Protein AF-A0A291LIW0-F1 (afdb_monomer)

Nearest PDB structures (foldseek):
  6s3w-assembly1_A  TM=2.855E-01  e=1.332E+00  Pseudomonas aeruginosa
  5l09-assembly1_A  TM=2.603E-01  e=9.144E+00  Yersinia enterocolitica subsp. enterocolitica 8081

pLDDT: mean 71.52, std 21.54, range [23.64, 97.94]

Solvent-accessible surface area (backbone atoms only — not comparable to full-atom values): 32336 Å² total; per-residue (Å²): 139,84,83,87,86,81,87,82,90,80,94,75,94,74,90,79,78,86,80,78,92,76,91,77,94,80,84,90,82,90,82,86,83,84,94,81,87,87,82,85,89,79,84,86,74,89,75,84,73,92,72,77,68,84,64,71,76,66,76,63,60,85,76,68,83,83,66,58,68,68,58,53,53,52,50,50,53,55,51,51,61,71,50,70,85,60,85,72,77,62,44,70,71,68,70,88,54,52,75,48,72,38,63,45,59,65,42,68,63,58,36,48,56,51,37,69,76,45,18,84,41,25,18,33,33,38,41,35,32,73,91,40,74,62,42,28,32,67,49,65,39,73,30,41,44,62,49,57,54,46,62,76,70,51,86,54,81,37,42,38,49,45,52,45,65,77,70,38,60,66,47,28,28,44,32,38,49,45,80,44,55,78,86,48,32,65,60,54,42,49,50,52,45,72,73,28,40,45,59,32,63,48,63,57,92,79,88,63,66,56,62,57,54,50,45,51,50,46,53,50,37,52,58,46,42,68,78,64,79,76,85,80,84,84,61,100,62,66,57,41,36,33,37,28,45,45,61,99,86,51,65,47,87,69,59,51,76,31,65,24,64,70,52,43,28,70,74,68,74,43,56,69,66,57,50,65,54,37,41,57,41,70,45,66,57,94,50,26,38,43,23,74,58,79,83,85,53,62,65,64,51,46,51,52,27,53,53,50,55,66,70,49,69,80,76,70,82,58,62,57,43,33,29,41,23,31,45,74,77,65,42,46,76,74,77,53,61,28,70,19,52,67,54,41,18,64,76,70,70,44,56,55,67,56,49,66,68,33,42,67,62,83,48,25,57,89,49,91,30,27,31,34,23,76,53,83,79,51,74,70,56,49,55,60,45,54,76,48,28,84,74,61,76,36,59,62,63,36,45,32,34,46,24,33,47,86,78,64,44,54,76,70,80,56,62,32,72,14,38,56,55,48,15,60,74,45,72,49,60,40,68,61,54,62,72,36,43,66,61,88,38,33,39,81,46,81,94,37,49,30,34,38,25,74,55,87,80,54,71,69,61,51,57,56,47,59,75,52,69,84,52,65,46,92,79,62,80,53,36,39,31,32,30,33,63,48,99,88,65,51,75,43,60,55,59,93,54,62,31,73,34,65,70,56,41,26,67,74,70,72,43,57,68,72,54,53,68,69,32,45,69,62,90,44,69,58,97,68,31,38,37,23,68,56,67,68,85,66,74,81,112

Mean predicted aligned error: 23.14 Å

Sequence (541 aa):
MPSRRFLSTEYKIGYIYRIGYYAGNYAGKSLSVNRSSLYSNGIFKHFYSTKVRSSFAEDNNREYSYLPDEIKSLHTLYIKDIYRDRIAPVITFDTNLILDSCSNFSDVKERSEFLKKWGSKGGIYIIEYKHNPLIYYIGRTTLFKRRFNNHIKAETNSKFHLFFKLVGLEHFKFSILEVCSPNEQGIRENYYLQKFLPILNSTFSSSFSESAIYTSLTDKLMSLKSVTLPLERNSNKPLSVFVYSIDHNFINKNFVKYNSMAEVIKKEDISYNTLLLFRDTNVPFRSKLYLTRPIIDFESTFNQIQDILKEVKIYDNTAQRVWAYDAHTLKLVKGSPFLSKTLASSELGISRNVINYFIDTAKPEGVKGTYLFSRQLEDKDIHNFLNVSESISLGNKLKVWAYEAETFKLINNEPFSSLSAVAKYFKVDYRTISRHLDTKVATNQNNFSVYFFSNEVGLDLKAQLLKNTSKLSSYARIEIWVYKRDEDGKMNLLPNQPFKTIREAVRILHMHNTVIKKYIDTNKEYKGLLLYSCNVNQRLL

Secondary structure (DSSP, 8-state):
-----------------------------------------------------S-HHHHTTTS-TTS-HHHHHHHHHHHHHHHTT--SPPPPP-GGG-SEEES-TTSHHHHHHHHHHHTT--EEEEEEETT-TT-EEEEEES-HHHHHHHHHH-----HHHHHHHHH-GGGEEEEEEEE--HHHHHHHHHHHHHHH--GGGSPPSSSS-HHHHHHHHHHHHHHHHTTS--------S---EEEEEE-SS-EEEEEEEESSHHHHHHHHT--HHHHHHHTTSS--BTTEEEESS--S-HHHHHHHHHHHHHHS-TTTTS---BEEEETTT--BTTSS-BSSHHHHHHHHT--HHHHHHHTTS---TTTTSEEEESSPPPHHHHHHHHHHHTT---GGG--BEEEETTT--BTTSS-BSSHHHHHHHTTS-HHHHHHHBT---BEEETTEEEEEESSPPPHHHHHHHHTTTT-B-TTS---BEEEEE-TT--EEESSSS-BSSHHHHHHHHT--HHHHHHHTTS---BTTBEEESS-GGGS--

Structure (mmCIF, N/CA/C/O backbone):
data_AF-A0A291LIW0-F1
#
_entry.id   AF-A0A291LIW0-F1
#
loop_
_atom_site.group_PDB
_atom_site.id
_atom_site.type_symbol
_atom_site.label_atom_id
_atom_site.label_alt_id
_atom_site.label_comp_id
_atom_site.label_asym_id
_atom_site.label_entity_id
_atom_site.label_seq_id
_atom_site.pdbx_PDB_ins_code
_atom_site.Cartn_x
_atom_site.Cartn_y
_atom_site.Cartn_z
_atom_site.occupancy
_atom_site.B_iso_or_equiv
_atom_site.auth_seq_id
_atom_site.auth_comp_id
_atom_site.auth_asym_id
_atom_site.auth_atom_id
_atom_site.pdbx_PDB_model_num
ATOM 1 N N . MET A 1 1 ? 16.826 -22.573 -83.492 1.00 31.31 1 MET A N 1
ATOM 2 C CA . MET A 1 1 ? 16.673 -24.033 -83.676 1.00 31.31 1 MET A CA 1
ATOM 3 C C . MET A 1 1 ? 17.175 -24.756 -82.432 1.00 31.31 1 MET A C 1
ATOM 5 O O . MET A 1 1 ? 18.072 -24.227 -81.789 1.00 31.31 1 MET A O 1
ATOM 9 N N . PRO A 1 2 ? 16.534 -25.865 -82.033 1.00 36.69 2 PRO A N 1
ATOM 10 C CA . PRO A 1 2 ? 16.422 -26.268 -80.634 1.00 36.69 2 PRO A CA 1
ATOM 11 C C . PRO A 1 2 ? 17.361 -27.424 -80.267 1.00 36.69 2 PRO A C 1
ATOM 13 O O . PRO A 1 2 ? 17.683 -28.255 -81.108 1.00 36.69 2 PRO A O 1
ATOM 16 N N . SER A 1 3 ? 17.664 -27.580 -78.978 1.00 27.62 3 SER A N 1
ATOM 17 C CA . SER A 1 3 ? 17.754 -28.931 -78.420 1.00 27.62 3 SER A CA 1
ATOM 18 C C . SER A 1 3 ? 16.892 -29.015 -77.161 1.00 27.62 3 SER A C 1
ATOM 20 O O . SER A 1 3 ? 17.129 -28.362 -76.148 1.00 27.62 3 SER A O 1
ATOM 22 N N . ARG A 1 4 ? 15.799 -29.769 -77.296 1.00 28.98 4 ARG A N 1
ATOM 23 C CA . ARG A 1 4 ? 14.988 -30.287 -76.197 1.00 28.98 4 ARG A CA 1
ATOM 24 C C . ARG A 1 4 ? 15.711 -31.505 -75.627 1.00 28.98 4 ARG A C 1
ATOM 26 O O . ARG A 1 4 ? 16.070 -32.395 -76.394 1.00 28.98 4 ARG A O 1
ATOM 33 N N . ARG A 1 5 ? 15.771 -31.623 -74.302 1.00 24.41 5 ARG A N 1
ATOM 34 C CA . ARG A 1 5 ? 15.609 -32.914 -73.618 1.00 24.41 5 ARG A CA 1
ATOM 35 C C . ARG A 1 5 ? 14.672 -32.730 -72.429 1.00 24.41 5 ARG A C 1
ATOM 37 O O . ARG A 1 5 ? 14.797 -31.776 -71.671 1.00 24.41 5 ARG A O 1
ATOM 44 N N . PHE A 1 6 ? 13.700 -33.627 -72.357 1.00 25.78 6 PHE A N 1
ATOM 45 C CA . PHE A 1 6 ? 12.677 -33.754 -71.327 1.00 25.78 6 PHE A CA 1
ATOM 46 C C . PHE A 1 6 ? 12.992 -34.992 -70.467 1.00 25.78 6 PHE A C 1
ATOM 48 O O . PHE A 1 6 ? 13.582 -35.939 -70.984 1.00 25.78 6 PHE A O 1
ATOM 55 N N . LEU A 1 7 ? 12.464 -34.975 -69.231 1.00 24.25 7 LEU A N 1
ATOM 56 C CA . LEU A 1 7 ? 12.361 -36.045 -68.212 1.00 24.25 7 LEU A CA 1
ATOM 57 C C . LEU A 1 7 ? 13.659 -36.288 -67.404 1.00 24.25 7 LEU A C 1
ATOM 59 O O . LEU A 1 7 ? 14.738 -36.326 -67.972 1.00 24.25 7 LEU A O 1
ATOM 63 N N . SER A 1 8 ? 13.645 -36.420 -66.073 1.00 24.23 8 SER A N 1
ATOM 64 C CA . SER A 1 8 ? 12.620 -37.032 -65.223 1.00 24.23 8 SER A CA 1
ATOM 65 C C . SER A 1 8 ? 12.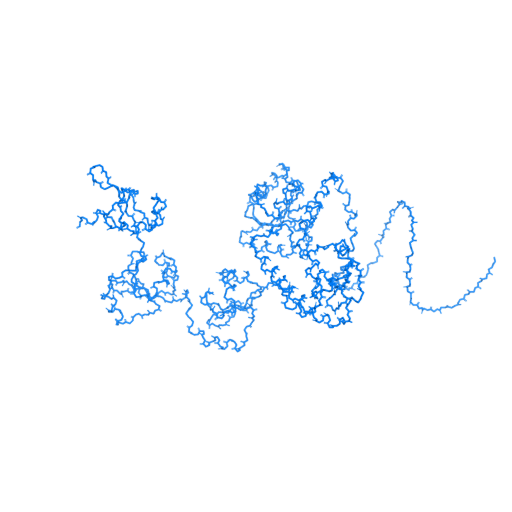359 -36.306 -63.894 1.00 24.23 8 SER A C 1
ATOM 67 O O . SER A 1 8 ? 13.177 -35.564 -63.357 1.00 24.23 8 SER A O 1
ATOM 69 N N . THR A 1 9 ? 11.169 -36.584 -63.376 1.00 34.59 9 THR A N 1
ATOM 70 C CA . THR A 1 9 ? 10.660 -36.330 -62.028 1.00 34.59 9 THR A CA 1
ATOM 71 C C . THR A 1 9 ? 11.504 -36.988 -60.940 1.00 34.59 9 THR A C 1
ATOM 73 O O . THR A 1 9 ? 11.779 -38.177 -61.052 1.00 34.59 9 THR A O 1
ATOM 76 N N . GLU A 1 10 ? 11.770 -36.272 -59.844 1.00 25.59 10 GLU A N 1
ATOM 77 C CA . GLU A 1 10 ? 11.696 -36.840 -58.492 1.00 25.59 10 GLU A CA 1
ATOM 78 C C . GLU A 1 10 ? 11.603 -35.736 -57.425 1.00 25.59 10 GLU A C 1
ATOM 80 O O . GLU A 1 10 ? 12.349 -34.757 -57.415 1.00 25.59 10 GLU A O 1
ATOM 85 N N . TYR A 1 11 ? 10.622 -35.893 -56.538 1.00 31.56 11 TYR A N 1
ATOM 86 C CA . TYR A 1 11 ? 10.340 -35.025 -55.401 1.00 31.56 11 TYR A CA 1
ATOM 87 C C . TYR A 1 11 ? 11.357 -35.270 -54.285 1.00 31.56 11 TYR A C 1
ATOM 89 O O . TYR A 1 11 ? 11.343 -36.346 -53.694 1.00 31.56 11 TYR A O 1
ATOM 97 N N . LYS A 1 12 ? 12.121 -34.247 -53.881 1.00 27.61 12 LYS A N 1
ATOM 98 C CA . LYS A 1 12 ? 12.565 -34.114 -52.484 1.00 27.61 12 LYS A CA 1
ATOM 99 C C . LYS A 1 12 ? 12.493 -32.666 -52.017 1.00 27.61 12 LYS A C 1
ATOM 101 O O . LYS A 1 12 ? 13.105 -31.758 -52.566 1.00 27.61 12 LYS A O 1
ATOM 106 N N . ILE A 1 13 ? 11.687 -32.507 -50.976 1.00 33.56 13 ILE A N 1
ATOM 107 C CA . ILE A 1 13 ? 11.452 -31.301 -50.194 1.00 33.56 13 ILE A CA 1
ATOM 108 C C . ILE A 1 13 ? 12.775 -30.866 -49.558 1.00 33.56 13 ILE A C 1
ATOM 110 O O . ILE A 1 13 ? 13.388 -31.619 -48.806 1.00 33.56 13 ILE A O 1
ATOM 114 N N . GLY A 1 14 ? 13.195 -29.640 -49.853 1.00 26.92 14 GLY A N 1
ATOM 115 C CA . GLY A 1 14 ? 14.383 -29.020 -49.281 1.00 26.92 14 GLY A CA 1
ATOM 116 C C . GLY A 1 14 ? 14.395 -27.533 -49.595 1.00 26.92 14 GLY A C 1
ATOM 117 O O . GLY A 1 14 ? 15.107 -27.091 -50.491 1.00 26.92 14 GLY A O 1
ATOM 118 N N . TYR A 1 15 ? 13.580 -26.748 -48.888 1.00 25.97 15 TYR A N 1
ATOM 119 C CA . TYR A 1 15 ? 13.663 -25.293 -48.991 1.00 25.97 15 TYR A CA 1
ATOM 120 C C . TYR A 1 15 ? 14.901 -24.794 -48.245 1.00 25.97 15 TYR A C 1
ATOM 122 O O . TYR A 1 15 ? 14.895 -24.585 -47.034 1.00 25.97 15 TYR A O 1
ATOM 130 N N . ILE A 1 16 ? 15.964 -24.584 -49.017 1.00 25.94 16 ILE A N 1
ATOM 131 C CA . ILE A 1 16 ? 16.994 -23.589 -48.744 1.00 25.94 16 ILE A CA 1
ATOM 132 C C . ILE A 1 16 ? 16.398 -22.233 -49.129 1.00 25.94 16 ILE A C 1
ATOM 134 O O . ILE A 1 16 ? 16.071 -22.019 -50.292 1.00 25.94 16 ILE A O 1
ATOM 138 N N . TYR A 1 17 ? 16.332 -21.291 -48.191 1.00 25.11 17 TYR A N 1
ATOM 139 C CA . TYR A 1 17 ? 16.357 -19.871 -48.541 1.00 25.11 17 TYR A CA 1
ATOM 140 C C . TYR A 1 17 ? 17.575 -19.211 -47.899 1.00 25.11 17 TYR A C 1
ATOM 142 O O . TYR A 1 17 ? 17.557 -18.741 -46.764 1.00 25.11 17 TYR A O 1
ATOM 150 N N . ARG A 1 18 ? 18.653 -19.179 -48.691 1.00 26.23 18 ARG A N 1
ATOM 151 C CA . ARG A 1 18 ? 19.595 -18.060 -48.729 1.00 26.23 18 ARG A CA 1
ATOM 152 C C . ARG A 1 18 ? 18.796 -16.835 -49.175 1.00 26.23 18 ARG A C 1
ATOM 154 O O . ARG A 1 18 ? 18.211 -16.865 -50.253 1.00 26.23 18 ARG A O 1
ATOM 161 N N . ILE A 1 19 ? 18.824 -15.756 -48.404 1.00 26.09 19 ILE A N 1
ATOM 162 C CA . ILE A 1 19 ? 18.571 -14.417 -48.942 1.00 26.09 19 ILE A CA 1
ATOM 163 C C . ILE A 1 19 ? 19.836 -13.611 -48.683 1.00 26.09 19 ILE A C 1
ATOM 165 O O . ILE A 1 19 ? 20.199 -13.337 -47.540 1.00 26.09 19 ILE A O 1
ATOM 169 N N . GLY A 1 20 ? 20.547 -13.341 -49.777 1.00 25.58 20 GLY A N 1
ATOM 170 C CA . GLY A 1 20 ? 21.663 -12.414 -49.825 1.00 25.58 20 GLY A CA 1
ATOM 171 C C . GLY A 1 20 ? 21.169 -10.974 -49.747 1.00 25.58 20 GLY A C 1
ATOM 172 O O . GLY A 1 20 ? 20.040 -10.657 -50.118 1.00 25.58 20 GLY A O 1
ATOM 173 N N . TYR A 1 21 ? 22.044 -10.110 -49.251 1.00 25.02 21 TYR A N 1
ATOM 174 C CA . TYR A 1 21 ? 21.864 -8.669 -49.260 1.00 25.02 21 TYR A CA 1
ATOM 175 C C . TYR A 1 21 ? 21.808 -8.160 -50.705 1.00 25.02 21 TYR A C 1
ATOM 177 O O . TYR A 1 21 ? 22.758 -8.353 -51.459 1.00 25.02 21 TYR A O 1
ATOM 185 N N . TYR A 1 22 ? 20.727 -7.468 -51.063 1.00 24.11 22 TYR A N 1
ATOM 186 C CA . TYR A 1 22 ? 20.713 -6.531 -52.183 1.00 24.11 22 TYR A CA 1
ATOM 187 C C . TYR A 1 22 ? 20.272 -5.170 -51.651 1.00 24.11 22 TYR A C 1
ATOM 189 O O . TYR A 1 22 ? 19.144 -4.998 -51.194 1.00 24.11 22 TYR A O 1
ATOM 197 N N . ALA A 1 23 ? 21.201 -4.218 -51.676 1.00 33.62 23 ALA A N 1
ATOM 198 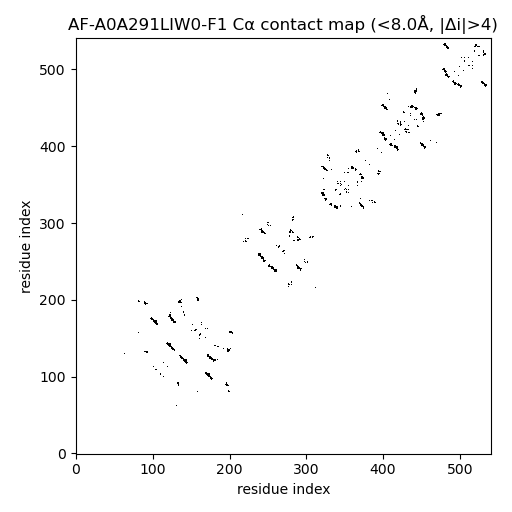C CA . ALA A 1 23 ? 20.912 -2.805 -51.516 1.00 33.62 23 ALA A CA 1
ATOM 199 C C . ALA A 1 23 ? 20.383 -2.276 -52.856 1.00 33.62 23 ALA A C 1
ATOM 201 O O . ALA A 1 23 ? 21.023 -2.458 -53.890 1.00 33.62 23 ALA A O 1
ATOM 202 N N . GLY A 1 24 ? 19.217 -1.635 -52.841 1.00 25.64 24 GLY A N 1
ATOM 203 C CA . GLY A 1 24 ? 18.629 -1.015 -54.023 1.00 25.64 24 GLY A CA 1
ATOM 204 C C . GLY A 1 24 ? 17.503 -0.064 -53.639 1.00 25.64 24 GLY A C 1
ATOM 205 O O . GLY A 1 24 ? 16.429 -0.498 -53.237 1.00 25.64 24 GLY A O 1
ATOM 206 N N . ASN A 1 25 ? 17.772 1.235 -53.754 1.00 36.69 25 ASN A N 1
ATOM 207 C CA . ASN A 1 25 ? 16.797 2.314 -53.630 1.00 36.69 25 ASN A CA 1
ATOM 208 C C . ASN A 1 25 ? 15.770 2.230 -54.764 1.00 36.69 25 ASN A C 1
ATOM 210 O O . ASN A 1 25 ? 16.173 2.393 -55.909 1.00 36.69 25 ASN A O 1
ATOM 214 N N . TYR A 1 26 ? 14.474 2.085 -54.471 1.00 28.20 26 TYR A N 1
ATOM 215 C CA . TYR A 1 26 ? 13.412 2.515 -55.390 1.00 28.20 26 TYR A CA 1
ATOM 216 C C . TYR A 1 26 ? 12.149 2.956 -54.643 1.00 28.20 26 TYR A C 1
ATOM 218 O O . TYR A 1 26 ? 11.654 2.287 -53.738 1.00 28.20 26 TYR A O 1
ATOM 226 N N . ALA A 1 27 ? 11.653 4.121 -55.053 1.00 34.88 27 ALA A N 1
ATOM 227 C CA . ALA A 1 27 ? 10.458 4.788 -54.570 1.00 34.88 27 ALA A CA 1
ATOM 228 C C . ALA A 1 27 ? 9.174 4.222 -55.207 1.00 34.88 27 ALA A C 1
ATOM 230 O O . ALA A 1 27 ? 9.151 3.932 -56.399 1.00 34.88 27 ALA A O 1
ATOM 231 N N . GLY A 1 28 ? 8.100 4.169 -54.409 1.00 37.50 28 GLY A N 1
ATOM 232 C CA . GLY A 1 28 ? 6.697 4.289 -54.827 1.00 37.50 28 GLY A CA 1
ATOM 233 C C . GLY A 1 28 ? 6.088 3.185 -55.704 1.00 37.50 28 GLY A C 1
ATOM 234 O O . GLY A 1 28 ? 6.306 3.161 -56.909 1.00 37.50 28 GLY A O 1
ATOM 235 N N . LYS A 1 29 ? 5.186 2.379 -55.120 1.00 30.78 29 LYS A N 1
ATOM 236 C CA . LYS A 1 29 ? 3.842 2.039 -55.652 1.00 30.78 29 LYS A CA 1
ATOM 237 C C . LYS A 1 29 ? 3.091 1.114 -54.684 1.00 30.78 29 LYS A C 1
ATOM 239 O O . LYS A 1 29 ? 3.684 0.255 -54.041 1.00 30.78 29 LYS A O 1
ATOM 244 N N . SER A 1 30 ? 1.785 1.338 -54.562 1.00 32.00 30 SER A N 1
ATOM 245 C CA . SER A 1 30 ? 0.853 0.591 -53.716 1.00 32.00 30 SER A CA 1
ATOM 246 C C . SER A 1 30 ? 0.672 -0.854 -54.195 1.00 32.00 30 SER A C 1
ATOM 248 O O . SER A 1 30 ? 0.530 -1.105 -55.391 1.00 32.00 30 SER A O 1
ATOM 250 N N . LEU A 1 31 ? 0.617 -1.802 -53.253 1.00 24.44 31 LEU A N 1
ATOM 251 C CA . LEU A 1 31 ? 0.168 -3.172 -53.502 1.00 24.44 31 LEU A CA 1
ATOM 252 C C . LEU A 1 31 ? -1.213 -3.348 -52.858 1.00 24.44 31 LEU A C 1
ATOM 254 O O . LEU A 1 31 ? -1.353 -3.227 -51.642 1.00 24.44 31 LEU A O 1
ATOM 258 N N . SER A 1 32 ? -2.237 -3.611 -53.668 1.00 29.64 32 SER A N 1
ATOM 259 C CA . SER A 1 32 ? -3.545 -4.067 -53.192 1.00 29.64 32 SER A CA 1
ATOM 260 C C . SER A 1 32 ? -3.548 -5.596 -53.166 1.00 29.64 32 SER A C 1
ATOM 262 O O . SER A 1 32 ? -3.112 -6.235 -54.122 1.00 29.64 32 SER A O 1
ATOM 264 N N . VAL A 1 33 ? -4.011 -6.195 -52.066 1.00 26.92 33 VAL A N 1
ATOM 265 C CA . VAL A 1 33 ? -4.184 -7.652 -51.967 1.00 26.92 33 VAL A CA 1
ATOM 266 C C . VAL A 1 33 ? -5.666 -7.961 -51.804 1.00 26.92 33 VAL A C 1
ATOM 268 O O . VAL A 1 33 ? -6.342 -7.433 -50.922 1.00 26.92 33 VAL A O 1
ATOM 271 N N . ASN A 1 34 ? -6.151 -8.803 -52.711 1.00 23.64 34 ASN A N 1
ATOM 272 C CA . ASN A 1 34 ? -7.542 -9.182 -52.897 1.00 23.64 34 ASN A CA 1
ATOM 273 C C . ASN A 1 34 ? -7.971 -10.238 -51.856 1.00 23.64 34 ASN A C 1
ATOM 275 O O . ASN A 1 34 ? -7.237 -11.192 -51.592 1.00 23.64 34 ASN A O 1
ATOM 279 N N . ARG A 1 35 ? -9.157 -10.071 -51.254 1.00 31.06 35 ARG A N 1
ATOM 280 C CA . ARG A 1 35 ? -9.749 -11.009 -50.282 1.00 31.06 35 ARG A CA 1
ATOM 281 C C . ARG A 1 35 ? -10.542 -12.087 -51.022 1.00 31.06 35 ARG A C 1
ATOM 283 O O . ARG A 1 35 ? -11.723 -11.895 -51.285 1.00 31.06 35 ARG A O 1
ATOM 290 N N . SER A 1 36 ? -9.941 -13.245 -51.278 1.00 31.78 36 SER A N 1
ATOM 291 C CA . SER A 1 36 ? -10.713 -14.441 -51.647 1.00 31.78 36 SER A CA 1
ATOM 292 C C . SER A 1 36 ? -9.924 -15.735 -51.433 1.00 31.78 36 SER A C 1
ATOM 294 O O . SER A 1 36 ? -9.376 -16.295 -52.376 1.00 31.78 36 SER A O 1
ATOM 296 N N . SER A 1 37 ? -9.890 -16.215 -50.187 1.00 27.64 37 SER A N 1
ATOM 297 C CA . SER A 1 37 ? -9.748 -17.644 -49.854 1.00 27.64 37 SER A CA 1
ATOM 298 C C . SER A 1 37 ? -9.988 -17.845 -48.351 1.00 27.64 37 SER A C 1
ATOM 300 O O . SER A 1 37 ? -9.053 -17.923 -47.556 1.00 27.64 37 SER A O 1
ATOM 302 N N . LEU A 1 38 ? -11.263 -17.870 -47.960 1.00 33.53 38 LEU A N 1
ATOM 303 C CA . LEU A 1 38 ? -11.727 -18.381 -46.671 1.00 33.53 38 LEU A CA 1
ATOM 304 C C . LEU A 1 38 ? -12.299 -19.788 -46.893 1.00 33.53 38 LEU A C 1
ATOM 306 O O . LEU A 1 38 ? -13.235 -19.933 -47.668 1.00 33.53 38 LEU A O 1
ATOM 310 N N . TYR A 1 39 ? -11.767 -20.773 -46.172 1.00 30.59 39 TYR A N 1
ATOM 311 C CA . TYR A 1 39 ? -12.452 -21.991 -45.711 1.00 30.59 39 TYR A CA 1
ATOM 312 C C . TYR A 1 39 ? -11.839 -22.300 -44.333 1.00 30.59 39 TYR A C 1
ATOM 314 O O . TYR A 1 39 ? -10.621 -22.273 -44.188 1.00 30.59 39 TYR A O 1
ATOM 322 N N . SER A 1 40 ? -12.587 -22.200 -43.232 1.00 34.56 40 SER A N 1
ATOM 323 C CA . SER A 1 40 ? -13.644 -23.068 -42.678 1.00 34.56 40 SER A CA 1
ATOM 324 C C . SER A 1 40 ? -13.075 -24.192 -41.804 1.00 34.56 40 SER A C 1
ATOM 326 O O . SER A 1 40 ? -12.484 -25.139 -42.308 1.00 34.56 40 SER A O 1
ATOM 328 N N . ASN A 1 41 ? -13.368 -24.079 -40.506 1.00 32.59 41 ASN A N 1
ATOM 329 C CA . ASN A 1 41 ? -13.240 -25.076 -39.437 1.00 32.59 41 ASN A CA 1
ATOM 330 C C . ASN A 1 41 ? -11.829 -25.361 -38.896 1.00 32.59 41 ASN A C 1
ATOM 332 O O . ASN A 1 41 ? -11.031 -26.065 -39.501 1.00 32.59 41 ASN A O 1
ATOM 336 N N . GLY A 1 42 ? -11.579 -24.896 -37.665 1.00 28.11 42 GLY A N 1
ATOM 337 C CA . GLY A 1 42 ? -10.452 -25.355 -36.852 1.00 28.11 42 GLY A CA 1
ATOM 338 C C . GLY A 1 42 ? -10.058 -24.389 -35.736 1.00 28.11 42 GLY A C 1
ATOM 339 O O . GLY A 1 42 ? -9.245 -23.503 -35.949 1.00 28.11 42 GLY A O 1
ATOM 340 N N . ILE A 1 43 ? -10.666 -24.565 -34.560 1.00 28.41 43 ILE A N 1
ATOM 341 C CA . ILE A 1 43 ? -10.228 -24.181 -33.200 1.00 28.41 43 ILE A CA 1
ATOM 342 C C . ILE A 1 43 ? -8.967 -23.285 -33.132 1.00 28.41 43 ILE A C 1
ATOM 344 O O . ILE A 1 43 ? -7.836 -23.764 -33.226 1.00 28.41 43 ILE A O 1
ATOM 348 N N . PHE A 1 44 ? -9.152 -21.992 -32.845 1.00 25.41 44 PHE A N 1
ATOM 349 C CA . PHE A 1 44 ? -8.054 -21.092 -32.483 1.00 25.41 44 PHE A CA 1
ATOM 350 C C . PHE A 1 44 ? -7.547 -21.406 -31.064 1.00 25.41 44 PHE A C 1
ATOM 352 O O . PHE A 1 44 ? -8.139 -20.996 -30.067 1.00 25.41 44 PHE A O 1
ATOM 359 N N . LYS A 1 45 ? -6.411 -22.105 -30.963 1.00 28.20 45 LYS A N 1
ATOM 360 C CA . LYS A 1 45 ? -5.535 -22.042 -29.783 1.00 28.20 45 LYS A CA 1
ATOM 361 C C . LYS A 1 45 ? -4.734 -20.742 -29.857 1.00 28.20 45 LYS A C 1
ATOM 363 O O . LYS A 1 45 ? -3.940 -20.560 -30.777 1.00 28.20 45 LYS A O 1
ATOM 368 N N . HIS A 1 46 ? -4.916 -19.846 -28.888 1.00 26.22 46 HIS A N 1
ATOM 369 C CA . HIS A 1 46 ? -4.069 -18.663 -28.736 1.00 26.22 46 HIS A CA 1
ATOM 370 C C . HIS A 1 46 ? -2.648 -19.066 -28.317 1.00 26.22 46 HIS A C 1
ATOM 372 O O . HIS A 1 46 ? -2.336 -19.181 -27.136 1.00 26.22 46 HIS A O 1
ATOM 378 N N . PHE A 1 47 ? -1.776 -19.256 -29.304 1.00 26.61 47 PHE A N 1
ATOM 379 C CA . PHE A 1 47 ? -0.334 -19.144 -29.127 1.00 26.61 47 PHE A CA 1
ATOM 380 C C . PHE A 1 47 ? 0.045 -17.662 -29.194 1.00 26.61 47 PHE A C 1
ATOM 382 O O . PHE A 1 47 ? 0.072 -17.071 -30.272 1.00 26.61 47 PHE A O 1
ATOM 389 N N . TYR A 1 48 ? 0.370 -17.056 -28.052 1.00 25.20 48 TYR A N 1
ATOM 390 C CA . TYR A 1 48 ? 1.129 -15.807 -28.044 1.00 25.20 48 TYR A CA 1
ATOM 391 C C . TYR A 1 48 ? 2.598 -16.142 -28.307 1.00 25.20 48 TYR A C 1
ATOM 393 O O . TYR A 1 48 ? 3.363 -16.465 -27.404 1.00 25.20 48 TYR A O 1
ATOM 401 N N . SER A 1 49 ? 2.979 -16.100 -29.582 1.00 26.92 49 SER A N 1
ATOM 402 C CA . SER A 1 49 ? 4.378 -16.053 -29.995 1.00 26.92 49 SER A CA 1
ATOM 403 C C . SER A 1 49 ? 4.940 -14.672 -29.651 1.00 26.92 49 SER A C 1
ATOM 405 O O . SER A 1 49 ? 4.593 -13.669 -30.275 1.00 26.92 49 SER A O 1
ATOM 407 N N . THR A 1 50 ? 5.824 -14.600 -28.658 1.00 28.53 50 THR A N 1
ATOM 408 C CA . THR A 1 50 ? 6.639 -13.417 -28.351 1.00 28.53 50 THR A CA 1
ATOM 409 C C . THR A 1 50 ? 7.782 -13.291 -29.359 1.00 28.53 50 THR A C 1
ATOM 411 O O . THR A 1 50 ? 8.963 -13.419 -29.049 1.00 28.53 50 THR A O 1
ATOM 414 N N . LYS A 1 51 ? 7.423 -13.018 -30.612 1.00 31.28 51 LYS A N 1
ATOM 415 C CA . LYS A 1 51 ? 8.337 -12.479 -31.624 1.00 31.28 51 LYS A CA 1
ATOM 416 C C . LYS A 1 51 ? 7.691 -11.285 -32.320 1.00 31.28 51 LYS A C 1
ATOM 418 O O . LYS A 1 51 ? 7.640 -11.203 -33.540 1.00 31.28 51 LYS A O 1
ATOM 423 N N . VAL A 1 52 ? 7.248 -10.311 -31.528 1.00 28.38 52 VAL A N 1
ATOM 424 C CA . VAL A 1 52 ? 7.085 -8.942 -32.025 1.00 28.38 52 VAL A CA 1
ATOM 425 C C . VAL A 1 52 ? 8.433 -8.256 -31.838 1.00 28.38 52 VAL A C 1
ATOM 427 O O . VAL A 1 52 ? 8.741 -7.692 -30.791 1.00 28.38 52 VAL A O 1
ATOM 430 N N . ARG A 1 53 ? 9.282 -8.393 -32.862 1.00 32.84 53 ARG A N 1
ATOM 431 C CA . ARG A 1 53 ? 10.394 -7.468 -33.086 1.00 32.84 53 ARG A CA 1
ATOM 432 C C . ARG A 1 53 ? 9.821 -6.051 -33.106 1.00 32.84 53 ARG A C 1
ATOM 434 O O . ARG A 1 53 ? 8.735 -5.821 -33.628 1.00 32.84 53 ARG A O 1
ATOM 441 N N . SER A 1 54 ? 10.586 -5.128 -32.547 1.00 33.50 54 SER A N 1
ATOM 442 C CA . SER A 1 54 ? 10.372 -3.687 -32.492 1.00 33.50 54 SER A CA 1
ATOM 443 C C . SER A 1 54 ? 10.335 -3.021 -33.878 1.00 33.50 54 SER A C 1
ATOM 445 O O . SER A 1 54 ? 11.168 -2.173 -34.174 1.00 33.50 54 SER A O 1
ATOM 447 N N . SER A 1 55 ? 9.386 -3.386 -34.739 1.00 28.38 55 SER A N 1
ATOM 448 C CA . SER A 1 55 ? 9.060 -2.619 -35.949 1.00 28.38 55 SER A CA 1
ATOM 449 C C . SER A 1 55 ? 7.992 -1.548 -35.688 1.00 28.38 55 SER A C 1
ATOM 451 O O . SER A 1 55 ? 7.775 -0.682 -36.520 1.00 28.38 55 SER A O 1
ATOM 453 N N . PHE A 1 56 ? 7.374 -1.529 -34.501 1.00 32.06 56 PHE A N 1
ATOM 454 C CA . PHE A 1 56 ? 6.412 -0.487 -34.108 1.00 32.06 56 PHE A CA 1
ATOM 455 C C . PHE A 1 56 ? 7.050 0.853 -33.699 1.00 32.06 56 PHE A C 1
ATOM 457 O O . PHE A 1 56 ? 6.328 1.819 -33.461 1.00 32.06 56 PHE A O 1
ATOM 464 N N . ALA A 1 57 ? 8.383 0.933 -33.614 1.00 35.62 57 ALA A N 1
ATOM 465 C CA . ALA A 1 57 ? 9.082 2.183 -33.308 1.00 35.62 57 ALA A CA 1
ATOM 466 C C . ALA A 1 57 ? 9.280 3.091 -34.538 1.00 35.62 57 ALA A C 1
ATOM 468 O O . ALA A 1 57 ? 9.583 4.267 -34.365 1.00 35.62 57 ALA A O 1
ATOM 469 N N . GLU A 1 58 ? 9.097 2.580 -35.760 1.00 34.19 58 GLU A N 1
ATOM 470 C CA . GLU A 1 58 ? 9.295 3.376 -36.981 1.00 34.19 58 GLU A CA 1
ATOM 471 C C . GLU A 1 58 ? 7.976 3.900 -37.575 1.00 34.19 58 GLU A C 1
ATOM 473 O O . GLU A 1 58 ? 7.946 5.033 -38.051 1.00 34.19 58 GLU A O 1
ATOM 478 N N . ASP A 1 59 ? 6.858 3.173 -37.446 1.00 32.84 59 ASP A N 1
ATOM 479 C CA . ASP A 1 59 ? 5.584 3.575 -38.075 1.00 32.84 59 ASP A CA 1
ATOM 480 C C . ASP A 1 59 ? 4.737 4.578 -37.268 1.00 32.84 59 ASP A C 1
ATOM 482 O O . ASP A 1 59 ? 3.864 5.238 -37.832 1.00 32.84 59 ASP A O 1
ATOM 486 N N . ASN A 1 60 ? 5.031 4.796 -35.981 1.00 33.56 60 ASN A N 1
ATOM 487 C CA . ASN A 1 60 ? 4.364 5.834 -35.178 1.00 33.56 60 ASN A CA 1
ATOM 488 C C . ASN A 1 60 ? 5.061 7.210 -35.258 1.00 33.56 60 ASN A C 1
ATOM 490 O O . ASN A 1 60 ? 4.623 8.165 -34.621 1.00 33.56 60 ASN A O 1
ATOM 494 N N . ASN A 1 61 ? 6.109 7.357 -36.084 1.00 37.16 61 ASN A N 1
ATOM 495 C CA . ASN A 1 61 ? 6.883 8.600 -36.221 1.00 37.16 61 ASN A CA 1
ATOM 496 C C . ASN A 1 61 ? 6.212 9.755 -36.970 1.00 37.16 61 ASN A C 1
ATOM 498 O O . ASN A 1 61 ? 6.823 10.811 -37.127 1.00 37.16 61 ASN A O 1
ATOM 502 N N . ARG A 1 62 ? 4.949 9.617 -37.380 1.00 37.12 62 ARG A N 1
ATOM 503 C CA . ARG A 1 62 ? 4.245 10.690 -38.097 1.00 37.12 62 ARG A CA 1
ATOM 504 C C . ARG A 1 62 ? 3.585 11.743 -37.199 1.00 37.12 62 ARG A C 1
ATOM 506 O O . ARG A 1 62 ? 3.249 12.800 -37.714 1.00 37.12 62 ARG A O 1
ATOM 513 N N . GLU A 1 63 ? 3.482 11.521 -35.885 1.00 40.12 63 GLU A N 1
ATOM 514 C CA . GLU A 1 63 ? 2.944 12.516 -34.928 1.00 40.12 63 GLU A CA 1
ATOM 515 C C . GLU A 1 63 ? 3.990 13.096 -33.946 1.00 40.12 63 GLU A C 1
ATOM 517 O O . GLU A 1 63 ? 3.677 13.989 -33.162 1.00 40.12 63 GLU A O 1
ATOM 522 N N . TYR A 1 64 ? 5.260 12.668 -34.006 1.00 42.66 64 TYR A N 1
ATOM 523 C CA . TYR A 1 64 ? 6.330 13.124 -33.091 1.00 42.66 64 TYR A CA 1
ATOM 524 C C . TYR A 1 64 ? 7.096 14.387 -33.558 1.00 42.66 64 TYR A C 1
ATOM 526 O O . TYR A 1 64 ? 8.196 14.675 -33.065 1.00 42.66 64 TYR A O 1
ATOM 534 N N . SER A 1 65 ? 6.557 15.164 -34.503 1.00 39.62 65 SER A N 1
ATOM 535 C CA . SER A 1 65 ? 7.292 16.247 -35.186 1.00 39.62 65 SER A CA 1
ATOM 536 C C . SER A 1 65 ? 7.350 17.597 -34.455 1.00 39.62 65 SER A C 1
ATOM 538 O O . SER A 1 65 ? 7.923 18.531 -35.003 1.00 39.62 65 SER A O 1
ATOM 540 N N . TYR A 1 66 ? 6.794 17.738 -33.246 1.00 51.31 66 TYR A N 1
ATOM 541 C CA . TYR A 1 66 ? 6.598 19.067 -32.630 1.00 51.31 66 TYR A CA 1
ATOM 542 C C . TYR A 1 66 ? 7.380 19.355 -31.342 1.00 51.31 66 TYR A C 1
ATOM 544 O O . TYR A 1 66 ? 7.258 20.448 -30.797 1.00 51.31 66 TYR A O 1
ATOM 552 N N . LEU A 1 67 ? 8.198 18.423 -30.849 1.00 53.69 67 LEU A N 1
ATOM 553 C CA . LEU A 1 67 ? 9.054 18.679 -29.685 1.00 53.69 67 LEU A CA 1
ATOM 554 C C . LEU A 1 67 ? 10.496 18.973 -30.124 1.00 53.69 67 LEU A C 1
ATOM 556 O O . LEU A 1 67 ? 11.062 18.131 -30.829 1.00 53.69 67 LEU A O 1
ATOM 560 N N . PRO A 1 68 ? 11.095 20.101 -29.689 1.00 65.69 68 PRO A N 1
ATOM 561 C CA . PRO A 1 68 ? 12.518 20.380 -29.870 1.00 65.69 68 PRO A CA 1
ATOM 562 C C . PRO A 1 68 ? 13.388 19.207 -29.394 1.00 65.69 68 PRO A C 1
ATOM 564 O O . PRO A 1 68 ? 13.103 18.596 -28.359 1.00 65.69 68 PRO A O 1
ATOM 567 N N . ASP A 1 69 ? 14.456 18.895 -30.129 1.00 58.75 69 ASP A N 1
ATOM 568 C CA . ASP A 1 69 ? 15.310 17.722 -29.873 1.00 58.75 69 ASP A CA 1
ATOM 569 C C . ASP A 1 69 ? 15.966 17.732 -28.479 1.00 58.75 69 ASP A C 1
ATOM 571 O O . ASP A 1 69 ? 16.212 16.677 -27.882 1.00 58.75 69 ASP A O 1
ATOM 575 N N . GLU A 1 70 ? 16.161 18.918 -27.904 1.00 47.25 70 GLU A N 1
ATOM 576 C CA . GLU A 1 70 ? 16.632 19.107 -26.529 1.00 47.25 70 GLU A CA 1
ATOM 577 C C . GLU A 1 70 ? 15.624 18.582 -25.492 1.00 47.25 70 GLU A C 1
ATOM 579 O O . GLU A 1 70 ? 15.998 17.852 -24.571 1.00 47.25 70 GLU A O 1
ATOM 584 N N . ILE A 1 71 ? 14.326 18.852 -25.679 1.00 49.34 71 ILE A N 1
ATOM 585 C CA . ILE A 1 71 ? 13.258 18.390 -24.777 1.00 49.34 71 ILE A CA 1
ATOM 586 C C . ILE A 1 71 ? 13.064 16.874 -24.913 1.00 49.34 71 ILE A C 1
ATOM 588 O O . ILE A 1 71 ? 12.900 16.170 -23.914 1.00 49.34 71 ILE A O 1
ATOM 592 N N . LYS A 1 72 ? 13.174 16.331 -26.133 1.00 61.09 72 LYS A N 1
ATOM 593 C CA . LYS A 1 72 ? 13.151 14.874 -26.367 1.00 61.09 72 LYS A CA 1
ATOM 594 C C . LYS A 1 72 ? 14.297 14.164 -25.645 1.00 61.09 72 LYS A C 1
ATOM 596 O O . LYS A 1 72 ? 14.087 13.112 -25.030 1.00 61.09 72 LYS A O 1
ATOM 601 N N . SER A 1 73 ? 15.494 14.745 -25.687 1.00 57.75 73 SER A N 1
ATOM 602 C CA . SER A 1 73 ? 16.680 14.220 -25.002 1.00 57.75 73 SER A CA 1
ATOM 603 C C . SER A 1 73 ? 16.501 14.237 -23.480 1.00 57.75 73 SER A C 1
ATOM 605 O O . SER A 1 73 ? 16.790 13.242 -22.810 1.00 57.75 73 SER A O 1
ATOM 607 N N . LEU A 1 74 ? 15.934 15.320 -22.944 1.00 46.81 74 LEU A N 1
ATOM 608 C CA . LEU A 1 74 ? 15.642 15.470 -21.520 1.00 46.81 74 LEU A CA 1
ATOM 609 C C . LEU A 1 74 ? 14.571 14.478 -21.035 1.00 46.81 74 LEU A C 1
ATOM 611 O O . LEU A 1 74 ? 14.771 13.776 -20.044 1.00 46.81 74 LEU A O 1
ATOM 615 N N . HIS A 1 75 ? 13.469 14.333 -21.777 1.00 63.97 75 HIS A N 1
ATOM 616 C CA . HIS A 1 75 ? 12.426 13.352 -21.463 1.00 63.97 75 HIS A CA 1
ATOM 617 C C . HIS A 1 75 ? 12.975 11.926 -21.502 1.00 63.97 75 HIS A C 1
ATOM 619 O O . HIS A 1 75 ? 12.657 11.118 -20.633 1.00 63.97 75 HIS A O 1
ATOM 625 N N . THR A 1 76 ? 13.847 11.617 -22.463 1.00 65.56 76 THR A N 1
ATOM 626 C CA . THR A 1 76 ? 14.503 10.305 -22.556 1.00 65.56 76 THR A CA 1
ATOM 627 C C . THR A 1 76 ? 15.323 9.990 -21.302 1.00 65.56 76 THR A C 1
ATOM 629 O O . THR A 1 76 ? 15.301 8.851 -20.833 1.00 65.56 76 THR A O 1
ATOM 632 N N . LEU A 1 77 ? 16.008 10.983 -20.726 1.00 57.06 77 LEU A N 1
ATOM 633 C CA . LEU A 1 77 ? 16.749 10.827 -19.473 1.00 57.06 77 LEU A CA 1
ATOM 634 C C . LEU A 1 77 ? 15.809 10.500 -18.299 1.00 57.06 77 LEU A C 1
ATOM 636 O O . LEU A 1 77 ? 16.021 9.509 -17.603 1.00 57.06 77 LEU A O 1
ATOM 640 N N . TYR A 1 78 ? 14.713 11.250 -18.147 1.00 61.34 78 TYR A N 1
ATOM 641 C CA . TYR A 1 78 ? 13.716 10.999 -17.097 1.00 61.34 78 TYR A CA 1
ATOM 642 C C . TYR A 1 78 ? 13.024 9.641 -17.241 1.00 61.34 78 TYR A C 1
ATOM 644 O O . TYR A 1 78 ? 12.759 8.960 -16.251 1.00 61.34 78 TYR A O 1
ATOM 652 N N . ILE A 1 79 ? 12.752 9.220 -18.479 1.00 68.31 79 ILE A N 1
ATOM 653 C CA . ILE A 1 79 ? 12.193 7.900 -18.770 1.00 68.31 79 ILE A CA 1
ATOM 654 C C . ILE A 1 79 ? 13.173 6.815 -18.321 1.00 68.31 79 ILE A C 1
ATOM 656 O O . ILE A 1 79 ? 12.766 5.902 -17.607 1.00 68.31 79 ILE A O 1
ATOM 660 N N . LYS A 1 80 ? 14.462 6.921 -18.666 1.00 65.38 80 LYS A N 1
ATOM 661 C CA . LYS A 1 80 ? 15.478 5.960 -18.206 1.00 65.38 80 LYS A CA 1
ATOM 662 C C . LYS A 1 80 ? 15.499 5.845 -16.681 1.00 65.38 80 LYS A C 1
ATOM 664 O O . LYS A 1 80 ? 15.483 4.730 -16.164 1.00 65.38 80 LYS A O 1
ATOM 669 N N . ASP A 1 81 ? 15.440 6.969 -15.970 1.00 63.19 81 ASP A N 1
ATOM 670 C CA . ASP A 1 81 ? 15.419 6.979 -14.502 1.00 63.19 81 ASP A CA 1
ATOM 671 C C . ASP A 1 81 ? 14.159 6.330 -13.913 1.00 63.19 81 ASP A C 1
ATOM 673 O O . ASP A 1 81 ? 14.232 5.610 -12.917 1.00 63.19 81 ASP A O 1
ATOM 677 N N . ILE A 1 82 ? 12.999 6.495 -14.550 1.00 64.12 82 ILE A N 1
ATOM 678 C CA . ILE A 1 82 ? 11.751 5.847 -14.123 1.00 64.12 82 ILE A CA 1
ATOM 679 C C . ILE A 1 82 ? 11.835 4.316 -14.174 1.00 64.12 82 ILE A C 1
ATOM 681 O O . ILE A 1 82 ? 11.248 3.641 -13.314 1.00 64.12 82 ILE A O 1
ATOM 685 N N . TYR A 1 83 ? 12.547 3.785 -15.173 1.00 63.41 83 TYR A N 1
ATOM 686 C CA . TYR A 1 83 ? 12.727 2.351 -15.415 1.00 63.41 83 TYR A CA 1
ATOM 687 C C . TYR A 1 83 ? 13.941 1.745 -14.692 1.00 63.41 83 TYR A C 1
ATOM 689 O O . TYR A 1 83 ? 14.031 0.519 -14.622 1.00 63.41 83 TYR A O 1
ATOM 697 N N . ARG A 1 84 ? 14.836 2.567 -14.127 1.00 56.47 84 ARG A N 1
ATOM 698 C CA . ARG A 1 84 ? 16.150 2.168 -13.589 1.00 56.47 84 ARG A CA 1
ATOM 699 C C . ARG A 1 84 ? 16.115 0.996 -12.599 1.00 56.47 84 ARG A C 1
ATOM 701 O O . ARG A 1 84 ? 16.977 0.127 -12.678 1.00 56.47 84 ARG A O 1
ATOM 708 N N . ASP A 1 85 ? 15.090 0.930 -11.749 1.00 47.19 85 ASP A N 1
ATOM 709 C CA . ASP A 1 85 ? 14.947 -0.094 -10.696 1.00 47.19 85 ASP A CA 1
ATOM 710 C C . ASP A 1 85 ? 13.734 -1.017 -10.911 1.00 47.19 85 ASP A C 1
ATOM 712 O O . ASP A 1 85 ? 13.314 -1.759 -10.020 1.00 47.19 85 ASP A O 1
ATOM 716 N N . ARG A 1 86 ? 13.117 -0.968 -12.097 1.00 52.97 86 ARG A N 1
ATOM 717 C CA . ARG A 1 86 ? 11.889 -1.714 -12.368 1.00 52.97 86 ARG A CA 1
ATOM 718 C C . ARG A 1 86 ? 12.189 -3.128 -12.872 1.00 52.97 86 ARG A C 1
ATOM 720 O O . ARG A 1 86 ? 12.758 -3.313 -13.943 1.00 52.97 86 ARG A O 1
ATOM 727 N N . ILE A 1 87 ? 11.719 -4.122 -12.115 1.00 44.38 87 ILE A N 1
ATOM 728 C CA . ILE A 1 87 ? 11.884 -5.555 -12.421 1.00 44.38 87 ILE A CA 1
ATOM 729 C C . ILE A 1 87 ? 10.685 -6.117 -13.210 1.00 44.38 87 ILE A C 1
ATOM 731 O O . ILE A 1 87 ? 10.863 -6.940 -14.103 1.00 44.38 87 ILE A O 1
ATOM 735 N N . ALA A 1 88 ? 9.461 -5.667 -12.913 1.00 42.00 88 ALA A N 1
ATOM 736 C CA . ALA A 1 88 ? 8.243 -6.158 -13.567 1.00 42.00 88 ALA A CA 1
ATOM 737 C C . ALA A 1 88 ? 7.976 -5.450 -14.914 1.00 42.00 88 ALA A C 1
ATOM 739 O O . ALA A 1 88 ? 8.154 -4.233 -14.989 1.00 42.00 88 ALA A O 1
ATOM 740 N N . PRO A 1 89 ? 7.483 -6.136 -15.963 1.00 50.75 89 PRO A N 1
ATOM 741 C CA . PRO A 1 89 ? 7.112 -5.484 -17.222 1.00 50.75 89 PRO A CA 1
ATOM 742 C C . PRO A 1 89 ? 5.949 -4.498 -17.020 1.00 50.75 89 PRO A C 1
ATOM 744 O O . PRO A 1 89 ? 5.111 -4.697 -16.138 1.00 50.75 89 PRO A O 1
ATOM 747 N N . VAL A 1 90 ? 5.906 -3.406 -17.793 1.00 60.88 90 VAL A N 1
ATOM 748 C CA . VAL A 1 90 ? 4.686 -2.585 -17.916 1.00 60.88 90 VAL A CA 1
ATOM 749 C C . VAL A 1 90 ? 3.827 -3.194 -19.009 1.00 60.88 90 VAL A C 1
ATOM 751 O O . VAL A 1 90 ? 4.332 -3.475 -20.093 1.00 60.88 90 VAL A O 1
ATOM 754 N N . ILE A 1 91 ? 2.541 -3.379 -18.738 1.00 71.56 91 ILE A N 1
ATOM 755 C CA . ILE A 1 91 ? 1.588 -3.834 -19.748 1.00 71.56 91 ILE A CA 1
ATOM 756 C C . ILE A 1 91 ? 0.961 -2.589 -20.373 1.00 71.56 91 ILE A C 1
ATOM 758 O O . ILE A 1 91 ? 0.600 -1.660 -19.658 1.00 71.56 91 ILE A O 1
ATOM 762 N N . THR A 1 92 ? 0.848 -2.525 -21.696 1.00 78.25 92 THR A N 1
ATOM 763 C CA . THR A 1 92 ? 0.163 -1.403 -22.354 1.00 78.25 92 THR A CA 1
ATOM 764 C C . THR A 1 92 ? -1.287 -1.334 -21.884 1.00 78.25 92 THR A C 1
ATOM 766 O O . THR A 1 92 ? -1.956 -2.364 -21.774 1.00 78.25 92 THR A O 1
ATOM 769 N N . PHE A 1 93 ? -1.777 -0.131 -21.588 1.00 85.56 93 PHE A N 1
ATOM 770 C CA . PHE A 1 93 ? -3.166 0.033 -21.187 1.00 85.56 93 PHE A CA 1
ATOM 771 C C . PHE A 1 93 ? -4.111 -0.218 -22.372 1.00 85.56 93 PHE A C 1
ATOM 773 O O . PHE A 1 93 ? -3.847 0.214 -23.493 1.00 85.56 93 PHE A O 1
ATOM 780 N N . ASP A 1 94 ? -5.213 -0.926 -22.122 1.00 84.19 94 ASP A N 1
ATOM 781 C CA . ASP A 1 94 ? -6.250 -1.173 -23.125 1.00 84.19 94 ASP A CA 1
ATOM 782 C C . ASP A 1 94 ? -7.166 0.052 -23.227 1.00 84.19 94 ASP A C 1
ATOM 784 O O . ASP A 1 94 ? -8.019 0.286 -22.367 1.00 84.19 94 ASP A O 1
ATOM 788 N N . THR A 1 95 ? -6.982 0.848 -24.281 1.00 85.88 95 THR A N 1
ATOM 789 C CA . THR A 1 95 ? -7.714 2.104 -24.496 1.00 85.88 95 THR A CA 1
ATOM 790 C C . THR A 1 95 ? -9.218 1.905 -24.667 1.00 85.88 95 THR A C 1
ATOM 792 O O . THR A 1 95 ? -9.971 2.846 -24.428 1.00 85.88 95 THR A O 1
ATOM 795 N N . ASN A 1 96 ? -9.681 0.690 -24.984 1.00 85.38 96 ASN A N 1
ATOM 796 C CA . ASN A 1 96 ? -11.112 0.377 -25.063 1.00 85.38 96 ASN A CA 1
ATOM 797 C C . ASN A 1 96 ? -11.810 0.440 -23.696 1.00 85.38 96 ASN A C 1
ATOM 799 O O . ASN A 1 96 ? -13.035 0.498 -23.627 1.00 85.38 96 ASN A O 1
ATOM 803 N N . LEU A 1 97 ? -11.044 0.436 -22.600 1.00 85.50 97 LEU A N 1
ATOM 804 C CA . LEU A 1 97 ? -11.562 0.584 -21.240 1.00 85.50 97 LEU A CA 1
ATOM 805 C C . LEU A 1 97 ? -11.757 2.055 -20.832 1.00 85.50 97 LEU A C 1
ATOM 807 O O . LEU A 1 97 ? -12.190 2.321 -19.713 1.00 85.50 97 LEU A O 1
ATOM 811 N N . ILE A 1 98 ? -11.409 3.014 -21.695 1.00 93.69 98 ILE A N 1
ATOM 812 C CA . ILE A 1 98 ? -11.554 4.444 -21.414 1.00 93.69 98 ILE A CA 1
ATOM 813 C C . ILE A 1 98 ? -12.988 4.886 -21.718 1.00 93.69 98 ILE A C 1
ATOM 815 O O . ILE A 1 98 ? -13.457 4.777 -22.846 1.00 93.69 98 ILE A O 1
ATOM 819 N N . LEU A 1 99 ? -13.666 5.447 -20.715 1.00 93.38 99 LEU A N 1
ATOM 820 C CA . LEU A 1 99 ? -15.011 6.013 -20.864 1.00 93.38 99 LEU A CA 1
ATOM 821 C C . LEU A 1 99 ? -14.990 7.408 -21.484 1.00 93.38 99 LEU A C 1
ATOM 823 O O . LEU A 1 99 ? -15.874 7.767 -22.257 1.00 93.38 99 LEU A O 1
ATOM 827 N N . ASP A 1 100 ? -14.027 8.226 -21.072 1.00 96.00 100 ASP A N 1
ATOM 828 C CA . ASP A 1 100 ? -13.855 9.587 -21.570 1.00 96.00 100 ASP A CA 1
ATOM 829 C C . ASP A 1 100 ? -12.441 10.078 -21.266 1.00 96.00 100 ASP A C 1
ATOM 831 O O . ASP A 1 100 ? -11.806 9.604 -20.318 1.00 96.00 100 ASP A O 1
ATOM 835 N N . SER A 1 101 ? -11.958 11.056 -22.026 1.00 95.62 101 SER A N 1
ATOM 836 C CA . SER A 1 101 ? -10.620 11.608 -21.840 1.00 95.62 101 SER A CA 1
ATOM 837 C C . SER A 1 101 ? -10.519 13.090 -22.166 1.00 95.62 101 SER A C 1
ATOM 839 O O . SER A 1 101 ? -11.111 13.565 -23.127 1.00 95.62 101 SER A O 1
ATOM 841 N N . CYS A 1 102 ? -9.692 13.796 -21.402 1.00 95.69 102 CYS A N 1
ATOM 842 C CA . CYS A 1 102 ? -9.219 15.139 -21.694 1.00 95.69 102 CYS A CA 1
ATOM 843 C C . CYS A 1 102 ? -7.757 15.046 -22.131 1.00 95.69 102 CYS A C 1
ATOM 845 O O . CYS A 1 102 ? -6.867 14.717 -21.336 1.00 95.69 102 CYS A O 1
ATOM 847 N N . SER A 1 103 ? -7.530 15.299 -23.418 1.00 90.50 103 SER A N 1
ATOM 848 C CA . SER A 1 103 ? -6.204 15.236 -24.017 1.00 90.50 103 SER A CA 1
ATOM 849 C C . SER A 1 103 ? -5.334 16.389 -23.548 1.00 90.50 103 SER A C 1
ATOM 851 O O . SER A 1 103 ? -4.158 16.150 -23.312 1.00 90.50 103 SER A O 1
ATOM 853 N N . ASN A 1 104 ? -5.853 17.607 -23.364 1.00 87.81 104 ASN A N 1
ATOM 854 C CA . ASN A 1 104 ? -5.047 18.730 -22.898 1.00 87.81 104 ASN A CA 1
ATOM 855 C C . ASN A 1 104 ? -5.569 19.337 -21.590 1.00 87.81 104 ASN A C 1
ATOM 857 O O . ASN A 1 104 ? -6.261 20.348 -21.568 1.00 87.81 104 ASN A O 1
ATOM 861 N N . PHE A 1 105 ? -5.185 18.743 -20.459 1.00 89.62 105 PHE A N 1
ATOM 862 C CA . PHE A 1 105 ? -5.667 19.192 -19.148 1.00 89.62 105 PHE A CA 1
ATOM 863 C C . PHE A 1 105 ? -5.066 20.540 -18.683 1.00 89.62 105 PHE A C 1
ATOM 865 O O . PHE A 1 105 ? -5.511 21.100 -17.672 1.00 89.62 105 PHE A O 1
ATOM 872 N N . SER A 1 106 ? -4.055 21.069 -19.387 1.00 88.06 106 SER A N 1
ATOM 873 C CA . SER A 1 106 ? -3.546 22.431 -19.166 1.00 88.06 106 SER A CA 1
ATOM 874 C C . SER A 1 106 ? -4.439 23.498 -19.806 1.00 88.06 106 SER A C 1
ATOM 876 O O . SER A 1 106 ? -4.497 24.612 -19.282 1.00 88.06 106 SER A O 1
ATOM 878 N N . ASP A 1 107 ? -5.203 23.152 -20.849 1.00 90.88 107 ASP A N 1
ATOM 879 C CA . ASP A 1 107 ? -6.198 24.040 -21.441 1.00 90.88 107 ASP A CA 1
ATOM 880 C C . ASP A 1 107 ? -7.380 24.231 -20.479 1.00 90.88 107 ASP A C 1
ATOM 882 O O . ASP A 1 107 ? -8.024 23.284 -20.014 1.00 90.88 107 ASP A O 1
ATOM 886 N N . VAL A 1 108 ? -7.659 25.490 -20.136 1.00 91.56 108 VAL A N 1
ATOM 887 C CA . VAL A 1 108 ? -8.676 25.840 -19.136 1.00 91.56 108 VAL A CA 1
ATOM 888 C C . VAL A 1 108 ? -10.078 25.452 -19.603 1.00 91.56 108 VAL A C 1
ATOM 890 O O . VAL A 1 108 ? -10.893 25.040 -18.772 1.00 91.56 108 VAL A O 1
ATOM 893 N N . LYS A 1 109 ? -10.361 25.569 -20.904 1.00 93.88 109 LYS A N 1
ATOM 894 C CA . LYS A 1 109 ? -11.669 25.288 -21.490 1.00 93.88 109 LYS A CA 1
ATOM 895 C C . LYS A 1 109 ? -11.909 23.783 -21.558 1.00 93.88 109 LYS A C 1
ATOM 897 O O . LYS A 1 109 ? -12.901 23.330 -20.987 1.00 93.88 109 LYS A O 1
ATOM 902 N N . GLU A 1 110 ? -10.979 23.015 -22.131 1.00 94.06 110 GLU A N 1
ATOM 903 C CA . GLU A 1 110 ? -11.069 21.546 -22.185 1.00 94.06 110 GLU A CA 1
ATOM 904 C C . GLU A 1 110 ? -11.212 20.954 -20.781 1.00 94.06 110 GLU A C 1
ATOM 906 O O . GLU A 1 110 ? -12.105 20.144 -20.510 1.00 94.06 110 GLU A O 1
ATOM 911 N N . ARG A 1 111 ? -10.377 21.417 -19.841 1.00 94.31 111 ARG A N 1
ATOM 912 C CA . ARG A 1 111 ? -10.449 20.990 -18.443 1.00 94.31 111 ARG A CA 1
ATOM 913 C C . ARG A 1 111 ? -11.802 21.321 -17.818 1.00 94.31 111 ARG A C 1
ATOM 915 O O . ARG A 1 111 ? -12.344 20.503 -17.075 1.00 94.31 111 ARG A O 1
ATOM 922 N N . SER A 1 112 ? -12.334 22.518 -18.062 1.00 94.19 112 SER A N 1
ATOM 923 C CA . SER A 1 112 ? -13.618 22.952 -17.501 1.00 94.19 112 SER A CA 1
ATOM 924 C C . SER A 1 112 ? -14.774 22.099 -18.022 1.00 94.19 112 SER A C 1
ATOM 926 O O . SER A 1 112 ? -15.576 21.611 -17.224 1.00 94.19 112 SER A O 1
ATOM 928 N N . GLU A 1 113 ? -14.829 21.846 -19.331 1.00 95.94 113 GLU A N 1
ATOM 929 C CA . GLU A 1 113 ? -15.855 21.008 -19.963 1.00 95.94 113 GLU A CA 1
ATOM 930 C C . GLU A 1 113 ? -15.798 19.567 -19.444 1.00 95.94 113 GLU A C 1
ATOM 932 O O . GLU A 1 113 ? -16.808 19.013 -18.992 1.00 95.94 113 GLU A O 1
ATOM 937 N N . PHE A 1 114 ? -14.598 18.991 -19.392 1.00 97.06 114 PHE A N 1
ATOM 938 C CA . PHE A 1 114 ? -14.382 17.648 -18.873 1.00 97.06 114 PHE A CA 1
ATOM 939 C C . PHE A 1 114 ? -14.774 17.528 -17.386 1.00 97.06 114 PHE A C 1
ATOM 941 O O . PHE A 1 114 ? -15.490 16.603 -16.983 1.00 97.06 114 PHE A O 1
ATOM 948 N N . LEU A 1 115 ? -14.379 18.493 -16.546 1.00 96.00 115 LEU A N 1
ATOM 949 C CA . LEU A 1 115 ? -14.728 18.507 -15.121 1.00 96.00 115 LEU A CA 1
ATOM 950 C C . LEU A 1 115 ? -16.192 18.874 -14.858 1.00 96.00 115 LEU A C 1
ATOM 952 O O . LEU A 1 115 ? -16.722 18.487 -13.817 1.00 96.00 115 LEU A O 1
ATOM 956 N N . LYS A 1 116 ? -16.873 19.575 -15.767 1.00 96.50 116 LYS A N 1
ATOM 957 C CA . LYS A 1 116 ? -18.323 19.793 -15.684 1.00 96.50 116 LYS A CA 1
ATOM 958 C C . LYS A 1 116 ? -19.077 18.472 -15.843 1.00 96.50 116 LYS A C 1
ATOM 960 O O . LYS A 1 116 ? -20.029 18.228 -15.108 1.00 96.50 116 LYS A O 1
ATOM 965 N N . LYS A 1 117 ? -18.617 17.603 -16.750 1.00 96.69 117 LYS A N 1
ATOM 966 C CA . LYS A 1 117 ? -19.226 16.291 -17.024 1.00 96.69 117 LYS A CA 1
ATOM 967 C C . LYS A 1 117 ? -18.920 15.241 -15.948 1.00 96.69 117 LYS A C 1
ATOM 969 O O . LYS A 1 117 ? -19.813 14.494 -15.543 1.00 96.69 117 LYS A O 1
ATOM 974 N N . TRP A 1 118 ? -17.674 15.174 -15.473 1.00 97.38 118 TRP A N 1
ATOM 975 C CA . TRP A 1 118 ? -17.217 14.092 -14.583 1.00 97.38 118 TRP A CA 1
ATOM 976 C C . TRP A 1 118 ? -16.880 14.530 -13.162 1.00 97.38 118 TRP A C 1
ATOM 978 O O . TRP A 1 118 ? -16.793 13.696 -12.267 1.00 97.38 118 TRP A O 1
ATOM 988 N N . GLY A 1 119 ? -16.687 15.823 -12.917 1.00 94.00 119 GLY A N 1
ATOM 989 C CA . GLY A 1 119 ? -16.017 16.314 -11.717 1.00 94.00 119 GLY A CA 1
ATOM 990 C C . GLY A 1 119 ? -16.700 15.988 -10.389 1.00 94.00 119 GLY A C 1
ATOM 991 O O . GLY A 1 119 ? -15.993 15.853 -9.389 1.00 94.00 119 GLY A O 1
ATOM 992 N N . SER A 1 120 ? -18.029 15.851 -10.375 1.00 96.25 120 SER A N 1
ATOM 993 C CA . SER A 1 120 ? -18.835 15.486 -9.198 1.00 96.25 120 SER A CA 1
ATOM 994 C C . SER A 1 120 ? -18.922 13.977 -8.946 1.00 96.25 120 SER A C 1
ATOM 996 O O . SER A 1 120 ? -19.420 13.568 -7.900 1.00 96.25 120 SER A O 1
ATOM 998 N N . LYS A 1 121 ? -18.438 13.147 -9.877 1.00 97.31 121 LYS A N 1
ATOM 999 C CA . LYS A 1 121 ? -18.443 11.684 -9.768 1.00 97.31 121 LYS A CA 1
ATOM 1000 C C . LYS A 1 121 ? -17.162 11.177 -9.100 1.00 97.31 121 LYS A C 1
ATOM 1002 O O . LYS A 1 121 ? -16.150 11.880 -9.047 1.00 97.31 121 LYS A O 1
ATOM 1007 N N . GLY A 1 122 ? -17.208 9.934 -8.627 1.00 96.31 122 GLY A N 1
ATOM 1008 C CA . GLY A 1 122 ? -16.061 9.188 -8.115 1.00 96.31 122 GLY A CA 1
ATOM 1009 C C . GLY A 1 122 ? -15.859 7.879 -8.874 1.00 96.31 122 GLY A C 1
ATOM 1010 O O . GLY A 1 122 ? -16.786 7.367 -9.500 1.00 96.31 122 GLY A O 1
ATOM 1011 N N . GLY A 1 123 ? -14.647 7.340 -8.826 1.00 96.56 123 GLY A N 1
ATOM 1012 C CA . GLY A 1 123 ? -14.295 6.110 -9.519 1.00 96.56 123 GLY A CA 1
ATOM 1013 C C . GLY A 1 123 ? -12.800 5.987 -9.787 1.00 96.56 123 GLY A C 1
ATOM 1014 O O . GLY A 1 123 ? -11.983 6.486 -9.005 1.00 96.56 123 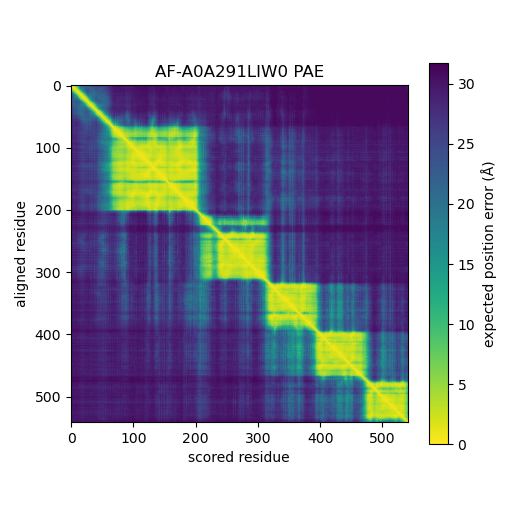GLY A O 1
ATOM 1015 N N . ILE A 1 124 ? -12.461 5.312 -10.885 1.00 97.31 124 ILE A N 1
ATOM 1016 C CA . ILE A 1 124 ? -11.093 5.010 -11.311 1.00 97.31 124 ILE A CA 1
ATOM 1017 C C . ILE A 1 124 ? -10.715 5.877 -12.512 1.00 97.31 124 ILE A C 1
ATOM 1019 O O . ILE A 1 124 ? -11.502 6.057 -13.443 1.00 97.31 124 ILE A O 1
ATOM 1023 N N . TYR A 1 125 ? -9.495 6.400 -12.494 1.00 97.94 125 TYR A N 1
ATOM 1024 C CA . TYR A 1 125 ? -8.927 7.208 -13.567 1.00 97.94 125 TYR A CA 1
ATOM 1025 C C . TYR A 1 125 ? -7.522 6.744 -13.928 1.00 97.94 125 TYR A C 1
ATOM 1027 O O . TYR A 1 125 ? -6.842 6.096 -13.129 1.00 97.94 125 TYR A O 1
ATOM 1035 N N . ILE A 1 126 ? -7.087 7.141 -15.117 1.00 96.19 126 ILE A N 1
ATOM 1036 C CA . ILE A 1 126 ? -5.726 6.974 -15.612 1.00 96.19 126 ILE A CA 1
ATOM 1037 C C . ILE A 1 126 ? -5.172 8.333 -16.060 1.00 96.19 126 ILE A C 1
ATOM 1039 O O . ILE A 1 126 ? -5.910 9.189 -16.551 1.00 96.19 126 ILE A O 1
ATOM 1043 N N . ILE A 1 127 ? -3.877 8.545 -15.845 1.00 96.19 127 ILE A N 1
ATOM 1044 C CA . ILE A 1 127 ? -3.117 9.693 -16.339 1.00 96.19 127 ILE A CA 1
ATOM 1045 C C . ILE A 1 127 ? -1.969 9.135 -17.175 1.00 96.19 127 ILE A C 1
ATOM 1047 O O . ILE A 1 127 ? -1.083 8.466 -16.641 1.00 96.19 127 ILE A O 1
ATOM 1051 N N . GLU A 1 128 ? -2.007 9.383 -18.477 1.00 94.50 128 GLU A N 1
ATOM 1052 C CA . GLU A 1 128 ? -1.122 8.773 -19.471 1.00 94.50 128 GLU A CA 1
ATOM 1053 C C . GLU A 1 128 ? -0.159 9.817 -20.024 1.00 94.50 128 GLU A C 1
ATOM 1055 O O . GLU A 1 128 ? -0.574 10.919 -20.382 1.00 94.50 128 GLU A O 1
ATOM 1060 N N . TYR A 1 129 ? 1.125 9.485 -20.110 1.00 93.12 129 TYR A N 1
ATOM 1061 C CA . TYR A 1 129 ? 2.101 10.329 -20.783 1.00 93.12 129 TYR A CA 1
ATOM 1062 C C . TYR A 1 129 ? 1.974 10.150 -22.299 1.00 93.12 129 TYR A C 1
ATOM 1064 O O . TYR A 1 129 ? 2.171 9.055 -22.826 1.00 93.12 129 TYR A O 1
ATOM 1072 N N . LYS A 1 130 ? 1.657 11.234 -23.013 1.00 89.19 130 LYS A N 1
ATOM 1073 C CA . LYS A 1 130 ? 1.285 11.197 -24.439 1.00 89.19 130 LYS A CA 1
ATOM 1074 C C . LYS A 1 130 ? 2.356 10.584 -25.337 1.00 89.19 130 LYS A C 1
ATOM 1076 O O . LYS A 1 130 ? 2.030 9.945 -26.329 1.00 89.19 130 LYS A O 1
ATOM 1081 N N . HIS A 1 131 ? 3.628 10.765 -24.985 1.00 85.56 131 HIS A N 1
ATOM 1082 C CA . HIS A 1 131 ? 4.742 10.355 -25.844 1.00 85.56 131 HIS A CA 1
ATOM 1083 C C . HIS A 1 131 ? 5.227 8.929 -25.577 1.00 85.56 131 HIS A C 1
ATOM 1085 O O . HIS A 1 131 ? 6.058 8.426 -26.327 1.00 85.56 131 HIS A O 1
ATOM 1091 N N . ASN A 1 132 ? 4.731 8.262 -24.528 1.00 83.25 132 ASN A N 1
ATOM 1092 C CA . ASN A 1 132 ? 5.026 6.852 -24.283 1.00 83.25 132 ASN A CA 1
ATOM 1093 C C . ASN A 1 132 ? 3.846 6.158 -23.571 1.00 83.25 132 ASN A C 1
ATOM 1095 O O . ASN A 1 132 ? 3.666 6.359 -22.366 1.00 83.25 132 ASN A O 1
ATOM 1099 N N . PRO A 1 133 ? 3.097 5.277 -24.264 1.00 80.62 133 PRO A N 1
ATOM 1100 C CA . PRO A 1 133 ? 1.902 4.626 -23.720 1.00 80.62 133 PRO A CA 1
ATOM 1101 C C . PRO A 1 133 ? 2.197 3.603 -22.610 1.00 80.62 133 PRO A C 1
ATOM 1103 O O . PRO A 1 133 ? 1.278 3.104 -21.969 1.00 80.62 133 PRO A O 1
ATOM 1106 N N . LEU A 1 134 ? 3.470 3.283 -22.351 1.00 83.31 134 LEU A N 1
ATOM 1107 C CA . LEU A 1 134 ? 3.891 2.469 -21.207 1.00 83.31 134 LEU A CA 1
ATOM 1108 C C . LEU A 1 134 ? 4.116 3.312 -19.942 1.00 83.31 134 LEU A C 1
ATOM 1110 O O . LEU A 1 134 ? 4.482 2.785 -18.894 1.00 83.31 134 LEU A O 1
ATOM 1114 N N . ILE A 1 135 ? 3.942 4.631 -20.013 1.00 88.56 135 ILE A N 1
ATOM 1115 C CA . ILE A 1 135 ? 4.160 5.528 -18.883 1.00 88.56 135 ILE A CA 1
ATOM 1116 C C . ILE A 1 135 ? 2.831 6.137 -18.471 1.00 88.56 135 ILE A C 1
ATOM 1118 O O . ILE A 1 135 ? 2.358 7.116 -19.038 1.00 88.56 135 ILE A O 1
ATOM 1122 N N . TYR A 1 136 ? 2.221 5.541 -17.454 1.00 93.12 136 TYR A N 1
ATOM 1123 C CA . TYR A 1 136 ? 0.940 6.000 -16.944 1.00 93.12 136 TYR A CA 1
ATOM 1124 C C . TYR A 1 136 ? 0.781 5.713 -15.449 1.00 93.12 136 TYR A C 1
ATOM 1126 O O . TYR A 1 136 ? 1.507 4.905 -14.852 1.00 93.12 136 TYR A O 1
ATOM 1134 N N . TYR A 1 137 ? -0.165 6.433 -14.853 1.00 94.31 137 TYR A N 1
ATOM 1135 C CA . TYR A 1 137 ? -0.603 6.345 -13.465 1.00 94.31 137 TYR A CA 1
ATOM 1136 C C . TYR A 1 137 ? -2.087 5.981 -13.425 1.00 94.31 137 TYR A C 1
ATOM 1138 O O . TYR A 1 137 ? -2.870 6.573 -14.157 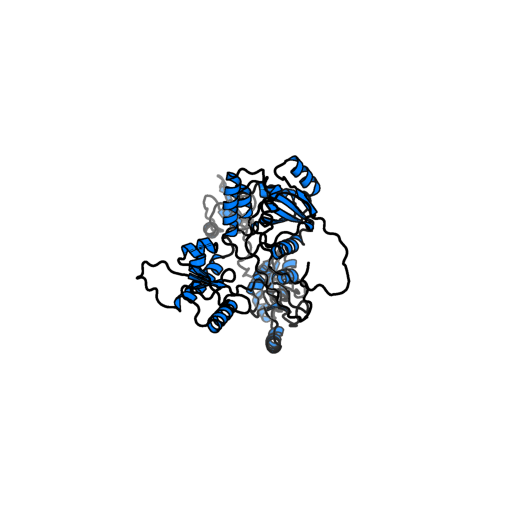1.00 94.31 137 TYR A O 1
ATOM 1146 N N . ILE A 1 138 ? -2.494 5.072 -12.545 1.00 93.88 138 ILE A N 1
ATOM 1147 C CA . ILE A 1 138 ? -3.898 4.744 -12.275 1.00 93.88 138 ILE A CA 1
ATOM 1148 C C . ILE A 1 138 ? -4.222 5.126 -10.837 1.00 93.88 138 ILE A C 1
ATOM 1150 O O . ILE A 1 138 ? -3.464 4.812 -9.925 1.00 93.88 138 ILE A O 1
ATOM 1154 N N . GLY A 1 139 ? -5.354 5.773 -10.601 1.00 94.00 139 GLY A N 1
ATOM 1155 C CA . GLY A 1 139 ? -5.775 6.093 -9.242 1.00 94.00 139 GLY A CA 1
ATOM 1156 C C . GLY A 1 139 ? -7.276 6.010 -9.051 1.00 94.00 139 GLY A C 1
ATOM 1157 O O . GLY A 1 139 ? -8.049 5.933 -10.007 1.00 94.00 139 GLY A O 1
ATOM 1158 N N . ARG A 1 140 ? -7.692 6.070 -7.786 1.00 94.81 140 ARG A N 1
ATOM 1159 C CA . ARG A 1 140 ? -9.099 6.223 -7.399 1.00 94.81 140 ARG A CA 1
ATOM 1160 C C . ARG A 1 140 ? -9.405 7.536 -6.693 1.00 94.81 140 ARG A C 1
ATOM 1162 O O . ARG A 1 140 ? -8.528 8.183 -6.110 1.00 94.81 140 ARG A O 1
ATOM 1169 N N . THR A 1 141 ? -10.679 7.914 -6.707 1.00 96.56 141 THR A N 1
ATOM 1170 C CA . THR A 1 141 ? -11.190 9.051 -5.935 1.00 96.56 141 THR A CA 1
ATOM 1171 C C . THR A 1 141 ? -12.696 8.985 -5.728 1.00 96.56 141 THR A C 1
ATOM 1173 O O . THR A 1 141 ? -13.435 8.525 -6.590 1.00 96.56 141 THR A O 1
ATOM 1176 N N . THR A 1 142 ? -13.168 9.555 -4.622 1.00 95.94 142 THR A N 1
ATOM 1177 C CA . THR A 1 142 ? -14.594 9.823 -4.408 1.00 95.94 142 THR A CA 1
ATOM 1178 C C . THR A 1 142 ? -15.105 11.033 -5.187 1.00 95.94 142 THR A C 1
ATOM 1180 O O . THR A 1 142 ? -16.310 11.171 -5.353 1.00 95.94 142 THR A O 1
ATOM 1183 N N . LEU A 1 143 ? -14.209 11.908 -5.661 1.00 97.06 143 LEU A N 1
ATOM 1184 C CA . LEU A 1 143 ? -14.566 13.100 -6.430 1.00 97.06 143 LEU A CA 1
ATOM 1185 C C . LEU A 1 143 ? -13.433 13.482 -7.398 1.00 97.06 143 LEU A C 1
ATOM 1187 O O . LEU A 1 143 ? -12.345 13.881 -6.958 1.00 97.06 143 LEU A O 1
ATOM 1191 N N . PHE A 1 144 ? -13.660 13.340 -8.708 1.00 97.31 144 PHE A N 1
ATOM 1192 C CA . PHE A 1 144 ? -12.632 13.555 -9.739 1.00 97.31 144 PHE A CA 1
ATOM 1193 C C . PHE A 1 144 ? -12.088 14.984 -9.735 1.00 97.31 144 PHE A C 1
ATOM 1195 O O . PHE A 1 144 ? -10.872 15.167 -9.688 1.00 97.31 144 PHE A O 1
ATOM 1202 N N . LYS A 1 145 ? -12.959 16.002 -9.658 1.00 96.81 145 LYS A N 1
ATOM 1203 C CA . LYS A 1 145 ? -12.543 17.419 -9.651 1.00 96.81 145 LYS A CA 1
ATOM 1204 C C . LYS A 1 145 ? -11.549 17.721 -8.533 1.00 96.81 145 LYS A C 1
ATOM 1206 O O . LYS A 1 145 ? -10.519 18.347 -8.766 1.00 96.81 145 LYS A O 1
ATOM 1211 N N . ARG A 1 146 ? -11.833 17.240 -7.319 1.00 95.88 146 ARG A N 1
ATOM 1212 C CA . ARG A 1 146 ? -10.948 17.427 -6.164 1.00 95.88 146 ARG A CA 1
ATOM 1213 C C . ARG A 1 146 ? -9.609 16.727 -6.383 1.00 95.88 146 ARG A C 1
ATOM 1215 O O . ARG A 1 146 ? -8.567 17.325 -6.152 1.00 95.88 146 ARG A O 1
ATOM 1222 N N . ARG A 1 147 ? -9.624 15.474 -6.843 1.00 95.25 147 ARG A N 1
ATOM 1223 C CA . ARG A 1 147 ? -8.399 14.682 -7.014 1.00 95.25 147 ARG A CA 1
ATOM 1224 C C . ARG A 1 147 ? -7.490 15.217 -8.113 1.00 95.25 147 ARG A C 1
ATOM 1226 O O . ARG A 1 147 ? -6.287 15.280 -7.895 1.00 95.25 147 ARG A O 1
ATOM 1233 N N . PHE A 1 148 ? -8.040 15.628 -9.250 1.00 95.56 148 PHE A N 1
ATOM 1234 C CA . PHE A 1 148 ? -7.238 16.152 -10.360 1.00 95.56 148 PHE A CA 1
ATOM 1235 C C . PHE A 1 148 ? -6.616 17.500 -10.001 1.00 95.56 148 PHE A C 1
ATOM 1237 O O . PHE A 1 148 ? -5.424 17.696 -10.214 1.00 95.56 148 PHE A O 1
ATOM 1244 N N . ASN A 1 149 ? -7.363 18.367 -9.312 1.00 92.75 149 ASN A N 1
ATOM 1245 C CA . ASN A 1 149 ? -6.798 19.593 -8.749 1.00 92.75 149 ASN A CA 1
ATOM 1246 C C . ASN A 1 149 ? -5.691 19.305 -7.725 1.00 92.75 149 ASN A C 1
ATOM 1248 O O . ASN A 1 149 ? -4.696 20.024 -7.689 1.00 92.75 149 ASN A O 1
ATOM 1252 N N . ASN A 1 150 ? -5.838 18.252 -6.916 1.00 91.62 150 ASN A N 1
ATOM 1253 C CA . ASN A 1 150 ? -4.797 17.857 -5.972 1.00 91.62 150 ASN A CA 1
ATOM 1254 C C . ASN A 1 150 ? -3.528 17.382 -6.686 1.00 91.62 150 ASN A C 1
ATOM 1256 O O . ASN A 1 150 ? -2.454 17.740 -6.232 1.00 91.62 150 ASN A O 1
ATOM 1260 N N . HIS A 1 151 ? -3.626 16.632 -7.788 1.00 91.88 151 HIS A N 1
ATOM 1261 C CA . HIS A 1 151 ? -2.443 16.228 -8.560 1.00 91.88 151 HIS A CA 1
ATOM 1262 C C . HIS A 1 151 ? -1.676 17.425 -9.124 1.00 91.88 151 HIS A C 1
ATOM 1264 O O . HIS A 1 151 ? -0.453 17.444 -9.058 1.00 91.88 151 HIS A O 1
ATOM 1270 N N . ILE A 1 152 ? -2.392 18.445 -9.605 1.00 88.00 152 ILE A N 1
ATOM 1271 C CA . ILE A 1 152 ? -1.780 19.681 -10.116 1.00 88.00 152 ILE A CA 1
ATOM 1272 C C . ILE A 1 152 ? -1.068 20.451 -8.995 1.00 88.00 152 ILE A C 1
ATOM 1274 O O . ILE A 1 152 ? 0.015 20.983 -9.202 1.00 88.00 152 ILE A O 1
ATOM 1278 N N . LYS A 1 153 ? -1.673 20.510 -7.803 1.00 85.62 153 LYS A N 1
ATOM 1279 C CA . LYS A 1 153 ? -1.147 21.264 -6.653 1.00 85.62 153 LYS A CA 1
ATOM 1280 C C . LYS A 1 153 ? -0.173 20.471 -5.778 1.00 85.62 153 LYS A C 1
ATOM 1282 O O . LYS A 1 153 ? 0.345 21.011 -4.808 1.00 85.62 153 LYS A O 1
ATOM 1287 N N . ALA A 1 154 ? 0.017 19.182 -6.039 1.00 79.69 154 ALA A N 1
ATOM 1288 C CA . ALA A 1 154 ? 0.752 18.310 -5.137 1.00 79.69 154 ALA A CA 1
ATOM 1289 C C . ALA A 1 154 ? 2.252 18.629 -5.136 1.00 79.69 154 ALA A C 1
ATOM 1291 O O . ALA A 1 154 ? 2.925 18.621 -6.166 1.00 79.69 154 ALA A O 1
ATOM 1292 N N . GLU A 1 155 ? 2.802 18.794 -3.936 1.00 65.19 155 GLU A N 1
ATOM 1293 C CA . GLU A 1 155 ? 4.242 18.931 -3.690 1.00 65.19 155 GLU A CA 1
ATOM 1294 C C . GLU A 1 155 ? 4.885 17.637 -3.188 1.00 65.19 155 GLU A C 1
ATOM 1296 O O . GLU A 1 155 ? 5.924 17.639 -2.540 1.00 65.19 155 GLU A O 1
ATOM 1301 N N . THR A 1 156 ? 4.269 16.493 -3.479 1.00 64.88 156 THR A N 1
ATOM 1302 C CA . THR A 1 156 ? 4.797 15.205 -3.024 1.00 64.88 156 THR A CA 1
ATOM 1303 C C . THR A 1 156 ? 5.973 14.749 -3.888 1.00 64.88 156 THR A C 1
ATOM 1305 O O . THR A 1 156 ? 5.904 14.842 -5.112 1.00 64.88 156 THR A O 1
ATOM 1308 N N . ASN A 1 157 ? 6.970 14.111 -3.273 1.00 64.31 157 ASN A N 1
ATOM 1309 C CA . ASN A 1 157 ? 8.113 13.492 -3.962 1.00 64.31 157 ASN A CA 1
ATOM 1310 C C . ASN A 1 157 ? 7.805 12.088 -4.529 1.00 64.31 157 ASN A C 1
ATOM 1312 O O . ASN A 1 157 ? 8.701 11.269 -4.717 1.00 64.31 157 ASN A O 1
ATOM 1316 N N . SER A 1 158 ? 6.534 11.753 -4.774 1.00 68.19 158 SER A N 1
ATOM 1317 C CA . SER A 1 158 ? 6.190 10.473 -5.409 1.00 68.19 158 SER A CA 1
ATOM 1318 C C . SER A 1 158 ? 6.680 10.442 -6.862 1.00 68.19 158 SER A C 1
ATOM 1320 O O . SER A 1 158 ? 6.670 11.487 -7.515 1.00 68.19 158 SER A O 1
ATOM 1322 N N . LYS A 1 159 ? 6.980 9.253 -7.402 1.00 72.00 159 LYS A N 1
ATOM 1323 C CA . LYS A 1 159 ? 7.462 9.089 -8.784 1.00 72.00 159 LYS A CA 1
ATOM 1324 C C . LYS A 1 159 ? 6.552 9.752 -9.819 1.00 72.00 159 LYS A C 1
ATOM 1326 O O . LYS A 1 159 ? 7.051 10.473 -10.675 1.00 72.00 159 LYS A O 1
ATOM 1331 N N . PHE A 1 160 ? 5.233 9.576 -9.686 1.00 85.25 160 PHE A N 1
ATOM 1332 C CA . PHE A 1 160 ? 4.250 10.266 -10.522 1.00 85.25 160 PHE A CA 1
ATOM 1333 C C . PHE A 1 160 ? 4.433 11.787 -10.485 1.00 85.25 160 PHE A C 1
ATOM 1335 O O . PHE A 1 160 ? 4.717 12.378 -11.515 1.00 85.25 160 PHE A O 1
ATOM 1342 N N . HIS A 1 161 ? 4.305 12.418 -9.314 1.00 82.19 161 HIS A N 1
ATOM 1343 C CA . HIS A 1 161 ? 4.335 13.881 -9.213 1.00 82.19 161 HIS A CA 1
ATOM 1344 C C . HIS A 1 161 ? 5.697 14.491 -9.577 1.00 82.19 161 HIS A C 1
ATOM 1346 O O . HIS A 1 161 ? 5.723 15.591 -10.119 1.00 82.19 161 HIS A O 1
ATOM 1352 N N . LEU A 1 162 ? 6.812 13.789 -9.337 1.00 74.31 162 LEU A N 1
ATOM 1353 C CA . LEU A 1 162 ? 8.128 14.245 -9.789 1.00 74.31 162 LEU A CA 1
ATOM 1354 C C . LEU A 1 162 ? 8.208 14.238 -11.319 1.00 74.31 162 LEU A C 1
ATOM 1356 O O . LEU A 1 162 ? 8.508 15.266 -11.914 1.00 74.31 162 LEU A O 1
ATOM 1360 N N . PHE A 1 163 ? 7.875 13.114 -11.960 1.00 78.81 163 PHE A N 1
ATOM 1361 C CA . PHE A 1 163 ? 7.872 13.022 -13.422 1.00 78.81 163 PHE A CA 1
ATOM 1362 C C . PHE A 1 163 ? 6.891 14.008 -14.056 1.00 78.81 163 PHE A C 1
ATOM 1364 O O . PHE A 1 163 ? 7.224 14.697 -15.011 1.00 78.81 163 PHE A O 1
ATOM 1371 N N . PHE A 1 164 ? 5.703 14.126 -13.473 1.00 80.12 164 PHE A N 1
ATOM 1372 C CA . PHE A 1 164 ? 4.667 15.052 -13.900 1.00 80.12 164 PHE A CA 1
ATOM 1373 C C . PHE A 1 164 ? 5.135 16.513 -13.870 1.00 80.12 164 PHE A C 1
ATOM 1375 O O . PHE A 1 164 ? 4.861 17.256 -14.806 1.00 80.12 164 PHE A O 1
ATOM 1382 N N . LYS A 1 165 ? 5.884 16.917 -12.833 1.00 79.06 165 LYS A N 1
ATOM 1383 C CA . LYS A 1 165 ? 6.483 18.258 -12.734 1.00 79.06 165 LYS A CA 1
ATOM 1384 C C . LYS A 1 165 ? 7.633 18.477 -13.714 1.00 79.06 165 LYS A C 1
ATOM 1386 O O . LYS A 1 165 ? 7.744 19.566 -14.258 1.00 79.06 165 LYS A O 1
ATOM 1391 N N . LEU A 1 166 ? 8.485 17.469 -13.902 1.00 70.94 166 LEU A N 1
ATOM 1392 C CA . LEU A 1 166 ? 9.657 17.555 -14.779 1.00 70.94 166 LEU A CA 1
ATOM 1393 C C . LEU A 1 166 ? 9.276 17.657 -16.257 1.00 70.94 166 LEU A C 1
ATOM 1395 O O . LEU A 1 166 ? 9.957 18.324 -17.025 1.00 70.94 166 LEU A O 1
ATOM 1399 N N . VAL A 1 167 ? 8.207 16.965 -16.639 1.00 77.69 167 VAL A N 1
ATOM 1400 C CA . VAL A 1 167 ? 7.752 16.864 -18.025 1.00 77.69 167 VAL A CA 1
ATOM 1401 C C . VAL A 1 167 ? 6.717 17.938 -18.357 1.00 77.69 167 VAL A C 1
ATOM 1403 O O . VAL A 1 167 ? 6.712 18.433 -19.470 1.00 77.69 167 VAL A O 1
ATOM 1406 N N . GLY A 1 168 ? 5.849 18.314 -17.416 1.00 80.06 168 GLY A N 1
ATOM 1407 C CA . GLY A 1 168 ? 4.794 19.303 -17.652 1.00 80.06 168 GLY A CA 1
ATOM 1408 C C . GLY A 1 168 ? 3.418 18.681 -17.906 1.00 80.06 168 GLY A C 1
ATOM 1409 O O . GLY A 1 168 ? 3.275 17.584 -18.453 1.00 80.06 168 GLY A O 1
ATOM 1410 N N . LEU A 1 169 ? 2.378 19.395 -17.468 1.00 85.81 169 LEU A N 1
ATOM 1411 C CA . LEU A 1 169 ? 0.975 18.959 -17.467 1.00 85.81 169 LEU A CA 1
ATOM 1412 C C . LEU A 1 169 ? 0.433 18.709 -18.884 1.00 85.81 169 LEU A C 1
ATOM 1414 O O . LEU A 1 169 ? -0.341 17.780 -19.104 1.00 85.81 169 LEU A O 1
ATOM 1418 N N . GLU A 1 170 ? 0.840 19.537 -19.839 1.00 85.38 170 GLU A N 1
ATOM 1419 C CA . GLU A 1 170 ? 0.443 19.528 -21.248 1.00 85.38 170 GLU A CA 1
ATOM 1420 C C . GLU A 1 170 ? 0.826 18.235 -21.979 1.00 85.38 170 GLU A C 1
ATOM 1422 O O . GLU A 1 170 ? 0.275 17.922 -23.038 1.00 85.38 170 GLU A O 1
ATOM 1427 N N . HIS A 1 171 ? 1.739 17.445 -21.418 1.00 88.94 171 HIS A N 1
ATOM 1428 C CA . HIS A 1 171 ? 2.162 16.166 -21.980 1.00 88.94 171 HIS A CA 1
ATOM 1429 C C . HIS A 1 171 ? 1.440 14.962 -21.375 1.00 88.94 171 HIS A C 1
ATOM 1431 O O . HIS A 1 171 ? 1.766 13.822 -21.714 1.00 88.94 171 HIS A O 1
ATOM 1437 N N . PHE A 1 172 ? 0.430 15.195 -20.536 1.00 92.94 172 PHE A N 1
ATOM 1438 C CA . PHE A 1 172 ? -0.412 14.144 -19.982 1.00 92.94 172 PHE A CA 1
ATOM 1439 C C . PHE A 1 172 ? -1.841 14.210 -20.509 1.00 92.94 172 PHE A C 1
ATOM 1441 O O . PHE A 1 172 ? -2.413 15.280 -20.711 1.00 92.94 172 PHE A O 1
ATOM 1448 N N . LYS A 1 173 ? -2.423 13.030 -20.699 1.00 95.06 173 LYS A N 1
ATOM 1449 C CA . LYS A 1 173 ? -3.837 12.808 -20.985 1.00 95.06 173 LYS A CA 1
ATOM 1450 C C . LYS A 1 173 ? -4.510 12.284 -19.720 1.00 95.06 173 LYS A C 1
ATOM 1452 O O . LYS A 1 173 ? -3.996 11.366 -19.085 1.00 95.06 173 LYS A O 1
ATOM 1457 N N . PHE A 1 174 ? -5.648 12.864 -19.351 1.00 97.00 174 PHE A N 1
ATOM 1458 C CA . PHE A 1 174 ? -6.434 12.444 -18.189 1.00 97.00 174 PHE A CA 1
ATOM 1459 C C . PHE A 1 174 ? -7.674 11.705 -18.670 1.00 97.00 174 PHE A C 1
ATOM 1461 O O . PHE A 1 174 ? -8.471 12.282 -19.405 1.00 97.00 174 PHE A O 1
ATOM 1468 N N . SER A 1 175 ? -7.874 10.468 -18.226 1.00 97.50 175 SER A N 1
ATOM 1469 C CA . SER A 1 175 ? -8.991 9.643 -18.689 1.00 97.50 175 SER A CA 1
ATOM 1470 C C . SER A 1 175 ? -9.754 9.005 -17.525 1.00 97.50 175 SER A C 1
ATOM 1472 O O . SER A 1 175 ? -9.174 8.647 -16.497 1.00 97.50 175 SER A O 1
ATOM 1474 N N . ILE A 1 176 ? -11.073 8.865 -17.676 1.00 97.62 176 ILE A N 1
ATOM 1475 C CA . ILE A 1 176 ? -11.931 8.125 -16.742 1.00 97.62 176 ILE A CA 1
ATOM 1476 C C . ILE A 1 176 ? -12.026 6.685 -17.226 1.00 97.62 176 ILE A C 1
ATOM 1478 O O . ILE A 1 176 ? -12.386 6.442 -18.375 1.00 97.62 176 ILE A O 1
ATOM 1482 N N . LEU A 1 177 ? -11.725 5.737 -16.344 1.00 94.75 177 LEU A N 1
ATOM 1483 C CA . LEU A 1 177 ? -11.843 4.308 -16.637 1.00 94.75 177 LEU A CA 1
ATOM 1484 C C . LEU A 1 177 ? -13.191 3.768 -16.184 1.00 94.75 177 LEU A C 1
ATOM 1486 O O . LEU A 1 177 ? -13.812 2.948 -16.846 1.00 94.75 177 LEU A O 1
ATOM 1490 N N . GLU A 1 178 ? -13.640 4.219 -15.017 1.00 93.69 178 GLU A N 1
ATOM 1491 C CA . GLU A 1 178 ? -14.820 3.654 -14.387 1.00 93.69 178 GLU A CA 1
ATOM 1492 C C . GLU A 1 178 ? -15.419 4.632 -13.387 1.00 93.69 178 GLU A C 1
ATOM 1494 O O . GLU A 1 178 ? -14.688 5.298 -12.653 1.00 93.69 178 GLU A O 1
ATOM 1499 N N . VAL A 1 179 ? -16.748 4.689 -13.317 1.00 95.69 179 VAL A N 1
ATOM 1500 C CA . VAL A 1 179 ? -17.479 5.356 -12.233 1.00 95.69 179 VAL A CA 1
ATOM 1501 C C . VAL A 1 179 ? -1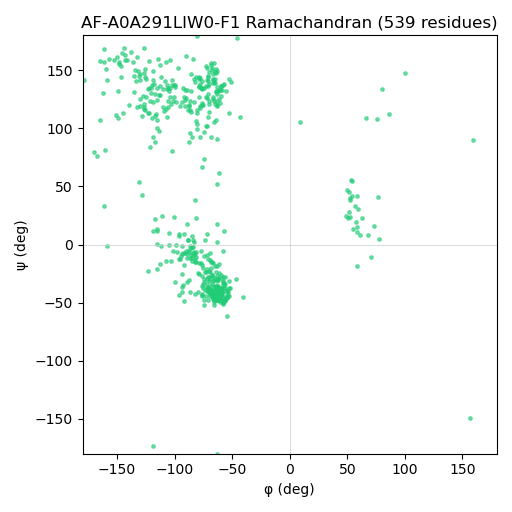7.997 4.276 -11.299 1.00 95.69 179 VAL A C 1
ATOM 1503 O O . VAL A 1 179 ? -18.753 3.410 -11.727 1.00 95.69 179 VAL A O 1
ATOM 1506 N N . CYS A 1 180 ? -17.597 4.323 -10.032 1.00 89.38 180 CYS A N 1
ATOM 1507 C CA . CYS A 1 180 ? -17.984 3.313 -9.051 1.00 89.38 180 CYS A CA 1
ATOM 1508 C C . CYS A 1 180 ? -18.114 3.899 -7.643 1.00 89.38 180 CYS A C 1
ATOM 1510 O O . CYS A 1 180 ? -17.552 4.957 -7.315 1.00 89.38 180 CYS A O 1
ATOM 1512 N N . SER A 1 181 ? -18.890 3.209 -6.804 1.00 88.94 181 SER A N 1
ATOM 1513 C CA . SER A 1 181 ? -19.192 3.659 -5.447 1.00 88.94 181 SER A CA 1
ATOM 1514 C C . SER A 1 181 ? -17.942 3.613 -4.549 1.00 88.94 181 SER A C 1
ATOM 1516 O O . SER A 1 181 ? -17.037 2.808 -4.789 1.00 88.94 181 SER A O 1
ATOM 1518 N N . PRO A 1 182 ? -17.853 4.433 -3.482 1.00 86.50 182 PRO A N 1
ATOM 1519 C CA . PRO A 1 182 ? -16.686 4.454 -2.590 1.00 86.50 182 PRO A CA 1
ATOM 1520 C C . PRO A 1 182 ? -16.278 3.080 -2.036 1.00 86.50 182 PRO A C 1
ATOM 1522 O O . PRO A 1 182 ? -15.088 2.825 -1.842 1.00 86.50 182 PRO A O 1
ATOM 1525 N N . ASN A 1 183 ? -17.253 2.190 -1.832 1.00 79.00 183 ASN A N 1
ATOM 1526 C CA . ASN A 1 183 ? -17.041 0.847 -1.292 1.00 79.00 183 ASN A CA 1
ATOM 1527 C C . ASN A 1 183 ? -16.338 -0.087 -2.293 1.00 79.00 183 ASN A C 1
ATOM 1529 O O . ASN A 1 183 ? -15.599 -0.981 -1.890 1.00 79.00 183 ASN A O 1
ATOM 1533 N N . GLU A 1 184 ? -16.510 0.144 -3.594 1.00 75.25 184 GLU A N 1
ATOM 1534 C CA . GLU A 1 184 ? -15.949 -0.693 -4.663 1.00 75.25 184 GLU A CA 1
ATOM 1535 C C . GLU A 1 184 ? -14.601 -0.173 -5.165 1.00 75.25 184 GLU A C 1
ATOM 1537 O O . GLU A 1 184 ? -13.770 -0.946 -5.643 1.00 75.25 184 GLU A O 1
ATOM 1542 N N . GLN A 1 185 ? -14.340 1.131 -5.019 1.00 77.38 185 GLN A N 1
ATOM 1543 C CA . GLN A 1 185 ? -13.156 1.795 -5.573 1.00 77.38 185 GLN A CA 1
ATOM 1544 C C . GLN A 1 185 ? -11.836 1.116 -5.191 1.00 77.38 185 GLN A C 1
ATOM 1546 O O . GLN A 1 185 ? -10.925 1.060 -6.009 1.00 77.38 185 GLN A O 1
ATOM 1551 N N . GLY A 1 186 ? -11.710 0.593 -3.966 1.00 68.50 186 GLY A N 1
ATOM 1552 C CA . GLY A 1 186 ? -10.491 -0.108 -3.543 1.00 68.50 186 GLY A CA 1
ATOM 1553 C C . GLY A 1 186 ? -10.271 -1.434 -4.275 1.00 68.50 186 GLY A C 1
ATOM 1554 O O . GLY A 1 186 ? -9.147 -1.752 -4.655 1.00 68.50 186 GLY A O 1
ATOM 1555 N N . ILE A 1 187 ? -11.341 -2.197 -4.505 1.00 67.19 187 ILE A N 1
ATOM 1556 C CA . ILE A 1 187 ? -11.286 -3.466 -5.243 1.00 67.19 187 ILE A CA 1
ATOM 1557 C C . ILE A 1 187 ? -10.986 -3.185 -6.719 1.00 67.19 187 ILE A C 1
ATOM 1559 O O . ILE A 1 187 ? -10.118 -3.831 -7.306 1.00 67.19 187 ILE A O 1
ATOM 1563 N N . ARG A 1 188 ? -11.655 -2.181 -7.300 1.00 81.56 188 ARG A N 1
ATOM 1564 C CA . ARG A 1 188 ? -11.483 -1.803 -8.707 1.00 81.56 188 ARG A CA 1
ATOM 1565 C C . ARG A 1 188 ? -10.092 -1.240 -8.988 1.00 81.56 188 ARG A C 1
ATOM 1567 O O . ARG A 1 188 ? -9.451 -1.687 -9.931 1.00 81.56 188 ARG A O 1
ATOM 1574 N N . GLU A 1 189 ? -9.571 -0.347 -8.144 1.00 84.56 189 GLU A N 1
ATOM 1575 C CA . GLU A 1 189 ? -8.194 0.160 -8.265 1.00 84.56 189 GLU A CA 1
ATOM 1576 C C . GLU A 1 189 ? -7.181 -0.990 -8.253 1.00 84.56 189 GLU A C 1
ATOM 1578 O O . GLU A 1 189 ? -6.354 -1.090 -9.157 1.00 84.56 189 GLU A O 1
ATOM 1583 N N . ASN A 1 190 ? -7.297 -1.914 -7.293 1.00 64.25 190 ASN A N 1
ATOM 1584 C CA . ASN A 1 190 ? -6.407 -3.072 -7.211 1.00 64.25 190 ASN A CA 1
ATOM 1585 C C . ASN A 1 190 ? -6.471 -3.960 -8.462 1.00 64.25 190 ASN A C 1
ATOM 1587 O O . ASN A 1 190 ? -5.426 -4.431 -8.905 1.00 64.25 190 ASN A O 1
ATOM 1591 N N . TYR A 1 191 ? -7.655 -4.155 -9.053 1.00 79.31 191 TYR A N 1
ATOM 1592 C CA . TYR A 1 191 ? -7.800 -4.887 -10.315 1.00 79.31 191 TYR A CA 1
ATOM 1593 C C . TYR A 1 191 ? -6.975 -4.244 -11.440 1.00 79.31 191 TYR A C 1
ATOM 1595 O O . TYR A 1 191 ? -6.176 -4.930 -12.077 1.00 79.31 191 TYR A O 1
ATOM 1603 N N . TYR A 1 192 ? -7.102 -2.930 -11.653 1.00 76.38 192 TYR A N 1
ATOM 1604 C CA . TYR A 1 192 ? -6.343 -2.242 -12.703 1.00 76.38 192 TYR A CA 1
ATOM 1605 C C . TYR A 1 192 ? -4.837 -2.222 -12.415 1.00 76.38 192 TYR A C 1
ATOM 1607 O O . TYR A 1 192 ? -4.038 -2.450 -13.322 1.00 76.38 192 TYR A O 1
ATOM 1615 N N . LEU A 1 193 ? -4.436 -2.011 -11.157 1.00 76.44 193 LEU A N 1
ATOM 1616 C CA . LEU A 1 193 ? -3.024 -2.028 -10.770 1.00 76.44 193 LEU A CA 1
ATOM 1617 C C . LEU A 1 193 ? -2.379 -3.395 -11.015 1.00 76.44 193 LEU A C 1
ATOM 1619 O O . LEU A 1 193 ? -1.277 -3.448 -11.552 1.00 76.44 193 LEU A O 1
ATOM 1623 N N . GLN A 1 194 ? -3.063 -4.489 -10.669 1.00 63.88 194 GLN A N 1
ATOM 1624 C CA . GLN A 1 194 ? -2.560 -5.850 -10.880 1.00 63.88 194 GLN A CA 1
ATOM 1625 C C . GLN A 1 194 ? -2.553 -6.245 -12.357 1.00 63.88 194 GLN A C 1
ATOM 1627 O O . GLN A 1 194 ? -1.623 -6.909 -12.805 1.00 63.88 194 GLN A O 1
ATOM 1632 N N . LYS A 1 195 ? -3.574 -5.829 -13.113 1.00 73.75 195 LYS A N 1
ATOM 1633 C CA . LYS A 1 195 ? -3.709 -6.171 -14.531 1.00 73.75 195 LYS A CA 1
ATOM 1634 C C . LYS A 1 195 ? -2.696 -5.446 -15.413 1.00 73.75 195 LYS A C 1
ATOM 1636 O O . LYS A 1 195 ? -2.243 -6.027 -16.392 1.00 73.75 195 LYS A O 1
ATOM 1641 N N . PHE A 1 196 ? -2.373 -4.194 -15.093 1.00 73.81 196 PHE A N 1
ATOM 1642 C CA . PHE A 1 196 ? -1.630 -3.313 -16.000 1.00 73.81 196 PHE A CA 1
ATOM 1643 C C . PHE A 1 196 ? -0.243 -2.902 -15.477 1.00 73.81 196 PHE A C 1
ATOM 1645 O O . PHE A 1 196 ? 0.654 -2.594 -16.261 1.00 73.81 196 PHE A O 1
ATOM 1652 N N . LEU A 1 197 ? -0.015 -2.986 -14.162 1.00 71.00 197 LEU A N 1
ATOM 1653 C CA . LEU A 1 197 ? 1.266 -2.675 -13.516 1.00 71.00 197 LEU A CA 1
ATOM 1654 C C . LEU A 1 197 ? 1.800 -1.266 -13.887 1.00 71.00 197 LEU A C 1
ATOM 1656 O O . LEU A 1 197 ? 2.932 -1.137 -14.360 1.00 71.00 197 LEU A O 1
ATOM 1660 N N . PRO A 1 198 ? 1.032 -0.181 -13.682 1.00 80.44 198 PRO A N 1
ATOM 1661 C CA . PRO A 1 198 ? 1.442 1.174 -14.064 1.00 80.44 198 PRO A CA 1
ATOM 1662 C C . PRO A 1 198 ? 2.766 1.610 -13.428 1.00 80.44 198 PRO A C 1
ATOM 1664 O O . PRO A 1 198 ? 3.017 1.392 -12.242 1.00 80.44 198 PRO A O 1
ATOM 1667 N N . ILE A 1 199 ? 3.625 2.267 -14.208 1.00 78.56 199 ILE A N 1
ATOM 1668 C CA . ILE A 1 199 ? 4.973 2.651 -13.762 1.00 78.56 199 ILE A CA 1
ATOM 1669 C C . ILE A 1 199 ? 5.026 3.845 -12.831 1.00 78.56 199 ILE A C 1
ATOM 1671 O O . ILE A 1 199 ? 5.915 3.925 -11.985 1.00 78.56 199 ILE A O 1
ATOM 1675 N N . LEU A 1 200 ? 4.052 4.740 -12.928 1.00 82.38 200 LEU A N 1
ATOM 1676 C CA . LEU A 1 200 ? 4.021 5.937 -12.100 1.00 82.38 200 LEU A CA 1
ATOM 1677 C C . LEU A 1 200 ? 3.357 5.685 -10.735 1.00 82.38 200 LEU A C 1
ATOM 1679 O O . LEU A 1 200 ? 3.434 6.535 -9.851 1.00 82.38 200 LEU A O 1
ATOM 1683 N N . ASN A 1 201 ? 2.745 4.512 -10.530 1.00 79.25 201 ASN A N 1
ATOM 1684 C CA . ASN A 1 201 ? 2.142 4.108 -9.256 1.00 79.25 201 ASN A CA 1
ATOM 1685 C C . ASN A 1 201 ? 3.142 3.620 -8.208 1.00 79.25 201 ASN A C 1
ATOM 1687 O O . ASN A 1 201 ? 2.790 3.558 -7.031 1.00 79.25 201 ASN A O 1
ATOM 1691 N N . SER A 1 202 ? 4.373 3.286 -8.605 1.00 60.69 202 SER A N 1
ATOM 1692 C CA . SER A 1 202 ? 5.439 2.985 -7.647 1.00 60.69 202 SER A CA 1
ATOM 1693 C C . SER A 1 202 ? 5.890 4.276 -6.958 1.00 60.69 202 SER A C 1
ATOM 1695 O O . SER A 1 202 ? 6.252 5.237 -7.637 1.00 60.69 202 SER A O 1
ATOM 1697 N N . THR A 1 203 ? 5.897 4.325 -5.628 1.00 40.19 203 THR A N 1
ATOM 1698 C CA . THR A 1 203 ? 6.574 5.395 -4.876 1.00 40.19 203 THR A CA 1
ATOM 1699 C C . THR A 1 203 ? 8.086 5.340 -5.123 1.00 40.19 203 THR A C 1
ATOM 1701 O O . THR A 1 203 ? 8.618 4.253 -5.326 1.00 40.19 203 THR A O 1
ATOM 1704 N N . PHE A 1 204 ? 8.802 6.472 -5.059 1.00 38.72 204 PHE A N 1
ATOM 1705 C CA . PHE A 1 204 ? 10.234 6.402 -4.735 1.00 38.72 204 PHE A CA 1
ATOM 1706 C C . PHE A 1 204 ? 10.357 5.794 -3.330 1.00 38.72 204 PHE A C 1
ATOM 1708 O O . PHE A 1 204 ? 9.595 6.174 -2.433 1.00 38.72 204 PHE A O 1
ATOM 1715 N N . SER A 1 205 ? 11.247 4.813 -3.173 1.00 37.19 205 SER A N 1
ATOM 1716 C CA . SER A 1 205 ? 11.435 4.003 -1.964 1.00 37.19 205 SER A CA 1
ATOM 1717 C C . SER A 1 205 ? 11.396 4.858 -0.691 1.00 37.19 205 SER A C 1
ATOM 1719 O O . SER A 1 205 ? 12.305 5.653 -0.449 1.00 37.19 205 SER A O 1
ATOM 1721 N N . SER A 1 206 ? 10.338 4.735 0.120 1.00 32.88 206 SER A N 1
ATOM 1722 C CA . SER A 1 206 ? 10.302 5.378 1.448 1.00 32.88 206 SER A CA 1
ATOM 1723 C C . SER A 1 206 ? 9.315 4.806 2.481 1.00 32.88 206 SER A C 1
ATOM 1725 O O . SER A 1 206 ? 9.332 5.279 3.611 1.00 32.88 206 SER A O 1
ATOM 1727 N N . SER A 1 207 ? 8.488 3.782 2.206 1.00 32.81 207 SER A N 1
ATOM 1728 C CA . SER A 1 207 ? 7.707 3.117 3.289 1.00 32.81 207 SER A CA 1
ATOM 1729 C C . SER A 1 207 ? 7.144 1.717 2.978 1.00 32.81 207 SER A C 1
ATOM 1731 O O . SER A 1 207 ? 6.122 1.299 3.510 1.00 32.81 207 SER A O 1
ATOM 1733 N N . PHE A 1 208 ? 7.861 0.944 2.174 1.00 33.16 208 PHE A N 1
ATOM 1734 C CA . PHE A 1 208 ? 7.979 -0.508 2.325 1.00 33.16 208 PHE A CA 1
ATOM 1735 C C . PHE A 1 208 ? 9.480 -0.721 2.474 1.00 33.16 208 PHE A C 1
ATOM 1737 O O . PHE A 1 208 ? 10.222 -0.071 1.736 1.00 33.16 208 PHE A O 1
ATOM 1744 N N . SER A 1 209 ? 9.979 -1.532 3.410 1.00 37.25 209 SER A N 1
ATOM 1745 C CA . SER A 1 209 ? 11.422 -1.799 3.426 1.00 37.25 209 SER A CA 1
ATOM 1746 C C . SER A 1 209 ? 11.770 -2.747 2.274 1.00 37.25 209 SER A C 1
ATOM 1748 O O . SER A 1 209 ? 12.102 -3.913 2.456 1.00 37.25 209 SER A O 1
ATOM 1750 N N . GLU A 1 210 ? 11.742 -2.198 1.058 1.00 36.53 210 GLU A N 1
ATOM 1751 C CA . GLU A 1 210 ? 12.581 -2.622 -0.055 1.00 36.53 210 GLU A CA 1
ATOM 1752 C C . GLU A 1 210 ? 14.020 -2.770 0.424 1.00 36.53 210 GLU A C 1
ATOM 1754 O O . GLU A 1 210 ? 14.681 -3.670 -0.050 1.00 36.53 210 GLU A O 1
ATOM 1759 N N . SER A 1 211 ? 14.479 -2.016 1.434 1.00 34.78 211 SER A N 1
ATOM 1760 C CA . SER A 1 211 ? 15.749 -2.296 2.104 1.00 34.78 211 SER A CA 1
ATOM 1761 C C . SER A 1 211 ? 15.801 -3.685 2.740 1.00 34.78 211 SER A C 1
ATOM 1763 O O . SER A 1 211 ? 16.824 -4.312 2.620 1.00 34.78 211 SER A O 1
ATOM 1765 N N . ALA A 1 212 ? 14.746 -4.244 3.336 1.00 34.12 212 ALA A N 1
ATOM 1766 C CA . ALA A 1 212 ? 14.801 -5.594 3.910 1.00 34.12 212 ALA A CA 1
ATOM 1767 C C . ALA A 1 212 ? 14.767 -6.692 2.836 1.00 34.12 212 ALA A C 1
ATOM 1769 O O . ALA A 1 212 ? 15.420 -7.717 2.997 1.00 34.12 212 ALA A O 1
ATOM 1770 N N . ILE A 1 213 ? 14.051 -6.476 1.726 1.00 37.47 213 ILE A N 1
ATOM 1771 C CA . ILE A 1 213 ? 14.031 -7.412 0.588 1.00 37.47 213 ILE A CA 1
ATOM 1772 C C . ILE A 1 213 ? 15.323 -7.295 -0.223 1.00 37.47 213 ILE A C 1
ATOM 1774 O O . ILE A 1 213 ? 15.918 -8.304 -0.568 1.00 37.47 213 ILE A O 1
ATOM 1778 N N . TYR A 1 214 ? 15.786 -6.076 -0.489 1.00 39.84 214 TYR A N 1
ATOM 1779 C CA . TYR A 1 214 ? 17.043 -5.788 -1.165 1.00 39.84 214 TYR A CA 1
ATOM 1780 C C . TYR A 1 214 ? 18.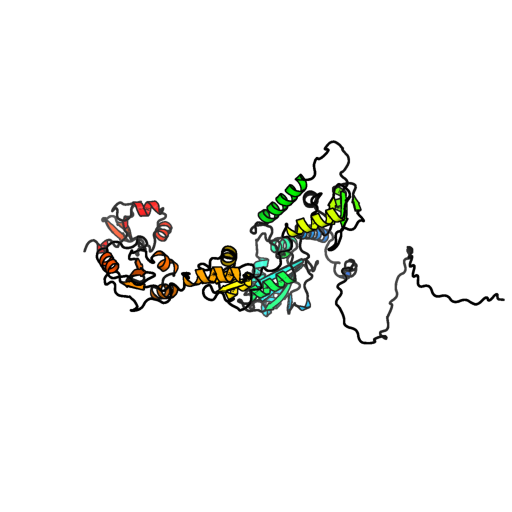225 -6.217 -0.305 1.00 39.84 214 TYR A C 1
ATOM 1782 O O . TYR A 1 214 ? 19.120 -6.837 -0.846 1.00 39.84 214 TYR A O 1
ATOM 1790 N N . THR A 1 215 ? 18.226 -5.981 1.009 1.00 40.06 215 THR A N 1
ATOM 1791 C CA . THR A 1 215 ? 19.243 -6.494 1.941 1.00 40.06 215 THR A CA 1
ATOM 1792 C C . THR A 1 215 ? 19.155 -8.009 2.040 1.00 40.06 215 THR A C 1
ATOM 1794 O O . THR A 1 215 ? 20.169 -8.643 1.847 1.00 40.06 215 THR A O 1
ATOM 1797 N N . SER A 1 216 ? 17.981 -8.634 2.177 1.00 41.41 216 SER A N 1
ATOM 1798 C CA . SER A 1 216 ? 17.874 -10.105 2.190 1.00 41.41 216 SER A CA 1
ATOM 1799 C C . SER A 1 216 ? 18.327 -10.751 0.874 1.00 41.41 216 SER A C 1
ATOM 1801 O O . SER A 1 216 ? 19.040 -11.753 0.891 1.00 41.41 216 SER A O 1
ATOM 1803 N N . LEU A 1 217 ? 17.958 -10.168 -0.269 1.00 42.78 217 LEU A N 1
ATOM 1804 C CA . LEU A 1 217 ? 18.387 -10.618 -1.590 1.00 42.78 217 LEU A CA 1
ATOM 1805 C C . LEU A 1 217 ? 19.877 -10.343 -1.803 1.00 42.78 217 LEU A C 1
ATOM 1807 O O . LEU A 1 217 ? 20.579 -11.202 -2.319 1.00 42.78 217 LEU A O 1
ATOM 1811 N N . THR A 1 218 ? 20.376 -9.183 -1.381 1.00 46.31 218 THR A N 1
ATOM 1812 C CA . THR A 1 218 ? 21.795 -8.819 -1.470 1.00 46.31 218 THR A CA 1
ATOM 1813 C C . THR A 1 218 ? 22.631 -9.710 -0.566 1.00 46.31 218 THR A C 1
ATOM 1815 O O . THR A 1 218 ? 23.612 -10.259 -1.039 1.00 46.31 218 THR A O 1
ATOM 1818 N N . ASP A 1 219 ? 22.224 -9.949 0.676 1.00 50.56 219 ASP A N 1
ATOM 1819 C CA . ASP A 1 219 ? 22.894 -10.825 1.639 1.00 50.56 219 ASP A CA 1
ATOM 1820 C C . ASP A 1 219 ? 22.906 -12.271 1.140 1.00 50.56 219 ASP A C 1
ATOM 1822 O O . ASP A 1 219 ? 23.949 -12.924 1.162 1.00 50.56 219 ASP A O 1
ATOM 1826 N N . LYS A 1 220 ? 21.786 -12.766 0.591 1.00 53.78 220 LYS A N 1
ATOM 1827 C CA . LYS A 1 220 ? 21.729 -14.102 -0.017 1.00 53.78 220 LYS A CA 1
ATOM 1828 C C . LYS A 1 220 ? 22.606 -14.175 -1.272 1.00 53.78 220 LYS A C 1
ATOM 1830 O O . LYS A 1 220 ? 23.402 -15.101 -1.385 1.00 53.78 220 LYS A O 1
ATOM 1835 N N . LEU A 1 221 ? 22.559 -13.189 -2.169 1.00 52.03 221 LEU A N 1
ATOM 1836 C CA . LEU A 1 221 ? 23.419 -13.131 -3.362 1.00 52.03 221 LEU A CA 1
ATOM 1837 C C . LEU A 1 221 ? 24.905 -13.003 -3.000 1.00 52.03 221 LEU A C 1
ATOM 1839 O O . LEU A 1 221 ? 25.748 -13.598 -3.664 1.00 52.03 221 LEU A O 1
ATOM 1843 N N . MET A 1 222 ? 25.242 -12.282 -1.932 1.00 57.66 222 MET A N 1
ATOM 1844 C CA . MET A 1 222 ? 26.606 -12.182 -1.413 1.00 57.66 222 MET A CA 1
ATOM 1845 C C . MET A 1 222 ? 27.060 -13.493 -0.753 1.00 57.66 222 MET A C 1
ATOM 1847 O O . MET A 1 222 ? 28.202 -13.891 -0.963 1.00 57.66 222 MET A O 1
ATOM 1851 N N . SER A 1 223 ? 26.171 -14.216 -0.059 1.00 60.84 223 SER A N 1
ATOM 1852 C CA . SER A 1 223 ? 26.459 -15.560 0.475 1.00 60.84 223 SER A CA 1
ATOM 1853 C C . SER A 1 223 ? 26.671 -16.609 -0.626 1.00 60.84 223 SER A C 1
ATOM 1855 O O . SER A 1 223 ? 27.485 -17.520 -0.479 1.00 60.84 223 SER A O 1
ATOM 1857 N N . LEU A 1 224 ? 26.001 -16.447 -1.772 1.00 56.44 224 LEU A N 1
ATOM 1858 C CA . LEU A 1 224 ? 26.190 -17.307 -2.941 1.00 56.44 224 LEU A CA 1
ATOM 1859 C C . LEU A 1 224 ? 27.537 -17.039 -3.630 1.00 56.44 224 LEU A C 1
ATOM 1861 O O . LEU A 1 224 ? 28.149 -17.967 -4.148 1.00 56.44 224 LEU A O 1
ATOM 1865 N N . LYS A 1 225 ? 28.062 -15.806 -3.561 1.00 62.06 225 LYS A N 1
ATOM 1866 C CA . LYS A 1 225 ? 29.403 -15.476 -4.082 1.00 62.06 225 LYS A CA 1
ATOM 1867 C C . LYS A 1 225 ? 30.544 -16.079 -3.268 1.00 62.06 225 LYS A C 1
ATOM 1869 O O . LYS A 1 225 ? 31.612 -16.313 -3.825 1.00 62.06 225 LYS A O 1
ATOM 1874 N N . SER A 1 226 ? 30.351 -16.318 -1.967 1.00 48.47 226 SER A N 1
ATOM 1875 C CA . SER A 1 226 ? 31.419 -16.801 -1.077 1.00 48.47 226 SER A CA 1
ATOM 1876 C C . SER A 1 226 ? 31.796 -18.277 -1.251 1.00 48.47 226 SER A C 1
ATOM 1878 O O . SER A 1 226 ? 32.814 -18.695 -0.708 1.00 48.47 226 SER A O 1
ATOM 1880 N N . VAL A 1 227 ? 31.033 -19.062 -2.022 1.00 50.31 227 VAL A N 1
ATOM 1881 C CA . VAL A 1 227 ? 31.294 -20.504 -2.213 1.00 50.31 227 VAL A CA 1
ATOM 1882 C C . VAL A 1 227 ? 32.286 -20.783 -3.360 1.00 50.31 227 VAL A C 1
ATOM 1884 O O . VAL A 1 227 ? 32.860 -21.865 -3.436 1.00 50.31 227 VAL A O 1
ATOM 1887 N N . THR A 1 228 ? 32.610 -19.791 -4.192 1.00 43.88 228 THR A N 1
ATOM 1888 C CA . THR A 1 228 ? 33.619 -19.910 -5.263 1.00 43.88 228 THR A CA 1
ATOM 1889 C C . THR A 1 228 ? 34.796 -18.954 -5.033 1.00 43.88 228 THR A C 1
ATOM 1891 O O . THR A 1 228 ? 34.804 -17.814 -5.488 1.00 43.88 228 THR A O 1
ATOM 1894 N N . LEU A 1 229 ? 35.788 -19.454 -4.284 1.00 45.03 229 LEU A N 1
ATOM 1895 C CA . LEU A 1 229 ? 37.153 -18.933 -4.055 1.00 45.03 229 LEU A CA 1
ATOM 1896 C C . LEU A 1 229 ? 37.894 -18.469 -5.340 1.00 45.03 229 LEU A C 1
ATOM 1898 O O . LEU A 1 229 ? 37.511 -18.840 -6.450 1.00 45.03 229 LEU A O 1
ATOM 1902 N N . PRO A 1 230 ? 39.125 -17.933 -5.207 1.00 44.59 230 PRO A N 1
ATOM 1903 C CA . PRO A 1 230 ? 39.553 -16.621 -4.729 1.00 44.59 230 PRO A CA 1
ATOM 1904 C C . PRO A 1 230 ? 39.796 -15.668 -5.922 1.00 44.59 230 PRO A C 1
ATOM 1906 O O . PRO A 1 230 ? 40.173 -16.092 -7.014 1.00 44.59 230 PRO A O 1
ATOM 1909 N N . LEU A 1 231 ? 39.629 -14.355 -5.734 1.00 45.34 231 LEU A N 1
ATOM 1910 C CA . LEU A 1 231 ? 40.094 -13.392 -6.738 1.00 45.34 231 LEU A CA 1
ATOM 1911 C C . LEU A 1 231 ? 41.627 -13.444 -6.818 1.00 45.34 231 LEU A C 1
ATOM 1913 O O . LEU A 1 231 ? 42.307 -12.880 -5.961 1.00 45.34 231 LEU A O 1
ATOM 1917 N N . GLU A 1 232 ? 42.174 -14.042 -7.874 1.00 47.91 232 GLU A N 1
ATOM 1918 C CA . GLU A 1 232 ? 43.533 -13.737 -8.325 1.00 47.91 232 GLU A CA 1
ATOM 1919 C C . GLU A 1 232 ? 43.573 -12.259 -8.751 1.00 47.91 232 GLU A C 1
ATOM 1921 O O . GLU A 1 232 ? 43.268 -11.893 -9.885 1.00 47.91 232 GLU A O 1
ATOM 1926 N N . ARG A 1 233 ? 43.900 -11.371 -7.806 1.00 43.38 233 ARG A N 1
ATOM 1927 C CA . ARG A 1 233 ? 43.951 -9.908 -7.989 1.00 43.38 233 ARG A CA 1
ATOM 1928 C C . ARG A 1 233 ? 45.124 -9.412 -8.848 1.00 43.38 233 ARG A C 1
ATOM 1930 O O . ARG A 1 233 ? 45.322 -8.207 -8.940 1.00 43.38 233 ARG A O 1
ATOM 1937 N N . ASN A 1 234 ? 45.879 -10.293 -9.504 1.00 46.31 234 ASN A N 1
ATOM 1938 C CA . ASN A 1 234 ? 47.187 -9.942 -10.069 1.00 46.31 234 ASN A CA 1
ATOM 1939 C C . ASN A 1 234 ? 47.253 -9.902 -11.601 1.00 46.31 234 ASN A C 1
ATOM 1941 O O . ASN A 1 234 ? 48.338 -10.013 -12.166 1.00 46.31 234 ASN A O 1
ATOM 1945 N N . SER A 1 235 ? 46.140 -9.690 -12.308 1.00 50.16 235 SER A N 1
ATOM 1946 C CA . SER A 1 235 ? 46.221 -9.393 -13.743 1.00 50.16 235 SER A CA 1
ATOM 1947 C C . SER A 1 235 ? 45.474 -8.107 -14.080 1.00 50.16 235 SER A C 1
ATOM 1949 O O . SER A 1 235 ? 44.265 -8.016 -13.896 1.00 50.16 235 SER A O 1
ATOM 1951 N N . ASN A 1 236 ? 46.189 -7.124 -14.637 1.00 57.72 236 ASN A N 1
ATOM 1952 C CA . ASN A 1 236 ? 45.645 -5.904 -15.255 1.00 57.72 236 ASN A CA 1
ATOM 1953 C C . ASN A 1 236 ? 44.770 -6.193 -16.498 1.00 57.72 236 ASN A C 1
ATOM 1955 O O . ASN A 1 236 ? 44.558 -5.317 -17.337 1.00 57.72 236 ASN A O 1
ATOM 1959 N N . LYS A 1 237 ? 44.294 -7.431 -16.675 1.00 63.44 237 LYS A N 1
ATOM 1960 C CA . LYS A 1 237 ? 43.475 -7.823 -17.815 1.00 63.44 237 LYS A CA 1
ATOM 1961 C C . LYS A 1 237 ? 41.999 -7.582 -17.486 1.00 63.44 237 LYS A C 1
ATOM 1963 O O . LYS A 1 237 ? 41.544 -7.977 -16.412 1.00 63.44 237 LYS A O 1
ATOM 1968 N N . PRO A 1 238 ? 41.238 -6.948 -18.394 1.00 72.31 238 PRO A N 1
ATOM 1969 C CA . PRO A 1 238 ? 39.812 -6.745 -18.198 1.00 72.31 238 PRO A CA 1
ATOM 1970 C C . PRO A 1 238 ? 39.099 -8.095 -18.027 1.00 72.31 238 PRO A C 1
ATOM 1972 O O . PRO A 1 238 ? 39.346 -9.053 -18.761 1.00 72.31 238 PRO A O 1
ATOM 1975 N N . LEU A 1 239 ? 38.236 -8.171 -17.012 1.00 81.75 239 LEU A N 1
ATOM 1976 C CA . LEU A 1 239 ? 37.517 -9.388 -16.644 1.00 81.75 239 LEU A CA 1
ATOM 1977 C C . LEU A 1 239 ? 36.473 -9.722 -17.716 1.00 81.75 239 LEU A C 1
ATOM 1979 O O . LEU A 1 239 ? 35.501 -8.982 -17.887 1.00 81.75 239 LEU A O 1
ATOM 1983 N N . SER A 1 240 ? 36.674 -10.837 -18.419 1.00 89.31 240 SER A N 1
ATOM 1984 C CA . SER A 1 240 ? 35.705 -11.337 -19.395 1.00 89.31 240 SER A CA 1
ATOM 1985 C C . SER A 1 240 ? 34.454 -11.884 -18.704 1.00 89.31 240 SER A C 1
ATOM 1987 O O . SER A 1 240 ? 34.542 -12.479 -17.631 1.00 89.31 240 SER A O 1
ATOM 1989 N N . VAL A 1 241 ? 33.295 -11.708 -19.339 1.00 91.94 241 VAL A N 1
ATOM 1990 C CA . VAL A 1 241 ? 32.000 -12.188 -18.836 1.00 91.94 241 VAL A CA 1
ATOM 1991 C C . VAL A 1 241 ? 31.315 -13.015 -19.917 1.00 91.94 241 VAL A C 1
ATOM 1993 O O . VAL A 1 241 ? 31.152 -12.568 -21.052 1.00 91.94 241 VAL A O 1
ATOM 1996 N N . PHE A 1 242 ? 30.913 -14.222 -19.550 1.00 94.69 242 PHE A N 1
ATOM 1997 C CA . PHE A 1 242 ? 30.153 -15.169 -20.347 1.00 94.69 242 PHE A CA 1
ATOM 1998 C C . PHE A 1 242 ? 28.675 -15.015 -19.997 1.00 94.69 242 PHE A C 1
ATOM 2000 O O . PHE A 1 242 ? 28.281 -15.181 -18.840 1.00 94.69 242 PHE A O 1
ATOM 2007 N N . VAL A 1 243 ? 27.869 -14.666 -20.996 1.00 93.56 243 VAL A N 1
ATOM 2008 C CA . VAL A 1 243 ? 26.434 -14.440 -20.833 1.00 93.56 243 VAL A CA 1
ATOM 2009 C C . VAL A 1 243 ? 25.662 -15.565 -21.498 1.00 93.56 243 VAL A C 1
ATOM 2011 O O . VAL A 1 243 ? 25.704 -15.718 -22.721 1.00 93.56 243 VAL A O 1
ATOM 2014 N N . TYR A 1 244 ? 24.948 -16.338 -20.686 1.00 93.62 244 TYR A N 1
ATOM 2015 C CA . TYR A 1 244 ? 24.117 -17.455 -21.130 1.00 93.62 244 TYR A CA 1
ATOM 2016 C C . TYR A 1 244 ? 22.653 -17.055 -21.057 1.00 93.62 244 TYR A C 1
ATOM 2018 O O . TYR A 1 244 ? 22.226 -16.498 -20.050 1.00 93.62 244 TYR A O 1
ATOM 2026 N N . SER A 1 245 ? 21.871 -17.352 -22.092 1.00 85.62 245 SER A N 1
ATOM 2027 C CA . SER A 1 245 ? 20.410 -17.226 -22.000 1.00 85.62 245 SER A CA 1
ATOM 2028 C C . SER A 1 245 ? 19.835 -18.467 -21.323 1.00 85.62 245 SER A C 1
ATOM 2030 O O . SER A 1 245 ? 20.283 -19.576 -21.605 1.00 85.62 245 SER A O 1
ATOM 2032 N N . ILE A 1 246 ? 18.848 -18.291 -20.454 1.00 75.50 246 ILE A N 1
ATOM 2033 C CA . ILE A 1 246 ? 18.133 -19.385 -19.795 1.00 75.50 246 ILE A CA 1
ATOM 2034 C C . ILE A 1 246 ? 16.652 -19.338 -20.169 1.00 75.50 246 ILE A C 1
ATOM 2036 O O . ILE A 1 246 ? 16.065 -18.259 -20.276 1.00 75.50 246 ILE A O 1
ATOM 2040 N N . ASP A 1 247 ? 16.052 -20.506 -20.359 1.00 74.19 247 ASP A N 1
ATOM 2041 C CA . ASP A 1 247 ? 14.607 -20.666 -20.464 1.00 74.19 247 ASP A CA 1
ATOM 2042 C C . ASP A 1 247 ? 14.074 -21.577 -19.346 1.00 74.19 247 ASP A C 1
ATOM 2044 O O . ASP A 1 247 ? 14.787 -21.920 -18.403 1.00 74.19 247 ASP A O 1
ATOM 2048 N N . HIS A 1 248 ? 12.787 -21.922 -19.406 1.00 66.69 248 HIS A N 1
ATOM 2049 C CA . HIS A 1 248 ? 12.136 -22.720 -18.367 1.00 66.69 248 HIS A CA 1
ATOM 2050 C C . HIS A 1 248 ? 12.688 -24.145 -18.237 1.00 66.69 248 HIS A C 1
ATOM 2052 O O . HIS A 1 248 ? 12.470 -24.767 -17.200 1.00 66.69 248 HIS A O 1
ATOM 2058 N N . ASN A 1 249 ? 13.391 -24.651 -19.252 1.00 75.00 249 ASN A N 1
ATOM 2059 C CA . ASN A 1 249 ? 13.733 -26.063 -19.363 1.00 75.00 249 ASN A CA 1
ATOM 2060 C C . ASN A 1 249 ? 15.243 -26.317 -19.466 1.00 75.00 249 ASN A C 1
ATOM 2062 O O . ASN A 1 249 ? 15.671 -27.426 -19.159 1.00 75.00 249 ASN A O 1
ATOM 2066 N N . PHE A 1 250 ? 16.052 -25.344 -19.899 1.00 83.00 250 PHE A N 1
ATOM 2067 C CA . PHE A 1 250 ? 17.504 -25.498 -19.995 1.00 83.00 250 PHE A CA 1
ATOM 2068 C C . PHE A 1 250 ? 18.262 -24.159 -20.069 1.00 83.00 250 PHE A C 1
ATOM 2070 O O . PHE A 1 250 ? 17.712 -23.080 -20.301 1.00 83.00 250 PHE A O 1
ATOM 2077 N N . ILE A 1 251 ? 19.585 -24.240 -19.903 1.00 89.75 251 ILE A N 1
ATOM 2078 C CA . ILE A 1 251 ? 20.524 -23.150 -20.195 1.00 89.75 251 ILE A CA 1
ATOM 2079 C C . ILE A 1 251 ? 20.973 -23.279 -21.654 1.00 89.75 251 ILE A C 1
ATOM 2081 O O . ILE A 1 251 ? 21.486 -24.323 -22.065 1.00 89.75 251 ILE A O 1
ATOM 2085 N N . ASN A 1 252 ? 20.824 -22.217 -22.446 1.00 89.44 252 ASN A N 1
ATOM 2086 C CA . ASN A 1 252 ? 21.317 -22.194 -23.818 1.00 89.44 252 ASN A CA 1
ATOM 2087 C C . ASN A 1 252 ? 22.847 -22.323 -23.825 1.00 89.44 252 ASN A C 1
ATOM 2089 O O . ASN A 1 252 ? 23.545 -21.474 -23.275 1.00 89.44 252 ASN A O 1
ATOM 2093 N N . LYS A 1 253 ? 23.365 -23.372 -24.476 1.00 90.44 253 LYS A N 1
ATOM 2094 C CA . LYS A 1 253 ? 24.809 -23.646 -24.572 1.00 90.44 253 LYS A CA 1
ATOM 2095 C C . LYS A 1 253 ? 25.574 -22.559 -25.333 1.00 90.44 253 LYS A C 1
ATOM 2097 O O . LYS A 1 253 ? 26.771 -22.387 -25.110 1.00 90.44 253 LYS A O 1
ATOM 2102 N N . ASN A 1 254 ? 24.889 -21.809 -26.198 1.00 90.38 254 ASN A N 1
ATOM 2103 C CA . ASN A 1 254 ? 25.463 -20.656 -26.878 1.00 90.38 254 ASN A CA 1
ATOM 2104 C C . ASN A 1 254 ? 25.545 -19.477 -25.906 1.00 90.38 254 ASN A C 1
ATOM 2106 O O . ASN A 1 254 ? 24.524 -18.998 -25.408 1.00 90.38 254 ASN A O 1
ATOM 2110 N N . PHE A 1 255 ? 26.761 -18.984 -25.682 1.00 92.56 255 PHE A N 1
ATOM 2111 C CA . PHE A 1 255 ? 27.014 -17.801 -24.867 1.00 92.56 255 PHE A CA 1
ATOM 2112 C C . PHE A 1 255 ? 27.533 -16.640 -25.706 1.00 92.56 255 PHE A C 1
ATOM 2114 O O . PHE A 1 255 ? 28.176 -16.827 -26.739 1.00 92.56 255 PHE A O 1
ATOM 2121 N N . VAL A 1 256 ? 27.303 -15.427 -25.211 1.00 95.12 256 VAL A N 1
ATOM 2122 C CA . VAL A 1 256 ? 27.995 -14.228 -25.688 1.00 95.12 256 VAL A CA 1
ATOM 2123 C C . VAL A 1 256 ? 29.133 -13.935 -24.722 1.00 95.12 256 VAL A C 1
ATOM 2125 O O . VAL A 1 256 ? 28.911 -13.786 -23.521 1.00 95.12 256 VAL A O 1
ATOM 2128 N N . LYS A 1 257 ? 30.364 -13.884 -25.235 1.00 95.56 257 LYS A N 1
ATOM 2129 C CA . LYS A 1 257 ? 31.532 -13.484 -24.449 1.00 95.56 257 LYS A CA 1
ATOM 2130 C C . LYS A 1 257 ? 31.771 -11.993 -24.626 1.00 95.56 257 LYS A C 1
ATOM 2132 O O . LYS A 1 257 ? 32.003 -11.535 -25.740 1.00 95.56 257 LYS A O 1
ATOM 2137 N N . TYR A 1 258 ? 31.780 -11.274 -23.516 1.00 94.50 258 TYR A N 1
ATOM 2138 C CA . TYR A 1 258 ? 32.204 -9.883 -23.442 1.00 94.50 258 TYR A CA 1
ATOM 2139 C C . TYR A 1 258 ? 33.611 -9.814 -22.862 1.00 94.50 258 TYR A C 1
ATOM 2141 O O . TYR A 1 258 ? 33.945 -10.559 -21.938 1.00 94.50 258 TYR A O 1
ATOM 2149 N N . ASN A 1 259 ? 34.439 -8.914 -23.386 1.00 90.00 259 ASN A N 1
ATOM 2150 C CA . ASN A 1 259 ? 35.837 -8.799 -22.973 1.00 90.00 259 ASN A CA 1
ATOM 2151 C C . ASN A 1 259 ? 35.999 -7.994 -21.678 1.00 90.00 259 ASN A C 1
ATOM 2153 O O . ASN A 1 259 ? 37.060 -8.031 -21.062 1.00 90.00 259 ASN A O 1
ATOM 2157 N N . SER A 1 260 ? 34.961 -7.264 -21.259 1.00 87.69 260 SER A N 1
ATOM 2158 C CA . SER A 1 260 ? 34.960 -6.488 -20.019 1.00 87.69 260 SER A CA 1
ATOM 2159 C C . SER A 1 260 ? 33.554 -6.315 -19.442 1.00 87.69 260 SER A C 1
ATOM 2161 O O . SER A 1 260 ? 32.560 -6.338 -20.167 1.00 87.69 260 SER A O 1
ATOM 2163 N N . MET A 1 261 ? 33.474 -6.025 -18.141 1.00 82.75 261 MET A N 1
ATOM 2164 C CA . MET A 1 261 ? 32.225 -5.634 -17.468 1.00 82.75 261 MET A CA 1
ATOM 2165 C C . MET A 1 261 ? 31.578 -4.390 -18.101 1.00 82.75 261 MET A C 1
ATOM 2167 O O . MET A 1 261 ? 30.357 -4.326 -18.223 1.00 82.75 261 MET A O 1
ATOM 2171 N N . ALA A 1 262 ? 32.382 -3.411 -18.534 1.00 85.00 262 ALA A N 1
ATOM 2172 C CA . ALA A 1 262 ? 31.891 -2.193 -19.185 1.00 85.00 262 ALA A CA 1
ATOM 2173 C C . ALA A 1 262 ? 31.182 -2.495 -20.515 1.00 85.00 262 ALA A C 1
ATOM 2175 O O . ALA A 1 262 ? 30.181 -1.863 -20.855 1.00 85.00 262 ALA A O 1
ATOM 2176 N N . GLU A 1 263 ? 31.678 -3.492 -21.250 1.00 90.25 263 GLU A N 1
ATOM 2177 C CA . GLU A 1 263 ? 31.068 -3.940 -22.496 1.00 90.25 263 GLU A CA 1
ATOM 2178 C C . GLU A 1 263 ? 29.708 -4.602 -22.248 1.00 90.25 263 GLU A C 1
ATOM 2180 O O . GLU A 1 263 ? 28.747 -4.271 -22.942 1.00 90.25 263 GLU A O 1
ATOM 2185 N N . VAL A 1 264 ? 29.601 -5.448 -21.213 1.00 85.88 264 VAL A N 1
ATOM 2186 C CA . VAL A 1 264 ? 28.323 -6.049 -20.788 1.00 85.88 264 VAL A CA 1
ATOM 2187 C C . VAL A 1 264 ? 27.317 -4.958 -20.441 1.00 85.88 264 VAL A C 1
ATOM 2189 O O . VAL A 1 264 ? 26.225 -4.943 -20.989 1.00 85.88 264 VAL A O 1
ATOM 2192 N N . ILE A 1 265 ? 27.693 -4.002 -19.589 1.00 74.50 265 ILE A N 1
ATOM 2193 C CA . ILE A 1 265 ? 26.823 -2.899 -19.145 1.00 74.50 265 ILE A CA 1
ATOM 2194 C C . ILE A 1 265 ? 26.246 -2.133 -20.331 1.00 74.50 265 ILE A C 1
ATOM 2196 O O . ILE A 1 265 ? 25.045 -1.881 -20.385 1.00 74.50 265 ILE A O 1
ATOM 2200 N N . LYS A 1 266 ? 27.100 -1.804 -21.306 1.00 83.56 266 LYS A N 1
ATOM 2201 C CA . LYS A 1 266 ? 26.705 -1.053 -22.498 1.00 83.56 266 LYS A CA 1
ATOM 2202 C C . LYS A 1 266 ? 25.829 -1.871 -23.448 1.00 83.56 266 LYS A C 1
ATOM 2204 O O . LYS A 1 266 ? 24.933 -1.309 -24.068 1.00 83.56 266 LYS A O 1
ATOM 2209 N N . LYS A 1 267 ? 26.125 -3.161 -23.634 1.00 85.12 267 LYS A N 1
ATOM 2210 C CA . LYS A 1 267 ? 25.458 -4.016 -24.634 1.00 85.12 267 LYS A CA 1
ATOM 2211 C C . LYS A 1 267 ? 24.185 -4.679 -24.117 1.00 85.12 267 LYS A C 1
ATOM 2213 O O . LYS A 1 267 ? 23.279 -4.908 -24.908 1.00 85.12 267 LYS A O 1
ATOM 2218 N N . GLU A 1 268 ? 24.128 -4.973 -22.825 1.00 75.81 268 GLU A N 1
ATOM 2219 C CA . GLU A 1 268 ? 22.988 -5.607 -22.155 1.00 75.81 268 GLU A CA 1
ATOM 2220 C C . GLU A 1 268 ? 22.070 -4.596 -21.449 1.00 75.81 268 GLU A C 1
ATOM 2222 O O . GLU A 1 268 ? 21.004 -4.969 -20.955 1.00 75.81 268 GLU A O 1
ATOM 2227 N N . ASP A 1 269 ? 22.467 -3.318 -21.413 1.00 66.44 269 ASP A N 1
ATOM 2228 C CA . ASP A 1 269 ? 21.738 -2.230 -20.750 1.00 66.44 269 ASP A CA 1
ATOM 2229 C C . ASP A 1 269 ? 21.436 -2.558 -19.274 1.00 66.44 269 ASP A C 1
ATOM 2231 O O . ASP A 1 269 ? 20.289 -2.603 -18.813 1.00 66.44 269 ASP A O 1
ATOM 2235 N N . ILE A 1 270 ? 22.506 -2.878 -18.536 1.00 58.84 270 ILE A N 1
ATOM 2236 C CA . ILE A 1 270 ? 22.476 -3.297 -17.126 1.00 58.84 270 ILE A CA 1
ATOM 2237 C C . ILE A 1 270 ? 23.356 -2.356 -16.323 1.00 58.84 270 ILE A C 1
ATOM 2239 O O . ILE A 1 270 ? 24.488 -2.091 -16.711 1.00 58.84 270 ILE A O 1
ATOM 2243 N N . SER A 1 271 ? 22.876 -1.880 -15.174 1.00 64.44 271 SER A N 1
ATOM 2244 C CA . SER A 1 271 ? 23.702 -1.042 -14.304 1.00 64.44 271 SER A CA 1
ATOM 2245 C C . SER A 1 271 ? 24.926 -1.810 -13.780 1.00 64.44 271 SER A C 1
ATOM 2247 O O . SER A 1 271 ? 24.864 -3.016 -13.533 1.00 64.44 271 SER A O 1
ATOM 2249 N N . TYR A 1 272 ? 26.033 -1.101 -13.546 1.00 62.47 272 TYR A N 1
ATOM 2250 C CA . TYR A 1 272 ? 27.258 -1.694 -12.997 1.00 62.47 272 TYR A CA 1
ATOM 2251 C C . TYR A 1 272 ? 27.007 -2.455 -11.685 1.00 62.47 272 TYR A C 1
ATOM 2253 O O . TYR A 1 272 ? 27.469 -3.583 -11.520 1.00 62.47 272 TYR A O 1
ATOM 2261 N N . ASN A 1 273 ? 26.210 -1.876 -10.782 1.00 53.91 273 ASN A N 1
ATOM 2262 C CA . ASN A 1 273 ? 25.891 -2.478 -9.486 1.00 53.91 273 ASN A CA 1
ATOM 2263 C C . ASN A 1 273 ? 25.032 -3.736 -9.630 1.00 53.91 273 ASN A C 1
ATOM 2265 O O . ASN A 1 273 ? 25.278 -4.726 -8.949 1.00 53.91 273 ASN A O 1
ATOM 2269 N N . THR A 1 274 ? 24.061 -3.723 -10.545 1.00 53.00 274 THR A N 1
ATOM 2270 C CA . THR A 1 274 ? 23.240 -4.901 -10.843 1.00 53.00 274 THR A CA 1
ATOM 2271 C C . THR A 1 274 ? 24.107 -6.021 -11.403 1.00 53.00 274 THR A C 1
ATOM 2273 O O . THR A 1 274 ? 24.051 -7.144 -10.913 1.00 53.00 274 THR A O 1
ATOM 2276 N N . LEU A 1 275 ? 24.974 -5.721 -12.372 1.00 67.38 275 LEU A N 1
ATOM 2277 C CA . LEU A 1 275 ? 25.875 -6.725 -12.924 1.00 67.38 275 LEU A CA 1
ATOM 2278 C C . LEU A 1 275 ? 26.803 -7.288 -11.840 1.00 67.38 275 LEU A C 1
ATOM 2280 O O . LEU A 1 275 ? 26.926 -8.500 -11.725 1.00 67.38 275 LEU A O 1
ATOM 2284 N N . LEU A 1 276 ? 27.391 -6.439 -10.991 1.00 68.81 276 LEU A N 1
ATOM 2285 C CA . LEU A 1 276 ? 28.187 -6.894 -9.849 1.00 68.81 276 LEU A CA 1
ATOM 2286 C C . LEU A 1 276 ? 27.402 -7.790 -8.895 1.00 68.81 276 LEU A C 1
ATOM 2288 O O . LEU A 1 276 ? 27.996 -8.686 -8.301 1.00 68.81 276 LEU A O 1
ATOM 2292 N N . LEU A 1 277 ? 26.106 -7.535 -8.714 1.00 53.44 277 LEU A N 1
ATOM 2293 C CA . LEU A 1 277 ? 25.259 -8.254 -7.774 1.00 53.44 277 LEU A CA 1
ATOM 2294 C C . LEU A 1 277 ? 24.942 -9.680 -8.249 1.00 53.44 277 LEU A C 1
ATOM 2296 O O . LEU A 1 277 ? 25.052 -10.600 -7.444 1.00 53.44 277 LEU A O 1
ATOM 2300 N N . PHE A 1 278 ? 24.611 -9.849 -9.530 1.00 66.88 278 PHE A N 1
ATOM 2301 C CA . PHE A 1 278 ? 24.182 -11.123 -10.129 1.00 66.88 278 PHE A CA 1
ATOM 2302 C C . PHE A 1 278 ? 25.310 -11.931 -10.781 1.00 66.88 278 PHE A C 1
ATOM 2304 O O . PHE A 1 278 ? 25.113 -13.082 -11.168 1.00 66.88 278 PHE A O 1
ATOM 2311 N N . ARG A 1 279 ? 26.497 -11.341 -10.934 1.00 81.31 279 ARG A N 1
ATOM 2312 C CA . ARG A 1 279 ? 27.648 -12.053 -11.484 1.00 81.31 279 ARG A CA 1
ATOM 2313 C C . ARG A 1 279 ? 28.064 -13.197 -10.558 1.00 81.31 279 ARG A C 1
ATOM 2315 O O . ARG A 1 279 ? 28.233 -12.981 -9.359 1.00 81.31 279 ARG A O 1
ATOM 2322 N N . ASP A 1 280 ? 28.274 -14.370 -11.149 1.00 81.94 280 ASP A N 1
ATOM 2323 C CA . ASP A 1 280 ? 28.757 -15.588 -10.487 1.00 81.94 280 ASP A CA 1
ATOM 2324 C C . ASP A 1 280 ? 27.822 -16.147 -9.391 1.00 81.94 280 ASP A C 1
ATOM 2326 O O . ASP A 1 280 ? 28.281 -16.861 -8.508 1.00 81.94 280 ASP A O 1
ATOM 2330 N N . THR A 1 281 ? 26.517 -15.840 -9.411 1.00 71.19 281 THR A N 1
ATOM 2331 C CA . THR A 1 281 ? 25.575 -16.300 -8.364 1.00 71.19 281 THR A CA 1
ATOM 2332 C C . THR A 1 281 ? 24.651 -17.441 -8.782 1.00 71.19 281 THR A C 1
ATOM 2334 O O . THR A 1 281 ? 23.810 -17.845 -7.985 1.00 71.19 281 THR A O 1
ATOM 2337 N N . ASN A 1 282 ? 24.745 -17.937 -10.022 1.00 80.00 282 ASN A N 1
ATOM 2338 C CA . ASN A 1 282 ? 23.753 -18.844 -10.622 1.00 80.00 282 ASN A CA 1
ATOM 2339 C C . ASN A 1 282 ? 22.299 -18.341 -10.463 1.00 80.00 282 ASN A C 1
ATOM 2341 O O . ASN A 1 282 ? 21.352 -19.115 -10.515 1.00 80.00 282 ASN A O 1
ATOM 2345 N N . VAL A 1 283 ? 22.097 -17.028 -10.296 1.00 74.62 283 VAL A N 1
ATOM 2346 C CA . VAL A 1 283 ? 20.770 -16.406 -10.275 1.00 74.62 283 VAL A CA 1
ATOM 2347 C C . VAL A 1 283 ? 20.560 -15.669 -11.592 1.00 74.62 283 VAL A C 1
ATOM 2349 O O . VAL A 1 283 ? 21.306 -14.730 -11.885 1.00 74.62 283 VAL A O 1
ATOM 2352 N N . PRO A 1 284 ? 19.560 -16.053 -12.403 1.00 66.56 284 PRO A N 1
ATOM 2353 C CA . PRO A 1 284 ? 19.329 -15.391 -13.673 1.00 66.56 284 PRO A CA 1
ATOM 2354 C C . PRO A 1 284 ? 18.763 -13.980 -13.484 1.00 66.56 284 PRO A C 1
ATOM 2356 O O . PRO A 1 284 ? 17.826 -13.758 -12.718 1.00 66.56 284 PRO A O 1
ATOM 2359 N N . PHE A 1 285 ? 19.290 -13.025 -14.249 1.00 59.53 285 PHE A N 1
ATOM 2360 C CA . PHE A 1 285 ? 18.784 -11.658 -14.352 1.00 59.53 285 PHE A CA 1
ATOM 2361 C C . PHE A 1 285 ? 18.355 -11.380 -15.796 1.00 59.53 285 PHE A C 1
ATOM 2363 O O . PHE A 1 285 ? 19.150 -11.530 -16.725 1.00 59.53 285 PHE A O 1
ATOM 2370 N N . ARG A 1 286 ? 17.081 -11.006 -15.994 1.00 62.50 286 ARG A N 1
ATOM 2371 C CA . ARG A 1 286 ? 16.440 -10.877 -17.322 1.00 62.50 286 ARG A CA 1
ATOM 2372 C C . ARG A 1 286 ? 16.623 -12.135 -18.192 1.00 62.50 286 ARG A C 1
ATOM 2374 O O . ARG A 1 286 ? 16.980 -12.042 -19.363 1.00 62.50 286 ARG A O 1
ATOM 2381 N N . SER A 1 287 ? 16.412 -13.309 -17.592 1.00 71.81 287 SER A N 1
ATOM 2382 C CA . SER A 1 287 ? 16.586 -14.618 -18.247 1.00 71.81 287 SER A CA 1
ATOM 2383 C C . SER A 1 287 ? 18.002 -14.865 -18.779 1.00 71.81 287 SER A C 1
ATOM 2385 O O . SER A 1 287 ? 18.190 -15.571 -19.771 1.00 71.81 287 SER A O 1
ATOM 2387 N N . LYS A 1 288 ? 19.015 -14.288 -18.121 1.00 81.38 288 LYS A N 1
ATOM 2388 C CA . LYS A 1 288 ? 20.425 -14.483 -18.461 1.00 81.38 288 LYS A CA 1
ATOM 2389 C C . LYS A 1 288 ? 21.284 -14.728 -17.225 1.00 81.38 288 LYS A C 1
ATOM 2391 O O . LYS A 1 288 ? 21.038 -14.139 -16.175 1.00 81.38 288 LYS A O 1
ATOM 2396 N N . LEU A 1 289 ? 22.305 -15.566 -17.364 1.00 84.06 289 LEU A N 1
ATOM 2397 C CA . LEU A 1 289 ? 23.350 -15.788 -16.363 1.00 84.06 289 LEU A CA 1
ATOM 2398 C C . LEU A 1 289 ? 24.598 -15.007 -16.757 1.00 84.06 289 LEU A C 1
ATOM 2400 O O . LEU A 1 289 ? 24.983 -15.026 -17.924 1.00 84.06 289 LEU A O 1
ATOM 2404 N N . TYR A 1 290 ? 25.237 -14.368 -15.780 1.00 87.06 290 TYR A N 1
ATOM 2405 C CA . TYR A 1 290 ? 26.465 -13.598 -15.969 1.00 87.06 290 TYR A CA 1
ATOM 2406 C C . TYR A 1 290 ? 27.576 -14.287 -15.190 1.00 87.06 290 TYR A C 1
ATOM 2408 O O . TYR A 1 290 ? 27.587 -14.244 -13.962 1.00 87.06 290 TYR A O 1
ATOM 2416 N N . LEU A 1 291 ? 28.493 -14.943 -15.893 1.00 90.50 291 LEU A N 1
ATOM 2417 C CA . LEU A 1 291 ? 29.545 -15.744 -15.273 1.00 90.50 291 LEU A CA 1
ATOM 2418 C C . LEU A 1 291 ? 30.913 -15.280 -15.756 1.00 90.50 291 LEU A C 1
ATOM 2420 O O . LEU A 1 291 ? 31.095 -14.930 -16.916 1.00 90.50 291 LEU A O 1
ATOM 2424 N N . THR A 1 292 ? 31.901 -15.280 -14.877 1.00 88.62 292 THR A N 1
ATOM 2425 C CA . THR A 1 292 ? 33.297 -14.960 -15.223 1.00 88.62 292 THR A CA 1
ATOM 2426 C C . THR A 1 292 ? 34.045 -16.154 -15.809 1.00 88.62 292 THR A C 1
ATOM 2428 O O . THR A 1 292 ? 35.115 -15.996 -16.398 1.00 88.62 292 THR A O 1
ATOM 2431 N N . ARG A 1 293 ? 33.466 -17.352 -15.690 1.00 86.88 293 ARG A N 1
ATOM 2432 C CA . ARG A 1 293 ? 33.965 -18.604 -16.259 1.00 86.88 293 ARG A CA 1
ATOM 2433 C C . ARG A 1 293 ? 32.870 -19.267 -17.095 1.00 86.88 293 ARG A C 1
ATOM 2435 O O . ARG A 1 293 ? 31.692 -19.117 -16.769 1.00 86.88 293 ARG A O 1
ATOM 2442 N N . PRO A 1 294 ? 33.233 -19.988 -18.165 1.00 91.31 294 PRO A N 1
ATOM 2443 C CA . PRO A 1 294 ? 32.257 -20.736 -18.933 1.00 91.31 294 PRO A CA 1
ATOM 2444 C C . PRO A 1 294 ? 31.680 -21.889 -18.101 1.00 91.31 294 PRO A C 1
ATOM 2446 O O . PRO A 1 294 ? 32.380 -22.486 -17.281 1.00 91.31 294 PRO A O 1
ATOM 2449 N N . ILE A 1 295 ? 30.408 -22.211 -18.332 1.00 90.06 295 ILE A N 1
ATOM 2450 C CA . ILE A 1 295 ? 29.744 -23.364 -17.717 1.00 90.06 295 ILE A CA 1
ATOM 2451 C C . ILE A 1 295 ? 30.379 -24.648 -18.258 1.00 90.06 295 ILE A C 1
ATOM 2453 O O . ILE A 1 295 ? 30.459 -24.836 -19.472 1.00 90.06 295 ILE A O 1
ATOM 2457 N N . ILE A 1 296 ? 30.819 -25.521 -17.350 1.00 90.31 296 ILE A N 1
ATOM 2458 C CA . ILE A 1 296 ? 31.379 -26.839 -17.683 1.00 90.31 296 ILE A CA 1
ATOM 2459 C C . ILE A 1 296 ? 30.262 -27.886 -17.683 1.00 90.31 296 ILE A C 1
ATOM 2461 O O . ILE A 1 296 ? 30.105 -28.626 -18.650 1.00 90.31 296 ILE A O 1
ATOM 2465 N N . ASP A 1 297 ? 29.446 -27.894 -16.627 1.00 91.00 297 ASP A N 1
ATOM 2466 C CA . ASP A 1 297 ? 28.321 -28.810 -16.458 1.00 91.00 297 ASP A CA 1
ATOM 2467 C C . ASP A 1 297 ? 27.001 -28.027 -16.454 1.00 91.00 297 ASP A C 1
ATOM 2469 O O . ASP A 1 297 ? 26.617 -27.391 -15.468 1.00 91.00 297 ASP A O 1
ATOM 2473 N N . PHE A 1 298 ? 26.323 -28.041 -17.601 1.00 89.50 298 PHE A N 1
ATOM 2474 C CA . PHE A 1 298 ? 25.068 -27.318 -17.807 1.00 89.50 298 PHE A CA 1
ATOM 2475 C C . PHE A 1 298 ? 23.900 -27.919 -17.028 1.00 89.50 298 PHE A C 1
ATOM 2477 O O . PHE A 1 298 ? 23.015 -27.171 -16.623 1.00 89.50 298 PHE A O 1
ATOM 2484 N N . GLU A 1 299 ? 23.892 -29.233 -16.811 1.00 87.81 299 GLU A N 1
ATOM 2485 C CA . GLU A 1 299 ? 22.810 -29.915 -16.103 1.00 87.81 299 GLU A CA 1
ATOM 2486 C C . GLU A 1 299 ? 22.904 -29.632 -14.603 1.00 87.81 299 GLU A C 1
ATOM 2488 O O . GLU A 1 299 ? 21.942 -29.162 -13.997 1.00 87.81 299 GLU A O 1
ATOM 2493 N N . SER A 1 300 ? 24.101 -29.782 -14.031 1.00 88.19 300 SER A N 1
ATOM 2494 C CA . SER A 1 300 ? 24.370 -29.424 -12.636 1.00 88.19 300 SER A CA 1
ATOM 2495 C C . SER A 1 300 ? 24.111 -27.939 -12.368 1.00 88.19 300 SER A C 1
ATOM 2497 O O . SER A 1 300 ? 23.422 -27.589 -11.408 1.00 88.19 300 SER A O 1
ATOM 2499 N N . THR A 1 301 ? 24.570 -27.051 -13.259 1.00 85.75 301 THR A N 1
ATOM 2500 C CA . THR A 1 301 ? 24.325 -25.603 -13.127 1.00 85.75 301 THR A CA 1
ATOM 2501 C C . THR A 1 301 ? 22.831 -25.285 -13.209 1.00 85.75 301 THR A C 1
ATOM 2503 O O . THR A 1 301 ? 22.335 -24.470 -12.436 1.00 85.75 301 THR A O 1
ATOM 2506 N N . PHE A 1 302 ? 22.083 -25.939 -14.102 1.00 84.88 302 PHE A N 1
ATOM 2507 C CA . PHE A 1 302 ? 20.640 -25.731 -14.210 1.00 84.88 302 PHE A CA 1
ATOM 2508 C C . PHE A 1 302 ? 19.888 -26.215 -12.967 1.00 84.88 302 PHE A C 1
ATOM 2510 O O . PHE A 1 302 ? 19.020 -25.498 -12.473 1.00 84.88 302 PHE A O 1
ATOM 2517 N N . ASN A 1 303 ? 20.262 -27.364 -12.403 1.00 83.44 303 ASN A N 1
ATOM 2518 C CA . ASN A 1 303 ? 19.674 -27.859 -11.157 1.00 83.44 303 ASN A CA 1
ATOM 2519 C C . ASN A 1 303 ? 19.928 -26.895 -9.987 1.00 83.44 303 ASN A C 1
ATOM 2521 O O . ASN A 1 303 ? 18.995 -26.556 -9.261 1.00 83.44 303 ASN A O 1
ATOM 2525 N N . GLN A 1 304 ? 21.144 -26.345 -9.876 1.00 80.94 304 GLN A N 1
ATOM 2526 C CA . GLN A 1 304 ? 21.462 -25.316 -8.878 1.00 80.94 304 GLN A CA 1
ATOM 2527 C C . GLN A 1 304 ? 20.598 -24.060 -9.043 1.00 80.94 304 GLN A C 1
ATOM 2529 O O . GLN A 1 304 ? 20.124 -23.508 -8.053 1.00 80.94 304 GLN A O 1
ATOM 2534 N N . ILE A 1 305 ? 20.347 -23.622 -10.281 1.00 76.88 305 ILE A N 1
ATOM 2535 C CA . ILE A 1 305 ? 19.444 -22.496 -10.554 1.00 76.88 305 ILE A CA 1
ATOM 2536 C C . ILE A 1 305 ? 18.031 -22.814 -10.065 1.00 76.88 305 ILE A C 1
ATOM 2538 O O . ILE A 1 305 ? 17.420 -21.979 -9.403 1.00 76.88 305 ILE A O 1
ATOM 2542 N N . GLN A 1 306 ? 17.504 -24.002 -10.372 1.00 75.94 306 GLN A N 1
ATOM 2543 C CA . GLN A 1 306 ? 16.158 -24.394 -9.947 1.00 75.94 306 GLN A CA 1
ATOM 2544 C C . GLN A 1 306 ? 16.034 -24.429 -8.423 1.00 75.94 306 GLN A C 1
ATOM 2546 O O . GLN A 1 306 ? 15.035 -23.960 -7.883 1.00 75.94 306 GLN A O 1
ATOM 2551 N N . ASP A 1 307 ? 17.049 -24.923 -7.721 1.00 74.19 307 ASP A N 1
ATOM 2552 C CA . ASP A 1 307 ? 17.038 -24.970 -6.260 1.00 74.19 307 ASP A CA 1
ATOM 2553 C C . ASP A 1 307 ? 17.165 -23.573 -5.638 1.00 74.19 307 ASP A C 1
ATOM 2555 O O . ASP A 1 307 ? 16.391 -23.228 -4.742 1.00 74.19 307 ASP A O 1
ATOM 2559 N N . ILE A 1 308 ? 18.018 -22.703 -6.192 1.00 65.75 308 ILE A N 1
ATOM 2560 C CA . ILE A 1 308 ? 18.099 -21.298 -5.766 1.00 65.75 308 ILE A CA 1
ATOM 2561 C C . ILE A 1 308 ? 16.774 -20.565 -6.033 1.00 65.75 308 ILE A C 1
ATOM 2563 O O . ILE A 1 308 ? 16.313 -19.807 -5.183 1.00 65.75 308 ILE A O 1
ATOM 2567 N N . LEU A 1 309 ? 16.116 -20.794 -7.173 1.00 58.25 309 LEU A N 1
ATOM 2568 C CA . LEU A 1 309 ? 14.831 -20.165 -7.505 1.00 58.25 309 LEU A CA 1
ATOM 2569 C C . LEU A 1 309 ? 13.659 -20.673 -6.649 1.00 58.25 309 LEU A C 1
ATOM 2571 O O . LEU A 1 309 ? 12.668 -19.955 -6.509 1.00 58.25 309 LEU A O 1
ATOM 2575 N N . LYS A 1 310 ? 13.756 -21.874 -6.064 1.00 57.69 310 LYS A N 1
ATOM 2576 C CA . LYS A 1 310 ? 12.805 -22.364 -5.049 1.00 57.69 310 LYS A CA 1
ATOM 2577 C C . LYS A 1 310 ? 13.034 -21.692 -3.690 1.00 57.69 310 LYS A C 1
ATOM 2579 O O . LYS A 1 310 ? 12.068 -21.399 -2.990 1.00 57.69 310 LYS A O 1
ATOM 2584 N N . GLU A 1 311 ? 14.291 -21.444 -3.313 1.00 51.31 311 GLU A N 1
ATOM 2585 C CA . GLU A 1 311 ? 14.649 -20.801 -2.039 1.00 51.31 311 GLU A CA 1
ATOM 2586 C C . GLU A 1 311 ? 14.416 -19.287 -2.037 1.00 51.31 311 GLU A C 1
ATOM 2588 O O . GLU A 1 311 ? 13.899 -18.720 -1.068 1.00 51.31 311 GLU A O 1
ATOM 2593 N N . VAL A 1 312 ? 14.802 -18.606 -3.116 1.00 46.41 312 VAL A N 1
ATOM 2594 C CA . VAL A 1 312 ? 14.533 -17.183 -3.294 1.00 46.41 312 VAL A CA 1
ATOM 2595 C C . VAL A 1 312 ? 13.094 -17.093 -3.787 1.00 46.41 312 VAL A C 1
ATOM 2597 O O . VAL A 1 312 ? 12.828 -17.326 -4.959 1.00 46.41 312 VAL A O 1
ATOM 2600 N N . LYS A 1 313 ? 12.148 -16.793 -2.887 1.00 43.78 313 LYS A N 1
ATOM 2601 C CA . LYS A 1 313 ? 10.697 -16.656 -3.150 1.00 43.78 313 LYS A CA 1
ATOM 2602 C C . LYS A 1 313 ? 10.349 -15.499 -4.110 1.00 43.78 313 LYS A C 1
ATOM 2604 O O . LYS A 1 313 ? 9.524 -14.645 -3.800 1.00 43.78 313 LYS A O 1
ATOM 2609 N N . ILE A 1 314 ? 10.984 -15.429 -5.278 1.00 37.47 314 ILE A N 1
ATOM 2610 C CA . ILE A 1 314 ? 10.786 -14.385 -6.293 1.00 37.47 314 ILE A CA 1
ATOM 2611 C C . ILE A 1 314 ? 9.418 -14.561 -6.981 1.00 37.47 314 ILE A C 1
ATOM 2613 O O . ILE A 1 314 ? 8.861 -13.597 -7.502 1.00 37.47 314 ILE A O 1
ATOM 2617 N N . TYR A 1 315 ? 8.829 -15.763 -6.925 1.00 32.47 315 TYR A N 1
ATOM 2618 C CA . TYR A 1 315 ? 7.553 -16.087 -7.574 1.00 32.47 315 TYR A CA 1
ATOM 2619 C C . TYR A 1 315 ? 6.296 -15.937 -6.691 1.00 32.47 315 TYR A C 1
ATOM 2621 O O . TYR A 1 315 ? 5.186 -16.066 -7.204 1.00 32.47 315 TYR A O 1
ATOM 2629 N N . ASP A 1 316 ? 6.412 -15.556 -5.414 1.00 34.91 316 ASP A N 1
ATOM 2630 C CA . ASP A 1 316 ? 5.262 -15.406 -4.496 1.00 34.91 316 ASP A CA 1
ATOM 2631 C C . ASP A 1 316 ? 4.518 -14.056 -4.634 1.00 34.91 316 ASP A C 1
ATOM 2633 O O . ASP A 1 316 ? 4.028 -13.477 -3.664 1.00 34.91 316 ASP A O 1
ATOM 2637 N N . ASN A 1 317 ? 4.363 -13.551 -5.862 1.00 38.59 317 ASN A N 1
ATOM 2638 C CA . ASN A 1 317 ? 3.355 -12.521 -6.162 1.00 38.59 317 ASN A CA 1
ATOM 2639 C C . ASN A 1 317 ? 1.971 -13.124 -6.458 1.00 38.59 317 ASN A C 1
ATOM 2641 O O . ASN A 1 317 ? 1.037 -12.408 -6.826 1.00 38.59 317 ASN A O 1
ATOM 2645 N N . THR A 1 318 ? 1.797 -14.432 -6.270 1.00 40.22 318 THR A N 1
ATOM 2646 C CA . THR A 1 318 ? 0.469 -15.037 -6.193 1.00 40.22 318 THR A CA 1
ATOM 2647 C C . THR A 1 318 ? -0.180 -14.659 -4.870 1.00 40.22 318 THR A C 1
ATOM 2649 O O . THR A 1 318 ? 0.396 -14.852 -3.800 1.00 40.22 318 THR A O 1
ATOM 2652 N N . ALA A 1 319 ? -1.394 -14.112 -4.931 1.00 50.00 319 ALA A N 1
ATOM 2653 C CA . ALA A 1 319 ? -2.160 -13.793 -3.739 1.00 50.00 319 ALA A CA 1
ATOM 2654 C C . ALA A 1 319 ? -2.253 -15.030 -2.824 1.00 50.00 319 ALA A C 1
ATOM 2656 O O . ALA A 1 319 ? -2.847 -16.042 -3.191 1.00 50.00 319 ALA A O 1
ATOM 2657 N N . GLN A 1 320 ? -1.628 -14.953 -1.646 1.00 61.84 320 GLN A N 1
ATOM 2658 C CA . GLN A 1 320 ? -1.608 -16.062 -0.697 1.00 61.84 320 GLN A CA 1
ATOM 2659 C C . GLN A 1 320 ? -3.039 -16.361 -0.245 1.00 61.84 320 GLN A C 1
ATOM 2661 O O . GLN A 1 320 ? -3.712 -15.486 0.321 1.00 61.84 320 GLN A O 1
ATOM 2666 N N . ARG A 1 321 ? -3.491 -17.590 -0.516 1.00 80.50 321 ARG A N 1
ATOM 2667 C CA . ARG A 1 321 ? -4.787 -18.088 -0.060 1.00 80.50 321 ARG A CA 1
ATOM 2668 C C . ARG A 1 321 ? -4.807 -18.173 1.465 1.00 80.50 321 ARG A C 1
ATOM 2670 O O . ARG A 1 321 ? -3.778 -18.402 2.094 1.00 80.50 321 ARG A O 1
ATOM 2677 N N . VAL A 1 322 ? -5.980 -17.964 2.051 1.00 85.94 322 VAL A N 1
ATOM 2678 C CA . VAL A 1 322 ? -6.182 -18.022 3.502 1.00 85.94 322 VAL A CA 1
ATOM 2679 C C . VAL A 1 322 ? -7.320 -18.987 3.795 1.00 85.94 322 VAL A C 1
ATOM 2681 O O . VAL A 1 322 ? -8.460 -18.743 3.400 1.00 85.94 322 VAL A O 1
ATOM 2684 N N . TRP A 1 323 ? -7.014 -20.072 4.495 1.00 92.00 323 TRP A N 1
ATOM 2685 C CA . TRP A 1 323 ? -7.998 -21.007 5.020 1.00 92.00 323 TRP A CA 1
ATOM 2686 C C . TRP A 1 323 ? -8.431 -20.507 6.389 1.00 92.00 323 TRP A C 1
ATOM 2688 O O . TRP A 1 323 ? -7.607 -20.314 7.279 1.00 92.00 323 TRP A O 1
ATOM 2698 N N . ALA A 1 324 ? -9.722 -20.239 6.523 1.00 91.75 324 ALA A N 1
ATOM 2699 C CA . ALA A 1 324 ? -10.314 -19.678 7.721 1.00 91.75 324 ALA A CA 1
ATOM 2700 C C . ALA A 1 324 ? -11.310 -20.684 8.288 1.00 91.75 324 ALA A C 1
ATOM 2702 O O . ALA A 1 324 ? -12.345 -20.924 7.663 1.00 91.75 324 ALA A O 1
ATOM 2703 N N . TYR A 1 325 ? -10.991 -21.270 9.437 1.00 90.25 325 TYR A N 1
ATOM 2704 C CA . TYR A 1 325 ? -11.831 -22.261 10.104 1.00 90.25 325 TYR A CA 1
ATOM 2705 C C . TYR A 1 325 ? -12.491 -21.643 11.325 1.00 90.25 325 TYR A C 1
ATOM 2707 O O . TYR A 1 325 ? -11.825 -20.981 12.117 1.00 90.25 325 TYR A O 1
ATOM 2715 N N . ASP A 1 326 ? -13.788 -21.863 11.487 1.00 86.06 326 ASP A N 1
ATOM 2716 C CA . ASP A 1 326 ? -14.482 -21.504 12.718 1.00 86.06 326 ASP A CA 1
ATOM 2717 C C . ASP A 1 326 ? -13.900 -22.308 13.890 1.00 86.06 326 ASP A C 1
ATOM 2719 O O . ASP A 1 326 ? -13.698 -23.515 13.783 1.00 86.06 326 ASP A O 1
ATOM 2723 N N . ALA A 1 327 ? -13.588 -21.638 14.998 1.00 83.81 327 ALA A N 1
ATOM 2724 C CA . ALA A 1 327 ? -12.827 -22.250 16.083 1.00 83.81 327 ALA A CA 1
ATOM 2725 C C . ALA A 1 327 ? -13.574 -23.356 16.840 1.00 83.81 327 ALA A C 1
ATOM 2727 O O . ALA A 1 327 ? -12.914 -24.161 17.484 1.00 83.81 327 ALA A O 1
ATOM 2728 N N . HIS A 1 328 ? -14.909 -23.406 16.765 1.00 78.12 328 HIS A N 1
ATOM 2729 C CA . HIS A 1 328 ? -15.713 -24.428 17.441 1.00 78.12 328 HIS A CA 1
ATOM 2730 C C . HIS A 1 328 ? -16.058 -25.593 16.519 1.00 78.12 328 HIS A C 1
ATOM 2732 O O . HIS A 1 328 ? -16.007 -26.748 16.918 1.00 78.12 328 HIS A O 1
ATOM 2738 N N . THR A 1 329 ? -16.441 -25.293 15.280 1.00 82.38 329 THR A N 1
ATOM 2739 C CA . THR A 1 329 ? -16.889 -26.322 14.332 1.00 82.38 329 THR A CA 1
ATOM 2740 C C . THR A 1 329 ? -15.759 -26.875 13.474 1.00 82.38 329 THR A C 1
ATOM 2742 O O . THR A 1 329 ? -15.945 -27.902 12.827 1.00 82.38 329 THR A O 1
ATOM 2745 N N . LEU A 1 330 ? -14.628 -26.161 13.401 1.00 85.31 330 LEU A N 1
ATOM 2746 C CA . LEU A 1 330 ? -13.515 -26.396 12.475 1.00 85.31 330 LEU A CA 1
ATOM 2747 C C . LEU A 1 330 ? -13.949 -26.536 11.014 1.00 85.31 330 LEU A C 1
ATOM 2749 O O . LEU A 1 330 ? -13.230 -27.082 10.180 1.00 85.31 330 LEU A O 1
ATOM 2753 N N . LYS A 1 331 ? -15.121 -25.995 10.674 1.00 87.31 331 LYS A N 1
ATOM 2754 C CA . LYS A 1 331 ? -15.576 -25.872 9.295 1.00 87.31 331 LYS A CA 1
ATOM 2755 C C . LYS A 1 331 ? -15.028 -24.586 8.707 1.00 87.31 331 LYS A C 1
ATOM 2757 O O . LYS A 1 331 ? -14.895 -23.569 9.391 1.00 87.31 331 LYS A O 1
ATOM 2762 N N . LEU A 1 332 ? -14.731 -24.618 7.411 1.00 89.19 332 LEU A N 1
ATOM 2763 C CA . LEU A 1 332 ? -14.355 -23.412 6.684 1.00 89.19 332 LEU A CA 1
ATOM 2764 C C . LEU A 1 332 ? -15.497 -22.394 6.752 1.00 89.19 332 LEU A C 1
ATOM 2766 O O . LEU A 1 332 ? -16.625 -22.705 6.373 1.00 89.19 332 LEU A O 1
ATOM 2770 N N . VAL A 1 333 ? -15.191 -21.161 7.161 1.00 84.94 333 VAL A N 1
ATOM 2771 C CA . VAL A 1 333 ? -16.177 -20.083 7.382 1.00 84.94 333 VAL A CA 1
ATOM 2772 C C . VAL A 1 333 ? -17.028 -19.791 6.133 1.00 84.94 333 VAL A C 1
ATOM 2774 O O . VAL A 1 333 ? -18.175 -19.367 6.243 1.00 84.94 333 VAL A O 1
ATOM 2777 N N . LYS A 1 334 ? -16.491 -20.039 4.932 1.00 83.62 334 LYS A N 1
ATOM 2778 C CA . LYS A 1 334 ? -17.194 -19.894 3.641 1.00 83.62 334 LYS A CA 1
ATOM 2779 C C . LYS A 1 334 ? -17.298 -21.206 2.855 1.00 83.62 334 LYS A C 1
ATOM 2781 O O . LYS A 1 334 ? -17.583 -21.177 1.666 1.00 83.62 334 LYS A O 1
ATOM 2786 N N . GLY A 1 335 ? -16.983 -22.344 3.473 1.00 84.75 335 GLY A N 1
ATOM 2787 C CA . GLY A 1 335 ? -16.858 -23.632 2.778 1.00 84.75 335 GLY A CA 1
ATOM 2788 C C . GLY A 1 335 ? -15.633 -23.756 1.854 1.00 84.75 335 GLY A C 1
ATOM 2789 O O . GLY A 1 335 ? -15.311 -24.857 1.426 1.00 84.75 335 GLY A O 1
ATOM 2790 N N . SER A 1 336 ? -14.911 -22.663 1.581 1.00 86.25 336 SER A N 1
ATOM 2791 C CA . SER A 1 336 ? -13.711 -22.625 0.736 1.00 86.25 336 SER A CA 1
ATOM 2792 C C . SER A 1 336 ? -12.670 -21.630 1.276 1.00 86.25 336 SER A C 1
ATOM 2794 O O . SER A 1 336 ? -13.038 -20.704 2.007 1.00 86.25 336 SER A O 1
ATOM 2796 N N . PRO A 1 337 ? -11.376 -21.756 0.913 1.00 88.19 337 PRO A N 1
ATOM 2797 C CA . PRO A 1 337 ? -10.369 -20.762 1.276 1.00 88.19 337 PRO A CA 1
ATOM 2798 C C . PRO A 1 337 ? -10.604 -19.423 0.573 1.00 88.19 337 PRO A C 1
ATOM 2800 O O . PRO A 1 337 ? -11.075 -19.361 -0.564 1.00 88.19 337 PRO A O 1
ATOM 2803 N N . PHE A 1 338 ? -10.197 -18.337 1.222 1.00 83.69 338 PHE A N 1
ATOM 2804 C CA . PHE A 1 338 ? -10.135 -17.027 0.591 1.00 83.69 338 PHE A CA 1
ATOM 2805 C C . PHE A 1 338 ? -8.970 -16.977 -0.392 1.00 83.69 338 PHE A C 1
ATOM 2807 O O . PHE A 1 338 ? -7.855 -17.373 -0.064 1.00 83.69 338 PHE A O 1
ATOM 2814 N N . LEU A 1 339 ? -9.202 -16.416 -1.579 1.00 76.31 339 LEU A N 1
ATOM 2815 C CA . LEU A 1 339 ? -8.181 -16.306 -2.627 1.00 76.31 339 LEU A CA 1
ATOM 2816 C C . LEU A 1 339 ? -7.044 -15.333 -2.285 1.00 76.31 339 LEU A C 1
ATOM 2818 O O . LEU A 1 339 ? -6.018 -15.327 -2.954 1.00 76.31 339 LEU A O 1
ATOM 2822 N N . SER A 1 340 ? -7.228 -14.481 -1.275 1.00 76.50 340 SER A N 1
ATOM 2823 C CA . SER A 1 340 ? -6.203 -13.545 -0.824 1.00 76.50 340 SER A CA 1
ATOM 2824 C C . SER A 1 340 ? -6.427 -13.107 0.619 1.00 76.50 340 SER A C 1
ATOM 2826 O O . SER A 1 340 ? -7.556 -13.091 1.116 1.00 76.50 340 SER A O 1
ATOM 2828 N N . LYS A 1 341 ? -5.362 -12.611 1.257 1.00 72.88 341 LYS A N 1
ATOM 2829 C CA . LYS A 1 341 ? -5.443 -11.918 2.554 1.00 72.88 341 LYS A CA 1
ATOM 2830 C C . LYS A 1 341 ? -6.359 -10.690 2.530 1.00 72.88 341 LYS A C 1
ATOM 2832 O O . LYS A 1 341 ? -6.969 -10.368 3.542 1.00 72.88 341 LYS A O 1
ATOM 2837 N N . THR A 1 342 ? -6.459 -9.996 1.394 1.00 71.06 342 THR A N 1
ATOM 2838 C CA . THR A 1 342 ? -7.352 -8.834 1.243 1.00 71.06 342 THR A CA 1
ATOM 2839 C C . THR A 1 342 ? -8.817 -9.264 1.254 1.00 71.06 342 THR A C 1
ATOM 2841 O O . THR A 1 342 ? -9.628 -8.640 1.933 1.00 71.06 342 THR A O 1
ATOM 2844 N N . LEU A 1 343 ? -9.145 -10.358 0.561 1.00 73.44 343 LEU A N 1
ATOM 2845 C CA . LEU A 1 343 ? -10.496 -10.916 0.561 1.00 73.44 343 LEU A CA 1
ATOM 2846 C C . LEU A 1 343 ? -10.870 -11.436 1.954 1.00 73.44 343 LEU A C 1
ATOM 2848 O O . LEU A 1 343 ? -11.925 -11.084 2.470 1.00 73.44 343 LEU A O 1
ATOM 2852 N N . ALA A 1 344 ? -9.961 -12.172 2.603 1.00 81.75 344 ALA A N 1
ATOM 2853 C CA . ALA A 1 344 ? -10.138 -12.612 3.986 1.00 81.75 344 ALA A CA 1
ATOM 2854 C C . ALA A 1 344 ? -10.350 -11.426 4.945 1.00 81.75 344 ALA A C 1
ATOM 2856 O O . ALA A 1 344 ? -11.214 -11.482 5.811 1.00 81.75 344 ALA A O 1
ATOM 2857 N N . SER A 1 345 ? -9.612 -10.324 4.766 1.00 78.62 345 SER A N 1
ATOM 2858 C CA . SER A 1 345 ? -9.749 -9.104 5.576 1.00 78.62 345 SER A CA 1
ATOM 2859 C C . SER A 1 345 ? -11.145 -8.490 5.465 1.00 78.62 345 SER A C 1
ATOM 2861 O O . SER A 1 345 ? -11.751 -8.163 6.486 1.00 78.62 345 SER A O 1
ATOM 2863 N N . SER A 1 346 ? -11.663 -8.373 4.240 1.00 76.50 346 SER A N 1
ATOM 2864 C CA . SER A 1 346 ? -12.995 -7.829 3.969 1.00 76.50 346 SER A CA 1
ATOM 2865 C C . SER A 1 346 ? -14.100 -8.722 4.534 1.00 76.50 346 SER A C 1
ATOM 2867 O O . SER A 1 346 ? -14.968 -8.245 5.257 1.00 76.50 346 SER A O 1
ATOM 2869 N N . GLU A 1 347 ? -14.040 -10.025 4.252 1.00 81.12 347 GLU A N 1
ATOM 2870 C CA . GLU A 1 347 ? -15.096 -10.984 4.600 1.00 81.12 347 GLU A CA 1
ATOM 2871 C C . GLU A 1 347 ? -15.141 -11.308 6.096 1.00 81.12 347 GLU A C 1
ATOM 2873 O O . GLU A 1 347 ? -16.215 -11.399 6.685 1.00 81.12 347 GLU A O 1
ATOM 2878 N N . LEU A 1 348 ? -13.981 -11.442 6.744 1.00 81.62 348 LEU A N 1
ATOM 2879 C CA . LEU A 1 348 ? -13.907 -11.664 8.192 1.00 81.62 348 LEU A CA 1
ATOM 2880 C C . LEU A 1 348 ? -14.050 -10.345 8.978 1.00 81.62 348 LEU A C 1
ATOM 2882 O O . LEU A 1 348 ? -14.215 -10.345 10.203 1.00 81.62 348 LEU A O 1
ATOM 2886 N N . GLY A 1 349 ? -13.991 -9.194 8.297 1.00 77.62 349 GLY A N 1
ATOM 2887 C CA . GLY A 1 349 ? -14.043 -7.865 8.905 1.00 77.62 349 GLY A CA 1
ATOM 2888 C C . GLY A 1 349 ? -12.923 -7.643 9.927 1.00 77.62 349 GLY A C 1
ATOM 2889 O O . GLY A 1 349 ? -13.181 -7.138 11.022 1.00 77.62 349 GLY A O 1
ATOM 2890 N N . ILE A 1 350 ? -11.710 -8.093 9.603 1.00 79.88 350 ILE A N 1
ATOM 2891 C CA . ILE A 1 350 ? -10.476 -7.950 10.396 1.00 79.88 350 ILE A CA 1
ATOM 2892 C C . ILE A 1 350 ? -9.403 -7.309 9.522 1.00 79.88 350 ILE A C 1
ATOM 2894 O O . ILE A 1 350 ? -9.413 -7.483 8.307 1.00 79.88 350 ILE A O 1
ATOM 2898 N N . SER A 1 351 ? -8.456 -6.568 10.097 1.00 75.56 351 SER A N 1
ATOM 2899 C CA . SER A 1 351 ? -7.421 -5.926 9.280 1.00 75.56 351 SER A CA 1
ATOM 2900 C C . SER A 1 351 ? -6.428 -6.949 8.719 1.00 75.56 351 SER A C 1
ATOM 2902 O O . SER A 1 351 ? -6.144 -7.984 9.324 1.00 75.56 351 SER A O 1
ATOM 2904 N N . ARG A 1 352 ? -5.830 -6.632 7.569 1.00 72.62 352 ARG A N 1
ATOM 2905 C CA . ARG A 1 352 ? -4.797 -7.472 6.947 1.00 72.62 352 ARG A CA 1
ATOM 2906 C C . ARG A 1 352 ? -3.569 -7.687 7.847 1.00 72.62 352 ARG A C 1
ATOM 2908 O O . ARG A 1 352 ? -2.944 -8.740 7.771 1.00 72.62 352 ARG A O 1
ATOM 2915 N N . ASN A 1 353 ? -3.257 -6.735 8.730 1.00 71.06 353 ASN A N 1
ATOM 2916 C CA . ASN A 1 353 ? -2.180 -6.878 9.716 1.00 71.06 353 ASN A CA 1
ATOM 2917 C C . ASN A 1 353 ? -2.512 -7.934 10.774 1.00 71.06 353 ASN A C 1
ATOM 2919 O O . ASN A 1 353 ? -1.643 -8.718 11.136 1.00 71.06 353 ASN A O 1
ATOM 2923 N N . VAL A 1 354 ? -3.771 -7.992 11.220 1.00 72.31 354 VAL A N 1
ATOM 2924 C CA . VAL A 1 354 ? -4.251 -9.039 12.136 1.00 72.31 354 VAL A CA 1
ATOM 2925 C C . VAL A 1 354 ? -4.163 -10.404 11.452 1.00 72.31 354 VAL A C 1
ATOM 2927 O O . VAL A 1 354 ? -3.642 -11.339 12.042 1.00 72.31 354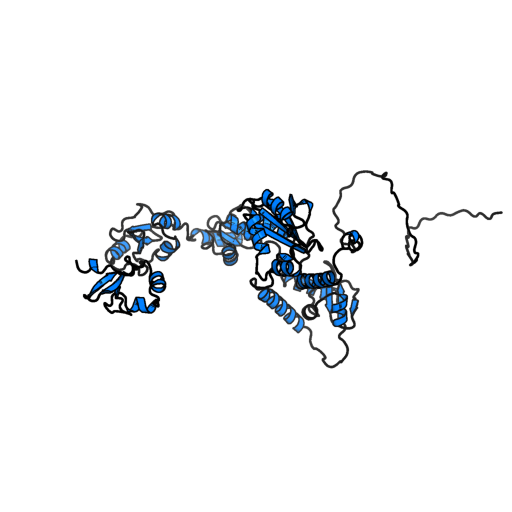 VAL A O 1
ATOM 2930 N N . ILE A 1 355 ? -4.557 -10.508 10.179 1.00 79.38 355 ILE A N 1
ATOM 2931 C CA . ILE A 1 355 ? -4.398 -11.753 9.406 1.00 79.38 355 ILE A CA 1
ATOM 2932 C C . ILE A 1 355 ? -2.933 -12.178 9.334 1.00 79.38 355 ILE A C 1
ATOM 2934 O O . ILE A 1 355 ? -2.626 -13.328 9.607 1.00 79.38 355 ILE A O 1
ATOM 2938 N N . ASN A 1 356 ? -2.024 -11.262 8.994 1.00 75.69 356 ASN A N 1
ATOM 2939 C CA . ASN A 1 356 ? -0.595 -11.574 8.927 1.00 75.69 356 ASN A CA 1
ATOM 2940 C C . ASN A 1 356 ? -0.030 -12.045 10.266 1.00 75.69 356 ASN A C 1
ATOM 2942 O O . ASN A 1 356 ? 0.841 -12.902 10.277 1.00 75.69 356 ASN A O 1
ATOM 2946 N N . TYR A 1 357 ? -0.500 -11.461 11.365 1.00 77.38 357 TYR A N 1
ATOM 2947 C CA . TYR A 1 357 ? -0.035 -11.822 12.692 1.00 77.38 357 TYR A CA 1
ATOM 2948 C C . TYR A 1 357 ? -0.546 -13.198 13.128 1.00 77.38 357 TYR A C 1
ATOM 2950 O O . TYR A 1 357 ? 0.206 -13.940 13.742 1.00 77.38 357 TYR A O 1
ATOM 2958 N N . PHE A 1 358 ? -1.805 -13.535 12.825 1.00 79.19 358 PHE A N 1
ATOM 2959 C CA . PHE A 1 358 ? -2.450 -14.753 13.327 1.00 79.19 358 PHE A CA 1
ATOM 2960 C C . PHE A 1 358 ? -2.414 -15.948 12.364 1.00 79.19 358 PHE A C 1
ATOM 2962 O O . PHE A 1 358 ? -2.707 -17.066 12.792 1.00 79.19 358 PHE A O 1
ATOM 2969 N N . ILE A 1 359 ? -2.059 -15.762 11.091 1.00 85.44 359 ILE A N 1
ATOM 2970 C CA . ILE A 1 359 ? -1.952 -16.880 10.145 1.00 85.44 359 ILE A CA 1
ATOM 2971 C C . ILE A 1 359 ? -0.898 -17.894 10.612 1.00 85.44 359 ILE A C 1
ATOM 2973 O O . ILE A 1 359 ? 0.189 -17.511 11.033 1.00 85.44 359 ILE A O 1
ATOM 2977 N N . ASP A 1 360 ? -1.250 -19.179 10.581 1.00 81.75 360 ASP A N 1
ATOM 2978 C CA . ASP A 1 360 ? -0.429 -20.322 11.008 1.00 81.75 360 ASP A CA 1
ATOM 2979 C C . ASP A 1 360 ? -0.003 -20.316 12.489 1.00 81.75 360 ASP A C 1
ATOM 2981 O O . ASP A 1 360 ? 0.760 -21.173 12.924 1.00 81.75 360 ASP A O 1
ATOM 2985 N N . THR A 1 361 ? -0.533 -19.397 13.302 1.00 80.31 361 THR A N 1
ATOM 2986 C CA . THR A 1 361 ? -0.219 -19.330 14.742 1.00 80.31 361 THR A CA 1
ATOM 2987 C C . THR A 1 361 ? -1.021 -20.298 15.597 1.00 80.31 361 THR A C 1
ATOM 2989 O O . THR A 1 361 ? -0.747 -20.408 16.791 1.00 80.31 361 THR A O 1
ATOM 2992 N N . ALA A 1 362 ? -2.022 -20.963 15.010 1.00 81.25 362 ALA A N 1
ATOM 2993 C CA . ALA A 1 362 ? -2.921 -21.868 15.718 1.00 81.25 362 ALA A CA 1
ATOM 2994 C C . ALA A 1 362 ? -3.650 -21.202 16.912 1.00 81.25 362 ALA A C 1
ATOM 2996 O O . ALA A 1 362 ? -3.938 -21.857 17.910 1.00 81.25 362 ALA A O 1
ATOM 2997 N N . LYS A 1 363 ? -3.964 -19.898 16.811 1.00 80.75 363 LYS A N 1
ATOM 2998 C CA . LYS A 1 363 ? -4.662 -19.110 17.847 1.00 80.75 363 LYS A CA 1
ATOM 2999 C C . LYS A 1 363 ? -5.896 -18.390 17.285 1.00 80.75 363 LYS A C 1
ATOM 3001 O O . LYS A 1 363 ? -5.732 -17.545 16.400 1.00 80.75 363 LYS A O 1
ATOM 3006 N N . PRO A 1 364 ? -7.121 -18.671 17.769 1.00 76.88 364 PRO A N 1
ATOM 3007 C CA . PRO A 1 364 ? -8.342 -18.068 17.230 1.00 76.88 364 PRO A CA 1
ATOM 3008 C C . PRO A 1 364 ? -8.825 -16.816 17.990 1.00 76.88 364 PRO A C 1
ATOM 3010 O O . PRO A 1 364 ? -9.697 -16.090 17.494 1.00 76.88 364 PRO A O 1
ATOM 3013 N N . GLU A 1 365 ? -8.282 -16.527 19.180 1.00 65.25 365 GLU A N 1
ATOM 3014 C CA . GLU A 1 365 ? -8.812 -15.529 20.125 1.00 65.25 365 GLU A CA 1
ATOM 3015 C C . GLU A 1 365 ? -8.714 -14.091 19.590 1.00 65.25 365 GLU A C 1
ATOM 3017 O O . GLU A 1 365 ? -9.546 -13.238 19.906 1.00 65.25 365 GLU A O 1
ATOM 3022 N N . GLY A 1 366 ? -7.735 -13.821 18.721 1.00 59.53 366 GLY A N 1
ATOM 3023 C CA . GLY A 1 366 ? -7.526 -12.513 18.092 1.00 59.53 366 GLY A CA 1
ATOM 3024 C C . GLY A 1 366 ? -8.305 -12.275 16.795 1.00 59.53 366 GLY A C 1
ATOM 3025 O O . GLY A 1 366 ? -8.258 -11.172 16.246 1.00 59.53 366 GLY A O 1
ATOM 3026 N N . VAL A 1 367 ? -9.029 -13.282 16.297 1.00 69.62 367 VAL A N 1
ATOM 3027 C CA . VAL A 1 367 ? -9.583 -13.300 14.932 1.00 69.62 367 VAL A CA 1
ATOM 3028 C C . VAL A 1 367 ? -11.085 -13.609 14.940 1.00 69.62 367 VAL A C 1
ATOM 3030 O O . VAL A 1 367 ? -11.589 -14.404 14.152 1.00 69.62 367 VAL A O 1
ATOM 3033 N N . LYS A 1 368 ? -11.831 -13.010 15.877 1.00 74.31 368 LYS A N 1
ATOM 3034 C CA . LYS A 1 368 ? -13.280 -13.256 16.050 1.00 74.31 368 LYS A CA 1
ATOM 3035 C C . LYS A 1 368 ? -13.640 -14.752 16.161 1.00 74.31 368 LYS A C 1
ATOM 3037 O O . LYS A 1 368 ? -14.743 -15.141 15.792 1.00 74.31 368 LYS A O 1
ATOM 3042 N N . GLY A 1 369 ? -12.716 -15.571 16.662 1.00 77.31 369 GLY A N 1
ATOM 3043 C CA . GLY A 1 369 ? -12.881 -17.017 16.756 1.00 77.31 369 GLY A CA 1
ATOM 3044 C C . GLY A 1 369 ? -12.719 -17.784 15.469 1.00 77.31 369 GLY A C 1
ATOM 3045 O O . GLY A 1 369 ? -13.464 -18.721 15.208 1.00 77.31 369 GLY A O 1
ATOM 3046 N N . THR A 1 370 ? -11.725 -17.385 14.686 1.00 85.50 370 THR A N 1
ATOM 3047 C CA . THR A 1 370 ? -11.374 -18.050 13.440 1.00 85.50 370 THR A CA 1
ATOM 3048 C C . THR A 1 370 ? -9.907 -18.444 13.477 1.00 85.50 370 THR A C 1
ATOM 3050 O O . THR A 1 370 ? -9.044 -17.598 13.699 1.00 85.50 370 THR A O 1
ATOM 3053 N N . TYR A 1 371 ? -9.603 -19.706 13.215 1.00 89.06 371 TYR A N 1
ATOM 3054 C CA . TYR A 1 371 ? -8.243 -20.113 12.909 1.00 89.06 371 TYR A CA 1
ATOM 3055 C C . TYR A 1 371 ? -7.883 -19.721 11.483 1.00 89.06 371 TYR A C 1
ATOM 3057 O O . TYR A 1 371 ? -8.656 -19.965 10.558 1.00 89.06 371 TYR A O 1
ATOM 3065 N N . LEU A 1 372 ? -6.700 -19.140 11.299 1.00 89.81 372 LEU A N 1
ATOM 3066 C CA . LEU A 1 372 ? -6.193 -18.749 9.990 1.00 89.81 372 LEU A CA 1
ATOM 3067 C C . LEU A 1 372 ? -4.980 -19.596 9.637 1.00 89.81 372 LEU A C 1
ATOM 3069 O O . LEU A 1 372 ? -4.022 -19.631 10.403 1.00 89.81 372 LEU A O 1
ATOM 3073 N N . PHE A 1 373 ? -4.993 -20.200 8.455 1.00 88.25 373 PHE A N 1
ATOM 3074 C CA . PHE A 1 373 ? -3.866 -20.961 7.928 1.00 88.25 373 PHE A CA 1
ATOM 3075 C C . PHE A 1 373 ? -3.550 -20.562 6.490 1.00 88.25 373 PHE A C 1
ATOM 3077 O O . PHE A 1 373 ? -4.431 -20.171 5.718 1.00 88.25 373 PHE A O 1
ATOM 3084 N N . SER A 1 374 ? -2.276 -20.665 6.127 1.00 82.69 374 SER A N 1
ATOM 3085 C CA . SER A 1 374 ? -1.788 -20.492 4.758 1.00 82.69 374 SER A CA 1
ATOM 3086 C C . SER A 1 374 ? -1.886 -21.762 3.914 1.00 82.69 374 SER A C 1
ATOM 3088 O O . SER A 1 374 ? -1.571 -21.728 2.725 1.00 82.69 374 SER A O 1
ATOM 3090 N N . ARG A 1 375 ? -2.345 -22.863 4.516 1.00 86.69 375 ARG A N 1
ATOM 3091 C CA . ARG A 1 375 ? -2.630 -24.144 3.870 1.00 86.69 375 ARG A CA 1
ATOM 3092 C C . ARG A 1 375 ? -3.937 -24.738 4.384 1.00 86.69 375 ARG A C 1
ATOM 3094 O O . ARG A 1 375 ? -4.463 -24.326 5.418 1.00 86.69 375 ARG A O 1
ATOM 3101 N N . GLN A 1 376 ? -4.442 -25.737 3.670 1.00 89.75 376 GLN A N 1
ATOM 3102 C CA . GLN A 1 376 ? -5.502 -26.589 4.193 1.00 89.75 376 GLN A CA 1
ATOM 3103 C C . GLN A 1 376 ? -4.967 -27.415 5.373 1.00 89.75 376 GLN A C 1
ATOM 3105 O O . GLN A 1 376 ? -3.804 -27.827 5.365 1.00 89.75 376 GLN A O 1
ATOM 3110 N N . LEU A 1 377 ? -5.804 -27.617 6.390 1.00 87.00 377 LEU A N 1
ATOM 3111 C CA . LEU A 1 377 ? -5.480 -28.509 7.496 1.00 87.00 377 LEU A CA 1
ATOM 3112 C C . LEU A 1 377 ? -5.700 -29.954 7.060 1.00 87.00 377 LEU A C 1
ATOM 3114 O O . LEU A 1 377 ? -6.646 -30.239 6.327 1.00 87.00 377 LEU A O 1
ATOM 3118 N N . GLU A 1 378 ? -4.827 -30.842 7.520 1.00 87.19 378 GLU A N 1
ATOM 3119 C CA . GLU A 1 378 ? -4.994 -32.285 7.353 1.00 87.19 378 GLU A CA 1
ATOM 3120 C C . GLU A 1 378 ? -5.900 -32.837 8.463 1.00 87.19 378 GLU A C 1
ATOM 3122 O O . GLU A 1 378 ? -6.024 -32.227 9.526 1.00 87.19 378 GLU A O 1
ATOM 3127 N N . ASP A 1 379 ? -6.497 -34.013 8.264 1.00 80.00 379 ASP A N 1
ATOM 3128 C CA . ASP A 1 379 ? -7.429 -34.609 9.238 1.00 80.00 379 ASP A CA 1
ATOM 3129 C C . ASP A 1 379 ? -6.795 -34.795 10.627 1.00 80.00 379 ASP A C 1
ATOM 3131 O O . ASP A 1 379 ? -7.441 -34.595 11.657 1.00 80.00 379 ASP A O 1
ATOM 3135 N N . LYS A 1 380 ? -5.489 -35.082 10.666 1.00 81.94 380 LYS A N 1
ATOM 3136 C CA . LYS A 1 380 ? -4.707 -35.152 11.907 1.00 81.94 380 LYS A CA 1
ATOM 3137 C C . LYS A 1 380 ? -4.624 -33.799 12.623 1.00 81.94 380 LYS A C 1
ATOM 3139 O O . LYS A 1 380 ? -4.740 -33.750 13.847 1.00 81.94 380 LYS A O 1
ATOM 3144 N N . ASP A 1 381 ? -4.435 -32.711 11.876 1.00 80.25 381 ASP A N 1
ATOM 3145 C CA . ASP A 1 381 ? -4.410 -31.355 12.431 1.00 80.25 381 ASP A CA 1
ATOM 3146 C C . ASP A 1 381 ? -5.797 -30.995 12.985 1.00 80.25 381 ASP A C 1
ATOM 3148 O O . ASP A 1 381 ? -5.910 -30.495 14.102 1.00 80.25 381 ASP A O 1
ATOM 3152 N N . ILE A 1 382 ? -6.862 -31.314 12.238 1.00 79.81 382 ILE A N 1
ATOM 3153 C CA . ILE A 1 382 ? -8.253 -31.076 12.647 1.00 79.81 382 ILE A CA 1
ATOM 3154 C C . ILE A 1 382 ? -8.571 -31.824 13.948 1.00 79.81 382 ILE A C 1
ATOM 3156 O O . ILE A 1 382 ? -9.112 -31.217 14.870 1.00 79.81 382 ILE A O 1
ATOM 3160 N N . HIS A 1 383 ? -8.185 -33.097 14.075 1.00 78.06 383 HIS A N 1
ATOM 3161 C CA . HIS A 1 383 ? -8.381 -33.858 15.314 1.00 78.06 383 HIS A CA 1
ATOM 3162 C C . HIS A 1 383 ? -7.663 -33.247 16.520 1.00 78.06 383 HIS A C 1
ATOM 3164 O O . HIS A 1 383 ? -8.242 -33.185 17.605 1.00 78.06 383 HIS A O 1
ATOM 3170 N N . ASN A 1 384 ? -6.448 -32.728 16.337 1.00 79.25 384 ASN A N 1
ATOM 3171 C CA . ASN A 1 384 ? -5.739 -32.033 17.411 1.00 79.25 384 ASN A CA 1
ATOM 3172 C C . ASN A 1 384 ? -6.464 -30.749 17.839 1.00 79.25 384 ASN A C 1
ATOM 3174 O O . ASN A 1 384 ? -6.534 -30.451 19.030 1.00 79.25 384 ASN A O 1
ATOM 3178 N N . PHE A 1 385 ? -7.037 -30.004 16.889 1.00 76.38 385 PHE A N 1
ATOM 3179 C CA . PHE A 1 385 ? -7.797 -28.793 17.193 1.00 76.38 385 PHE A CA 1
ATOM 3180 C C . PHE A 1 385 ? -9.175 -29.075 17.794 1.00 76.38 385 PHE A C 1
ATOM 3182 O O . PHE A 1 385 ? -9.619 -28.274 18.611 1.00 76.38 385 PHE A O 1
ATOM 3189 N N . LEU A 1 386 ? -9.830 -30.196 17.466 1.00 69.81 386 LEU A N 1
ATOM 3190 C CA . LEU A 1 386 ? -11.120 -30.572 18.065 1.00 69.81 386 LEU A CA 1
ATOM 3191 C C . LEU A 1 386 ? -11.004 -30.694 19.586 1.00 69.81 386 LEU A C 1
ATOM 3193 O O . LEU A 1 386 ? -11.809 -30.106 20.304 1.00 69.81 386 LEU A O 1
ATOM 3197 N N . ASN A 1 387 ? -9.939 -31.337 20.067 1.00 66.12 387 ASN A N 1
ATOM 3198 C CA . ASN A 1 387 ? -9.681 -31.497 21.501 1.00 66.12 387 ASN A CA 1
ATOM 3199 C C . ASN A 1 387 ? -9.464 -30.160 22.228 1.00 66.12 387 ASN A C 1
ATOM 3201 O O . ASN A 1 387 ? -9.727 -30.050 23.421 1.00 66.12 387 ASN A O 1
ATOM 3205 N N . VAL A 1 388 ? -8.981 -29.135 21.519 1.00 65.88 388 VAL A N 1
ATOM 3206 C CA . VAL A 1 388 ? -8.761 -27.796 22.082 1.00 65.88 388 VAL A CA 1
ATOM 3207 C C . VAL A 1 388 ? -10.013 -26.926 21.932 1.00 65.88 388 VAL A C 1
ATOM 3209 O O . VAL A 1 388 ? -10.281 -26.125 22.824 1.00 65.88 388 VAL A O 1
ATOM 3212 N N . SER A 1 389 ? -10.801 -27.116 20.864 1.00 62.22 389 SER A N 1
ATOM 3213 C CA . SER A 1 389 ? -11.958 -26.298 20.452 1.00 62.22 389 SER A CA 1
ATOM 3214 C C . SER A 1 389 ? -13.052 -26.139 21.508 1.00 62.22 389 SER A C 1
ATOM 3216 O O . SER A 1 389 ? -13.645 -25.062 21.624 1.00 62.22 389 SER A O 1
ATOM 3218 N N . GLU A 1 390 ? -13.272 -27.170 22.326 1.00 58.44 390 GLU A N 1
ATOM 3219 C CA . GLU A 1 390 ? -14.253 -27.155 23.417 1.00 58.44 390 GLU A CA 1
ATOM 3220 C C . GLU A 1 390 ? -13.840 -26.223 24.569 1.00 58.44 390 GLU A C 1
ATOM 3222 O O . GLU A 1 390 ? -14.690 -25.704 25.287 1.00 58.44 390 GLU A O 1
ATOM 3227 N N . SER A 1 391 ? -12.539 -25.950 24.711 1.00 57.84 391 SER A N 1
ATOM 3228 C CA . SER A 1 391 ? -11.961 -25.142 25.795 1.00 57.84 391 SER A CA 1
ATOM 3229 C C . SER A 1 391 ? -11.675 -23.675 25.420 1.00 57.84 391 SER A C 1
ATOM 3231 O O . SER A 1 391 ? -11.197 -22.896 26.248 1.00 57.84 391 SER A O 1
ATOM 3233 N N . ILE A 1 392 ? -11.951 -23.267 24.175 1.00 58.66 392 ILE A N 1
ATOM 3234 C CA . ILE A 1 392 ? -11.512 -21.971 23.629 1.00 58.66 392 ILE A CA 1
ATOM 3235 C C . ILE A 1 392 ? -12.425 -20.827 24.075 1.00 58.66 392 ILE A C 1
ATOM 3237 O O . ILE A 1 392 ? -13.580 -20.719 23.658 1.00 58.66 392 ILE A O 1
ATOM 3241 N N . SER A 1 393 ? -11.868 -19.887 24.842 1.00 55.34 393 SER A N 1
ATOM 3242 C CA . SER A 1 393 ? -12.542 -18.642 25.226 1.00 55.34 393 SER A CA 1
ATOM 3243 C C . SER A 1 393 ? -12.390 -17.561 24.143 1.00 55.34 393 SER A C 1
ATOM 3245 O O . SER A 1 393 ? -11.440 -16.780 24.090 1.00 55.34 393 SER A O 1
ATOM 3247 N N . LEU A 1 394 ? -13.362 -17.489 23.230 1.00 58.06 394 LEU A N 1
ATOM 3248 C CA . LEU A 1 394 ? -13.403 -16.459 22.189 1.00 58.06 394 LEU A CA 1
ATOM 3249 C C . LEU A 1 394 ? -13.750 -15.090 22.780 1.00 58.06 394 LEU A C 1
ATOM 3251 O O . LEU A 1 394 ? -14.921 -14.790 23.011 1.00 58.06 394 LEU A O 1
ATOM 3255 N N . GLY A 1 395 ? -12.737 -14.238 22.962 1.00 57.03 395 GLY A N 1
ATOM 3256 C CA . GLY A 1 395 ? -12.820 -12.984 23.724 1.00 57.03 395 GLY A CA 1
ATOM 3257 C C . GLY A 1 395 ? -14.100 -12.158 23.530 1.00 57.03 395 GLY A C 1
ATOM 3258 O O . GLY A 1 395 ? -14.713 -11.757 24.509 1.00 57.03 395 GLY A O 1
ATOM 3259 N N . ASN A 1 396 ? -14.586 -11.952 22.298 1.00 58.19 396 ASN A N 1
ATOM 3260 C CA . ASN A 1 396 ? -15.800 -11.149 22.073 1.00 58.19 396 ASN A CA 1
ATOM 3261 C C . ASN A 1 396 ? -17.133 -11.872 22.334 1.00 58.19 396 ASN A C 1
ATOM 3263 O O . ASN A 1 396 ? -18.109 -11.185 22.613 1.00 58.19 396 ASN A O 1
ATOM 3267 N N . LYS A 1 397 ? -17.203 -13.207 22.247 1.00 65.38 397 LYS A N 1
ATOM 3268 C CA . LYS A 1 397 ? -18.418 -14.001 22.539 1.00 65.38 397 LYS A CA 1
ATOM 3269 C C . LYS A 1 397 ? -18.477 -14.473 23.998 1.00 65.38 397 LYS A C 1
ATOM 3271 O O . LYS A 1 397 ? -19.326 -15.284 24.352 1.00 65.38 397 LYS A O 1
ATOM 3276 N N . LEU A 1 398 ? -17.572 -13.979 24.838 1.00 73.75 398 LEU A N 1
ATOM 3277 C CA . LEU A 1 398 ? -17.534 -14.315 26.250 1.00 73.75 398 LEU A CA 1
ATOM 3278 C C . LEU A 1 398 ? -18.784 -13.779 26.954 1.00 73.75 398 LEU A C 1
ATOM 3280 O O . LEU A 1 398 ? -19.052 -12.575 26.895 1.00 73.75 398 LEU A O 1
ATOM 3284 N N . LYS A 1 399 ? -19.534 -14.666 27.617 1.00 86.44 399 LYS A N 1
ATOM 3285 C CA . LYS A 1 399 ? -20.621 -14.260 28.512 1.00 86.44 399 LYS A CA 1
ATOM 3286 C C . LYS A 1 399 ? -20.038 -13.504 29.699 1.00 86.44 399 LYS A C 1
ATOM 3288 O O . LYS A 1 399 ? -18.999 -13.887 30.228 1.00 86.44 399 LYS A O 1
ATOM 3293 N N . VAL A 1 400 ? -20.699 -12.427 30.105 1.00 88.81 400 VAL A N 1
ATOM 3294 C CA . VAL A 1 400 ? -20.207 -11.565 31.184 1.00 88.81 400 VAL A CA 1
ATOM 3295 C C . VAL A 1 400 ? -21.308 -11.321 32.196 1.00 88.81 400 VAL A C 1
ATOM 3297 O O . VAL A 1 400 ? -22.380 -10.815 31.863 1.00 88.81 400 VAL A O 1
ATOM 3300 N N . TRP A 1 401 ? -21.008 -11.625 33.450 1.00 93.38 401 TRP A N 1
ATOM 3301 C CA . TRP A 1 401 ? -21.850 -11.311 34.588 1.00 93.38 401 TRP A CA 1
ATOM 3302 C C . TRP A 1 401 ? -21.433 -9.942 35.122 1.00 93.38 401 TRP A C 1
ATOM 3304 O O . TRP A 1 401 ? -20.280 -9.747 35.511 1.00 93.38 401 TRP A O 1
ATOM 3314 N N . ALA A 1 402 ? -22.361 -8.987 35.107 1.00 92.75 402 ALA A N 1
ATOM 3315 C CA . ALA A 1 402 ? -22.148 -7.649 35.646 1.00 92.75 402 ALA A CA 1
ATOM 3316 C C . ALA A 1 402 ? -22.978 -7.477 36.921 1.00 92.75 402 ALA A C 1
ATOM 3318 O O . ALA A 1 402 ? -24.209 -7.562 36.873 1.00 92.75 402 ALA A O 1
ATOM 3319 N N . TYR A 1 403 ? -22.300 -7.233 38.041 1.00 92.06 403 TYR A N 1
ATOM 3320 C CA . TYR A 1 403 ? -22.926 -7.056 39.349 1.00 92.06 403 TYR A CA 1
ATOM 3321 C C . TYR A 1 403 ? -22.761 -5.624 39.827 1.00 92.06 403 TYR A C 1
ATOM 3323 O O . TYR A 1 403 ? -21.666 -5.067 39.746 1.00 92.06 403 TYR A O 1
ATOM 3331 N N . GLU A 1 404 ? -23.826 -5.049 40.369 1.00 90.19 404 GLU A N 1
ATOM 3332 C CA . GLU A 1 404 ? -23.748 -3.789 41.098 1.00 90.19 404 GLU A CA 1
ATOM 3333 C C . GLU A 1 404 ? -22.888 -3.973 42.353 1.00 90.19 404 GLU A C 1
ATOM 3335 O O . GLU A 1 404 ? -23.062 -4.932 43.101 1.00 90.19 404 GLU A O 1
ATOM 3340 N N . ALA A 1 405 ? -21.931 -3.078 42.583 1.00 86.69 405 ALA A N 1
ATOM 3341 C CA . ALA A 1 405 ? -20.915 -3.282 43.609 1.00 86.69 405 ALA A CA 1
ATOM 3342 C C . ALA A 1 405 ? -21.464 -3.218 45.042 1.00 86.69 405 ALA A C 1
ATOM 3344 O O . ALA A 1 405 ? -20.919 -3.878 45.924 1.00 86.69 405 ALA A O 1
ATOM 3345 N N . GLU A 1 406 ? -22.530 -2.445 45.266 1.00 83.25 406 GLU A N 1
ATOM 3346 C CA . GLU A 1 406 ? -23.128 -2.238 46.591 1.00 83.25 406 GLU A CA 1
ATOM 3347 C C . GLU A 1 406 ? -24.079 -3.369 46.984 1.00 83.25 406 GLU A C 1
ATOM 3349 O O . GLU A 1 406 ? -24.056 -3.841 48.118 1.00 83.25 406 GLU A O 1
ATOM 3354 N N . THR A 1 407 ? -24.909 -3.824 46.044 1.00 84.94 407 THR A N 1
ATOM 3355 C CA . THR A 1 407 ? -25.968 -4.808 46.316 1.00 84.94 407 THR A CA 1
ATOM 3356 C C . THR A 1 407 ? -25.613 -6.218 45.848 1.00 84.94 407 THR A C 1
ATOM 3358 O O . THR A 1 407 ? -26.298 -7.178 46.198 1.00 84.94 407 THR A O 1
ATOM 3361 N N . PHE A 1 408 ? -24.572 -6.354 45.022 1.00 86.50 408 PHE A N 1
ATOM 3362 C CA . PHE A 1 408 ? -24.221 -7.569 44.285 1.00 86.50 408 PHE A CA 1
ATOM 3363 C C . PHE A 1 408 ? -25.383 -8.151 43.457 1.00 86.50 408 PHE A C 1
ATOM 3365 O O . PHE A 1 408 ? -25.402 -9.342 43.137 1.00 86.50 408 PHE A O 1
ATOM 3372 N N . LYS A 1 409 ? -26.367 -7.322 43.084 1.00 88.25 409 LYS A N 1
ATOM 3373 C CA . LYS A 1 409 ? -27.441 -7.714 42.167 1.00 88.25 409 LYS A CA 1
ATOM 3374 C C . LYS A 1 409 ? -26.946 -7.674 40.725 1.00 88.25 409 LYS A C 1
ATOM 3376 O O . LYS A 1 409 ? -26.145 -6.819 40.346 1.00 88.25 409 LYS A O 1
ATOM 3381 N N . LEU A 1 410 ? -27.428 -8.613 39.915 1.00 90.94 410 LEU A N 1
ATOM 3382 C CA . LEU A 1 410 ? -27.167 -8.639 38.477 1.00 90.94 410 LEU A CA 1
ATOM 3383 C C . LEU A 1 410 ? -27.846 -7.444 37.804 1.00 90.94 410 LEU A C 1
ATOM 3385 O O . LEU A 1 410 ? -29.057 -7.283 37.901 1.00 90.94 410 LEU A O 1
ATOM 3389 N N . ILE A 1 411 ? -27.072 -6.643 37.074 1.00 86.56 411 ILE A N 1
ATOM 3390 C CA . ILE A 1 411 ? -27.551 -5.380 36.482 1.00 86.56 411 ILE A CA 1
ATOM 3391 C C . ILE A 1 411 ? -28.585 -5.604 35.366 1.00 86.56 411 ILE A C 1
ATOM 3393 O O . ILE A 1 411 ? -29.425 -4.744 35.128 1.00 86.56 411 ILE A O 1
ATOM 3397 N N . ASN A 1 412 ? -28.555 -6.760 34.699 1.00 85.44 412 ASN A N 1
ATOM 3398 C CA . ASN A 1 412 ? -29.504 -7.125 33.643 1.00 85.44 412 ASN A CA 1
ATOM 3399 C C . ASN A 1 412 ? -30.385 -8.329 34.030 1.00 85.44 412 ASN A C 1
ATOM 3401 O O . ASN A 1 412 ? -30.988 -8.937 33.159 1.00 85.44 412 ASN A O 1
ATOM 3405 N N . ASN A 1 413 ? -30.421 -8.733 35.309 1.00 85.81 413 ASN A N 1
ATOM 3406 C CA . ASN A 1 413 ? -31.013 -9.994 35.808 1.00 85.81 413 ASN A CA 1
ATOM 3407 C C . ASN A 1 413 ? -30.434 -11.298 35.207 1.00 85.81 413 ASN A C 1
ATOM 3409 O O . ASN A 1 413 ? -30.558 -12.357 35.811 1.00 85.81 413 ASN A O 1
ATOM 3413 N N . GLU A 1 414 ? -29.748 -11.224 34.070 1.00 88.88 414 GLU A N 1
ATOM 3414 C CA . GLU A 1 414 ? -29.079 -12.312 33.362 1.00 88.88 414 GLU A CA 1
ATOM 3415 C C . GLU A 1 414 ? -27.678 -11.869 32.886 1.00 88.88 414 GLU A C 1
ATOM 3417 O O . GLU A 1 414 ? -27.422 -10.664 32.742 1.00 88.88 414 GLU A O 1
ATOM 3422 N N . PRO A 1 415 ? -26.738 -12.804 32.642 1.00 91.00 415 PRO A N 1
ATOM 3423 C CA . PRO A 1 415 ? -25.440 -12.463 32.074 1.00 91.00 415 PRO A CA 1
ATOM 3424 C C . PRO A 1 415 ? -25.579 -11.924 30.650 1.00 91.00 415 PRO A C 1
ATOM 3426 O O . PRO A 1 415 ? -26.347 -12.427 29.831 1.00 91.00 415 PRO A O 1
ATOM 3429 N N . PHE A 1 416 ? -24.759 -10.935 30.313 1.00 90.06 416 PHE A N 1
ATOM 3430 C CA . PHE A 1 416 ? -24.669 -10.431 28.952 1.00 90.06 416 PHE A CA 1
ATOM 3431 C C . PHE A 1 416 ? -24.073 -11.498 28.031 1.00 90.06 416 PHE A C 1
ATOM 3433 O O . PHE A 1 416 ? -23.114 -12.182 28.388 1.00 90.06 416 PHE A O 1
ATOM 3440 N N . SER A 1 417 ? -24.590 -11.594 26.807 1.00 84.44 417 SER A N 1
ATOM 3441 C CA . SER A 1 417 ? -24.180 -12.602 25.818 1.00 84.44 417 SER A CA 1
ATOM 3442 C C . SER A 1 417 ? -22.762 -12.422 25.255 1.00 84.44 417 SER A C 1
ATOM 3444 O O . SER A 1 417 ? -22.260 -13.307 24.569 1.00 84.44 417 SER A O 1
ATOM 3446 N N . SER A 1 418 ? -22.136 -11.263 25.476 1.00 84.00 418 SER A N 1
ATOM 3447 C CA . SER A 1 418 ? -20.833 -10.894 24.909 1.00 84.00 418 SER A CA 1
ATOM 3448 C C . SER A 1 418 ? -20.218 -9.690 25.628 1.00 84.00 418 SER A C 1
ATOM 3450 O O . SER A 1 418 ? -20.945 -8.831 26.137 1.00 84.00 418 SER A O 1
ATOM 3452 N N . LEU A 1 419 ? -18.890 -9.526 25.534 1.00 82.12 419 LEU A N 1
ATOM 3453 C CA . LEU A 1 419 ? -18.206 -8.286 25.939 1.00 82.12 419 LEU A CA 1
ATOM 3454 C C . LEU A 1 419 ? -18.768 -7.054 25.216 1.00 82.12 419 LEU A C 1
ATOM 3456 O O . LEU A 1 419 ? -18.894 -5.984 25.809 1.00 82.12 419 LEU A O 1
ATOM 3460 N N . SER A 1 420 ? -19.133 -7.196 23.938 1.00 81.38 420 SER A N 1
ATOM 3461 C CA . SER A 1 420 ? -19.699 -6.094 23.154 1.00 81.38 420 SER A CA 1
ATOM 3462 C C . SER A 1 420 ? -21.088 -5.672 23.642 1.00 81.38 420 SER A C 1
ATOM 3464 O O . SER A 1 420 ? -21.409 -4.486 23.566 1.00 81.38 420 SER A O 1
ATOM 3466 N N . ALA A 1 421 ? -21.913 -6.606 24.127 1.00 85.25 421 ALA A N 1
ATOM 3467 C CA . ALA A 1 421 ? -23.233 -6.292 24.673 1.00 85.25 421 ALA A CA 1
ATOM 3468 C C . ALA A 1 421 ? -23.118 -5.492 25.979 1.00 85.25 421 ALA A C 1
ATOM 3470 O O . ALA A 1 421 ? -23.770 -4.457 26.113 1.00 85.25 421 ALA A O 1
ATOM 3471 N N . VAL A 1 422 ? -22.213 -5.902 26.878 1.00 90.12 422 VAL A N 1
ATOM 3472 C CA . VAL A 1 422 ? -21.884 -5.141 28.099 1.00 90.12 422 VAL A CA 1
ATOM 3473 C C . VAL A 1 422 ? -21.391 -3.743 27.745 1.00 90.12 422 VAL A C 1
ATOM 3475 O O . VAL A 1 422 ? -21.879 -2.744 28.265 1.00 90.12 422 VAL A O 1
ATOM 3478 N N . ALA A 1 423 ? -20.432 -3.660 26.823 1.00 87.38 423 ALA A N 1
ATOM 3479 C CA . ALA A 1 423 ? -19.827 -2.403 26.406 1.00 87.38 423 ALA A CA 1
ATOM 3480 C C . ALA A 1 423 ? -20.872 -1.422 25.850 1.00 87.38 423 ALA A C 1
ATOM 3482 O O . ALA A 1 423 ? -20.867 -0.242 26.199 1.00 87.38 423 ALA A O 1
ATOM 3483 N N . LYS A 1 424 ? -21.823 -1.926 25.049 1.00 87.94 424 LYS A N 1
ATOM 3484 C CA . LYS A 1 424 ? -22.947 -1.144 24.520 1.00 87.94 424 LYS A CA 1
ATOM 3485 C C . LYS A 1 424 ? -23.878 -0.653 25.631 1.00 87.94 424 LYS A C 1
ATOM 3487 O O . LYS A 1 424 ? -24.273 0.509 25.590 1.00 87.94 424 LYS A O 1
ATOM 3492 N N . TYR A 1 425 ? -24.191 -1.498 26.616 1.00 91.44 425 TYR A N 1
ATOM 3493 C CA . TYR A 1 425 ? -25.034 -1.134 27.762 1.00 91.44 425 TYR A CA 1
ATOM 3494 C C . TYR A 1 425 ? -24.416 0.010 28.578 1.00 91.44 425 TYR A C 1
ATOM 3496 O O . TYR A 1 425 ? -25.055 1.034 28.810 1.00 91.44 425 TYR A O 1
ATOM 3504 N N . PHE A 1 426 ? -23.132 -0.112 28.924 1.00 88.94 426 PHE A N 1
ATOM 3505 C CA . PHE A 1 426 ? -22.403 0.900 29.697 1.00 88.94 426 PHE A CA 1
ATOM 3506 C C . PHE A 1 426 ? -21.837 2.053 28.853 1.00 88.94 426 PHE A C 1
ATOM 3508 O O . PHE A 1 426 ? -21.162 2.926 29.392 1.00 88.94 426 PHE A O 1
ATOM 3515 N N . LYS A 1 427 ? -22.102 2.087 27.540 1.00 87.12 427 LYS A N 1
ATOM 3516 C CA . LYS A 1 427 ? -21.613 3.121 26.607 1.00 87.12 427 LYS A CA 1
ATOM 3517 C C . LYS A 1 427 ? -20.086 3.308 26.647 1.00 87.12 427 LYS A C 1
ATOM 3519 O O . LYS A 1 427 ? -19.582 4.430 26.586 1.00 87.12 427 LYS A O 1
ATOM 3524 N N . VAL A 1 428 ? -19.343 2.205 26.726 1.00 83.12 428 VAL A N 1
ATOM 3525 C CA . VAL A 1 428 ? -17.871 2.188 26.739 1.00 83.12 428 VAL A CA 1
ATOM 3526 C C . VAL A 1 428 ? -17.300 1.257 25.674 1.00 83.12 428 VAL A C 1
ATOM 3528 O O . VAL A 1 428 ? -18.019 0.497 25.036 1.00 83.12 428 VAL A O 1
ATOM 3531 N N . ASP A 1 429 ? -15.988 1.332 25.453 1.00 79.38 429 ASP A N 1
ATOM 3532 C CA . ASP A 1 429 ? -15.274 0.392 24.586 1.00 79.38 429 ASP A CA 1
ATOM 3533 C C . ASP A 1 429 ? -15.187 -0.994 25.256 1.00 79.38 429 ASP A C 1
ATOM 3535 O O . ASP A 1 429 ? -14.943 -1.096 26.462 1.00 79.38 429 ASP A O 1
ATOM 3539 N N . TYR A 1 430 ? -15.344 -2.072 24.482 1.00 80.50 430 TYR A N 1
ATOM 3540 C CA . TYR A 1 430 ? -15.272 -3.449 24.989 1.00 80.50 430 TYR A CA 1
ATOM 3541 C C . TYR A 1 430 ? -13.929 -3.768 25.662 1.00 80.50 430 TYR A C 1
ATOM 3543 O O . TYR A 1 430 ? -13.877 -4.571 26.594 1.00 80.50 430 TYR A O 1
ATOM 3551 N N . ARG A 1 431 ? -12.842 -3.100 25.252 1.00 77.75 431 ARG A N 1
ATOM 3552 C CA . ARG A 1 431 ? -11.519 -3.223 25.881 1.00 77.75 431 ARG A CA 1
ATOM 3553 C C . ARG A 1 431 ? -11.511 -2.697 27.310 1.00 77.75 431 ARG A C 1
ATOM 3555 O O . ARG A 1 431 ? -10.731 -3.186 28.119 1.00 77.75 431 ARG A O 1
ATOM 3562 N N . THR A 1 432 ? -12.351 -1.712 27.628 1.00 80.44 432 THR A N 1
ATOM 3563 C CA . THR A 1 432 ? -12.507 -1.216 29.000 1.00 80.44 432 THR A CA 1
ATOM 3564 C C . THR A 1 432 ? -13.101 -2.307 29.880 1.00 80.44 432 THR A C 1
ATOM 3566 O O . THR A 1 432 ? -12.535 -2.609 30.924 1.00 80.44 432 THR A O 1
ATOM 3569 N N . ILE A 1 433 ? -14.167 -2.967 29.418 1.00 86.44 433 ILE A N 1
ATOM 3570 C CA . ILE A 1 433 ? -14.784 -4.091 30.137 1.00 86.44 433 ILE A CA 1
ATOM 3571 C C . ILE A 1 433 ? -13.786 -5.243 30.288 1.00 86.44 433 ILE A C 1
ATOM 3573 O O . ILE A 1 433 ? -13.570 -5.732 31.391 1.00 86.44 433 ILE A O 1
ATOM 3577 N N . SER A 1 434 ? -13.102 -5.614 29.200 1.00 81.81 434 SER A N 1
ATOM 3578 C CA . SER A 1 434 ? -12.108 -6.694 29.195 1.00 81.81 434 SER A CA 1
ATOM 3579 C C . SER A 1 434 ? -10.977 -6.487 30.205 1.00 81.81 434 SER A C 1
ATOM 3581 O O . SER A 1 434 ? -10.488 -7.464 30.755 1.00 81.81 434 SER A O 1
ATOM 3583 N N . ARG A 1 435 ? -10.557 -5.241 30.464 1.00 80.38 435 ARG A N 1
ATOM 3584 C CA . ARG A 1 435 ? -9.512 -4.932 31.457 1.00 80.38 435 ARG A CA 1
ATOM 3585 C C . ARG A 1 435 ? -9.974 -5.079 32.901 1.00 80.38 435 ARG A C 1
ATOM 3587 O O . ARG A 1 435 ? -9.131 -5.225 33.777 1.00 80.38 435 ARG A O 1
ATOM 3594 N N . HIS A 1 436 ? -11.276 -4.975 33.146 1.00 83.38 436 HIS A N 1
ATOM 3595 C CA . HIS A 1 436 ? -11.865 -5.062 34.481 1.00 83.38 436 HIS A CA 1
ATOM 3596 C C . HIS A 1 436 ? -12.501 -6.425 34.767 1.00 83.38 436 HIS A C 1
ATOM 3598 O O . HIS A 1 436 ? -12.907 -6.681 35.901 1.00 83.38 436 HIS A O 1
ATOM 3604 N N . LEU A 1 437 ? -12.544 -7.305 33.768 1.00 85.44 437 LEU A N 1
ATOM 3605 C CA . LEU A 1 437 ? -13.067 -8.655 33.882 1.00 85.44 437 LEU A CA 1
ATOM 3606 C C . LEU A 1 437 ? -12.244 -9.488 34.876 1.00 85.44 437 LEU A C 1
ATOM 3608 O O . LEU A 1 437 ? -11.019 -9.510 34.803 1.00 85.44 437 LEU A O 1
ATOM 3612 N N . ASP A 1 438 ? -12.928 -10.132 35.821 1.00 84.38 438 ASP A N 1
ATOM 3613 C CA . ASP A 1 438 ? -12.377 -11.003 36.871 1.00 84.38 438 ASP A CA 1
ATOM 3614 C C . ASP A 1 438 ? -11.351 -10.344 37.806 1.00 84.38 438 ASP A C 1
ATOM 3616 O O . ASP A 1 438 ? -10.730 -11.006 38.638 1.00 84.38 438 ASP A O 1
ATOM 3620 N N . THR A 1 439 ? -11.204 -9.019 37.742 1.00 83.12 439 THR A N 1
ATOM 3621 C CA . THR A 1 439 ? -10.221 -8.288 38.556 1.00 83.12 439 THR A CA 1
ATOM 3622 C C . THR A 1 439 ? -10.574 -8.232 40.039 1.00 83.12 439 THR A C 1
ATOM 3624 O O . THR A 1 439 ? -9.726 -7.845 40.839 1.00 83.12 439 THR A O 1
ATOM 3627 N N . LYS A 1 440 ? -11.807 -8.606 40.422 1.00 87.06 440 LYS A N 1
ATOM 3628 C CA . LYS A 1 440 ? -12.344 -8.475 41.791 1.00 87.06 440 LYS A CA 1
ATOM 3629 C C . LYS A 1 440 ? -12.326 -7.031 42.320 1.00 87.06 440 LYS A C 1
ATOM 3631 O O . LYS A 1 440 ? -12.400 -6.811 43.524 1.00 87.06 440 LYS A O 1
ATOM 3636 N N . VAL A 1 441 ? -12.235 -6.047 41.424 1.00 83.06 441 VAL A N 1
ATOM 3637 C CA . VAL A 1 441 ? -12.188 -4.616 41.740 1.00 83.06 441 VAL A CA 1
ATOM 3638 C C . VAL A 1 441 ? -13.370 -3.927 41.066 1.00 83.06 441 VAL A C 1
ATOM 3640 O O . VAL A 1 441 ? -13.602 -4.119 39.872 1.00 83.06 441 VAL A O 1
ATOM 3643 N N . ALA A 1 442 ? -14.110 -3.119 41.827 1.00 84.00 442 ALA A N 1
ATOM 3644 C CA . ALA A 1 442 ? -15.248 -2.378 41.300 1.00 84.00 442 ALA A CA 1
ATOM 3645 C C . ALA A 1 442 ? -14.770 -1.230 40.401 1.00 84.00 442 ALA A C 1
ATOM 3647 O O . ALA A 1 442 ? -13.772 -0.554 40.684 1.00 84.00 442 ALA A O 1
ATOM 3648 N N . THR A 1 443 ? -15.486 -0.990 39.308 1.00 84.12 443 THR A N 1
ATOM 3649 C CA . THR A 1 443 ? -15.189 0.087 38.362 1.00 84.12 443 THR A CA 1
ATOM 3650 C C . THR A 1 443 ? -16.435 0.915 38.074 1.00 84.12 443 THR A C 1
ATOM 3652 O O . THR A 1 443 ? -17.534 0.377 37.960 1.00 84.12 443 THR A O 1
ATOM 3655 N N . ASN A 1 444 ? -16.260 2.231 37.945 1.00 83.62 444 ASN A N 1
ATOM 3656 C CA . ASN A 1 444 ? -17.356 3.147 37.650 1.00 83.62 444 ASN A CA 1
ATOM 3657 C C . ASN A 1 444 ? -17.591 3.222 36.141 1.00 83.62 444 ASN A C 1
ATOM 3659 O O . ASN A 1 444 ? -16.745 3.733 35.405 1.00 83.62 444 ASN A O 1
ATOM 3663 N N . GLN A 1 445 ? -18.744 2.738 35.683 1.00 82.81 445 GLN A N 1
ATOM 3664 C CA . GLN A 1 445 ? -19.149 2.750 34.279 1.00 82.81 445 GLN A CA 1
ATOM 3665 C C . GLN A 1 445 ? -20.564 3.316 34.156 1.00 82.81 445 GLN A C 1
ATOM 3667 O O . GLN A 1 445 ? -21.510 2.764 34.708 1.00 82.81 445 GLN A O 1
ATOM 3672 N N . ASN A 1 446 ? -20.715 4.427 33.426 1.00 80.81 446 ASN A N 1
ATOM 3673 C CA . ASN A 1 446 ? -22.006 5.094 33.202 1.00 80.81 446 ASN A CA 1
ATOM 3674 C C . ASN A 1 446 ? -22.809 5.343 34.501 1.00 80.81 446 ASN A C 1
ATOM 3676 O O . ASN A 1 446 ? -23.996 5.044 34.560 1.00 80.81 446 ASN A O 1
ATOM 3680 N N . ASN A 1 447 ? -22.141 5.873 35.532 1.00 79.25 447 ASN A N 1
ATOM 3681 C CA . ASN A 1 447 ? -22.676 6.139 36.878 1.00 79.25 447 ASN A CA 1
ATOM 3682 C C . ASN A 1 447 ? -23.039 4.904 37.722 1.00 79.25 447 ASN A C 1
ATOM 3684 O O . ASN A 1 447 ? -23.576 5.068 38.811 1.00 79.25 447 ASN A O 1
ATOM 3688 N N . PHE A 1 448 ? -22.698 3.694 37.277 1.00 81.44 448 PHE A N 1
ATOM 3689 C CA . PHE A 1 448 ? -22.791 2.486 38.097 1.00 81.44 448 PHE A CA 1
ATOM 3690 C C . PHE A 1 448 ? -21.411 2.081 38.609 1.00 81.44 448 PHE A C 1
ATOM 3692 O O . PHE A 1 448 ? -20.452 2.074 37.835 1.00 81.44 448 PHE A O 1
ATOM 3699 N N . SER A 1 449 ? -21.319 1.685 39.878 1.00 86.81 449 SER A N 1
ATOM 3700 C CA . SER A 1 449 ? -20.163 0.955 40.407 1.00 86.81 449 SER A CA 1
ATOM 3701 C C . SER A 1 449 ? -20.386 -0.536 40.164 1.00 86.81 449 SER A C 1
ATOM 3703 O O . SER A 1 449 ? -21.368 -1.098 40.650 1.00 86.81 449 SER A O 1
ATOM 3705 N N . VAL A 1 450 ? -19.537 -1.167 39.349 1.00 89.88 450 VAL A N 1
ATOM 3706 C CA . VAL A 1 450 ? -19.809 -2.498 38.778 1.00 89.88 450 VAL A CA 1
ATOM 3707 C C . VAL A 1 450 ? -18.607 -3.429 38.896 1.00 89.88 450 VAL A C 1
ATOM 3709 O O . VAL A 1 450 ? -17.470 -3.022 38.652 1.00 89.88 450 VAL A O 1
ATOM 3712 N N . TYR A 1 451 ? -18.873 -4.700 39.198 1.00 90.88 451 TYR A N 1
ATOM 3713 C CA . TYR A 1 451 ? -17.938 -5.806 39.006 1.00 90.88 451 TYR A CA 1
ATOM 3714 C C . TYR A 1 451 ? -18.259 -6.577 37.723 1.00 90.88 451 TYR A C 1
ATOM 3716 O O . TYR A 1 451 ? -19.421 -6.893 37.465 1.00 90.88 451 TYR A O 1
ATOM 3724 N N . PHE A 1 452 ? -17.230 -6.941 36.958 1.00 91.44 452 PHE A N 1
ATOM 3725 C CA . PHE A 1 452 ? -17.362 -7.782 35.767 1.00 91.44 452 PHE A CA 1
ATOM 3726 C C . PHE A 1 452 ? -16.701 -9.136 36.000 1.00 91.44 452 PHE A C 1
ATOM 3728 O O . PHE A 1 452 ? -15.529 -9.181 36.370 1.00 91.44 452 PHE A O 1
ATOM 3735 N N . PHE A 1 453 ? -17.420 -10.224 35.727 1.00 91.06 453 PHE A N 1
ATOM 3736 C CA . PHE A 1 453 ? -16.892 -11.586 35.817 1.00 91.06 453 PHE A CA 1
ATOM 3737 C C . PHE A 1 453 ? -17.187 -12.400 34.559 1.00 91.06 453 PHE A C 1
ATOM 3739 O O . PHE A 1 453 ? -18.224 -12.216 33.918 1.00 91.06 453 PHE A O 1
ATOM 3746 N N . SER A 1 454 ? -16.270 -13.303 34.218 1.00 87.44 454 SER A N 1
ATOM 3747 C CA . SER A 1 454 ? -16.410 -14.272 33.123 1.00 87.44 454 SER A CA 1
ATOM 3748 C C . SER A 1 454 ? -17.221 -15.507 33.500 1.00 87.44 454 SER A C 1
ATOM 3750 O O . SER A 1 454 ? -17.488 -16.327 32.630 1.00 87.44 454 SER A O 1
ATOM 3752 N N . ASN A 1 455 ? -17.597 -15.649 34.774 1.00 87.94 455 ASN A N 1
ATOM 3753 C CA . ASN A 1 455 ? -18.428 -16.727 35.300 1.00 87.94 455 ASN A CA 1
ATOM 3754 C C . ASN A 1 455 ? -19.368 -16.199 36.390 1.00 87.94 455 ASN A C 1
ATOM 3756 O O . ASN A 1 455 ? -19.154 -15.119 36.952 1.00 87.94 455 ASN A O 1
ATOM 3760 N N . GLU A 1 456 ? -20.405 -16.973 36.713 1.00 90.19 456 GLU A N 1
ATOM 3761 C CA . GLU A 1 456 ? -21.246 -16.667 37.864 1.00 90.19 456 GLU A CA 1
ATOM 3762 C C . GLU A 1 456 ? -20.430 -16.748 39.158 1.00 90.19 456 GLU A C 1
ATOM 3764 O O . GLU A 1 456 ? -19.627 -17.658 39.366 1.00 90.19 456 GLU A O 1
ATOM 3769 N N . VAL A 1 457 ? -20.620 -15.767 40.036 1.00 88.06 457 VAL A N 1
ATOM 3770 C CA . VAL A 1 457 ? -19.847 -15.663 41.270 1.00 88.06 457 VAL A CA 1
ATOM 3771 C C . VAL A 1 457 ? -20.521 -16.494 42.359 1.00 88.06 457 VAL A C 1
ATOM 3773 O O . VAL A 1 457 ? -21.681 -16.252 42.699 1.00 88.06 457 VAL A O 1
ATOM 3776 N N . GLY A 1 458 ? -19.781 -17.441 42.939 1.00 85.19 458 GLY A N 1
ATOM 3777 C CA . GLY A 1 458 ? -20.231 -18.240 44.082 1.00 85.19 458 GLY A CA 1
ATOM 3778 C C . GLY A 1 458 ? -20.439 -17.410 45.357 1.00 85.19 458 GLY A C 1
ATOM 3779 O O . GLY A 1 458 ? -19.841 -16.344 45.524 1.00 85.19 458 GLY A O 1
ATOM 3780 N N . LEU A 1 459 ? -21.281 -17.908 46.269 1.00 82.88 459 LEU A N 1
ATOM 3781 C CA . LEU A 1 459 ? -21.728 -17.196 47.479 1.00 82.88 459 LEU A CA 1
ATOM 3782 C C . LEU A 1 459 ? -20.572 -16.684 48.357 1.00 82.88 459 LEU A C 1
ATOM 3784 O O . LEU A 1 459 ? -20.619 -15.545 48.823 1.00 82.88 459 LEU A O 1
ATOM 3788 N N . ASP A 1 460 ? -19.506 -17.470 48.506 1.00 84.06 460 ASP A N 1
ATOM 3789 C CA . ASP A 1 460 ? -18.352 -17.107 49.337 1.00 84.06 460 ASP A CA 1
ATOM 3790 C C . ASP A 1 460 ? -17.622 -15.866 48.811 1.00 84.06 460 ASP A C 1
ATOM 3792 O O . ASP A 1 460 ? -17.283 -14.953 49.568 1.00 84.06 460 ASP A O 1
ATOM 3796 N N . LEU A 1 461 ? -17.423 -15.789 47.491 1.00 83.44 461 LEU A N 1
ATOM 3797 C CA . LEU A 1 461 ? -16.762 -14.649 46.861 1.00 83.44 461 LEU A CA 1
ATOM 3798 C C . LEU A 1 461 ? -17.670 -13.407 46.871 1.00 83.44 461 LEU A C 1
ATOM 3800 O O . LEU A 1 461 ? -17.165 -12.302 47.072 1.00 83.44 461 LEU A O 1
ATOM 3804 N N . LYS A 1 462 ? -19.000 -13.571 46.750 1.00 84.31 462 LYS A N 1
ATOM 3805 C CA . LYS A 1 462 ? -19.962 -12.464 46.932 1.00 84.31 462 LYS A CA 1
ATOM 3806 C C . LYS A 1 462 ? -19.818 -11.836 48.321 1.00 84.31 462 LYS A C 1
ATOM 3808 O O . LYS A 1 462 ? -19.672 -10.620 48.438 1.00 84.31 462 LYS A O 1
ATOM 3813 N N . ALA A 1 463 ? -19.786 -12.666 49.366 1.00 81.69 463 ALA A N 1
ATOM 3814 C CA . ALA A 1 463 ? -19.649 -12.208 50.747 1.00 81.69 463 ALA A CA 1
ATOM 3815 C C . ALA A 1 463 ? -18.306 -11.502 51.011 1.00 81.69 463 ALA A C 1
ATOM 3817 O O . ALA A 1 463 ? -18.258 -10.520 51.752 1.00 81.69 463 ALA A O 1
ATOM 3818 N N . GLN A 1 464 ? -17.214 -11.963 50.391 1.00 82.81 464 GLN A N 1
ATOM 3819 C CA . GLN A 1 464 ? -15.898 -11.320 50.504 1.00 82.81 464 GLN A CA 1
ATOM 3820 C C . GLN A 1 464 ? -15.840 -9.946 49.821 1.00 82.81 464 GLN A C 1
ATOM 3822 O O . GLN A 1 464 ? -15.197 -9.032 50.339 1.00 82.81 464 GLN A O 1
ATOM 3827 N N . LEU A 1 465 ? -16.490 -9.787 48.665 1.00 81.69 465 LEU A N 1
ATOM 3828 C CA . LEU A 1 465 ? -16.467 -8.535 47.901 1.00 81.69 465 LEU A CA 1
ATOM 3829 C C . LEU A 1 465 ? -17.369 -7.461 48.513 1.00 81.69 465 LEU A C 1
ATOM 3831 O O . LEU A 1 465 ? -16.971 -6.298 48.554 1.00 81.69 465 LEU A O 1
ATOM 3835 N N . LEU A 1 466 ? -18.519 -7.849 49.074 1.00 79.81 466 LEU A N 1
ATOM 3836 C CA . LEU A 1 466 ? -19.400 -6.942 49.822 1.00 79.81 466 LEU A CA 1
ATOM 3837 C C . LEU A 1 466 ? -18.721 -6.352 51.070 1.00 79.81 466 LEU A C 1
ATOM 3839 O O . LEU A 1 466 ? -18.999 -5.218 51.445 1.00 79.81 466 LEU A O 1
ATOM 3843 N N . LYS A 1 467 ? -17.784 -7.085 51.686 1.00 73.12 467 LYS A N 1
ATOM 3844 C CA . LYS A 1 467 ? -16.991 -6.600 52.831 1.00 73.12 467 LYS A CA 1
ATOM 3845 C C . LYS A 1 467 ? -15.855 -5.639 52.441 1.00 73.12 467 LYS A C 1
ATOM 3847 O O . LYS A 1 467 ? -15.326 -4.959 53.311 1.00 73.12 467 LYS A O 1
ATOM 3852 N N . ASN A 1 468 ? -15.472 -5.580 51.160 1.00 64.62 468 ASN A N 1
ATOM 3853 C CA . ASN A 1 468 ? -14.280 -4.877 50.656 1.00 64.62 468 ASN A CA 1
ATOM 3854 C C . ASN A 1 468 ? -14.605 -3.713 49.693 1.00 64.62 468 ASN A C 1
ATOM 3856 O O . ASN A 1 468 ? -13.751 -3.302 48.905 1.00 64.62 468 ASN A O 1
ATOM 3860 N N . THR A 1 469 ? -15.819 -3.161 49.753 1.00 55.62 469 THR A N 1
ATOM 3861 C CA . THR A 1 469 ? -16.381 -2.160 48.818 1.00 55.62 469 THR A CA 1
ATOM 3862 C C . THR A 1 469 ? -15.595 -0.845 48.677 1.00 55.62 469 THR A C 1
ATOM 3864 O O . THR A 1 469 ? -15.902 -0.043 47.799 1.00 55.62 469 THR A O 1
ATOM 3867 N N . SER A 1 470 ? -14.538 -0.617 49.461 1.00 52.66 470 SER A N 1
ATOM 3868 C CA . SER A 1 470 ? -13.753 0.625 49.471 1.00 52.66 470 SER A CA 1
ATOM 3869 C C . SER A 1 470 ? -12.623 0.716 48.431 1.00 52.66 470 SER A C 1
ATOM 3871 O O . SER A 1 470 ? -11.981 1.761 48.326 1.00 52.66 470 SER A O 1
ATOM 3873 N N . LYS A 1 471 ? -12.359 -0.325 47.628 1.00 51.94 471 LYS A N 1
ATOM 3874 C CA . LYS A 1 471 ? -11.317 -0.283 46.580 1.00 51.94 471 LYS A CA 1
ATOM 3875 C C . LYS A 1 471 ? -11.919 -0.095 45.186 1.00 51.94 471 LYS A C 1
ATOM 3877 O O . LYS A 1 471 ? -12.047 -1.042 44.416 1.00 51.94 471 LYS A O 1
ATOM 3882 N N . LEU A 1 472 ? -12.259 1.149 44.854 1.00 53.84 472 LEU A N 1
ATOM 3883 C CA . LEU A 1 472 ? -12.539 1.572 43.477 1.00 53.84 472 LEU A CA 1
ATOM 3884 C C . LEU A 1 472 ? -11.268 1.483 42.617 1.00 53.84 472 LEU A C 1
ATOM 3886 O O . LEU A 1 472 ? -10.173 1.826 43.068 1.00 53.84 472 LEU A O 1
ATOM 3890 N N . SER A 1 473 ? -11.402 1.029 41.367 1.00 47.81 473 SER A N 1
ATOM 3891 C CA . SER A 1 473 ? -10.263 0.914 40.449 1.00 47.81 473 SER A CA 1
ATOM 3892 C C . SER A 1 473 ? -9.591 2.277 40.215 1.00 47.81 473 SER A C 1
ATOM 3894 O O . SER A 1 473 ? -10.263 3.272 39.934 1.00 47.81 473 SER A O 1
ATOM 3896 N N . SER A 1 474 ? -8.256 2.312 40.235 1.00 47.81 474 SER A N 1
ATOM 3897 C CA . SER A 1 474 ? -7.421 3.509 40.009 1.00 47.81 474 SER A CA 1
ATOM 3898 C C . SER A 1 474 ? -7.539 4.133 38.605 1.00 47.81 474 SER A C 1
ATOM 3900 O O . SER A 1 474 ? -6.863 5.116 38.304 1.00 47.81 474 SER A O 1
ATOM 3902 N N . TYR A 1 475 ? -8.394 3.576 37.741 1.00 45.66 475 TYR A N 1
ATOM 3903 C CA . TYR A 1 475 ? -8.666 4.042 36.380 1.00 45.66 475 TYR A CA 1
ATOM 3904 C C . TYR A 1 475 ? -9.908 4.938 36.265 1.00 45.66 475 TYR A C 1
ATOM 3906 O O . TYR A 1 475 ? -10.320 5.266 35.148 1.00 45.66 475 TYR A O 1
ATOM 3914 N N . ALA A 1 476 ? -10.505 5.355 37.386 1.00 50.59 476 ALA A N 1
ATOM 3915 C CA . ALA A 1 476 ? -11.533 6.389 37.375 1.00 50.59 476 ALA A CA 1
ATOM 3916 C C . ALA A 1 476 ? -10.985 7.659 36.697 1.00 50.59 476 ALA A C 1
ATOM 3918 O O . ALA A 1 476 ? -9.863 8.094 36.965 1.00 50.59 476 ALA A O 1
ATOM 3919 N N . ARG A 1 477 ? -11.754 8.239 35.767 1.00 59.03 477 ARG A N 1
ATOM 3920 C CA . ARG A 1 477 ? -11.398 9.522 35.150 1.00 59.03 477 ARG A CA 1
ATOM 3921 C C . ARG A 1 477 ? -11.402 10.588 36.244 1.00 59.03 477 ARG A C 1
ATOM 3923 O O . ARG A 1 477 ? -12.466 10.960 36.718 1.00 59.03 477 ARG A O 1
ATOM 3930 N N . ILE A 1 478 ? -10.217 11.036 36.645 1.00 69.12 478 ILE A N 1
ATOM 3931 C CA . ILE A 1 478 ? -10.063 12.123 37.612 1.00 69.12 478 ILE A CA 1
ATOM 3932 C C . ILE A 1 478 ? -10.255 13.439 36.862 1.00 69.12 478 ILE A C 1
ATOM 3934 O O . ILE A 1 478 ? -9.443 13.789 35.995 1.00 69.12 478 ILE A O 1
ATOM 3938 N N . GLU A 1 479 ? -11.340 14.137 37.184 1.00 85.12 479 GLU A N 1
ATOM 3939 C CA . GLU A 1 479 ? -11.519 15.536 36.812 1.00 85.12 479 GLU A CA 1
ATOM 3940 C C . GLU A 1 479 ? -10.565 16.408 37.630 1.00 85.12 479 GLU A C 1
ATOM 3942 O O . GLU A 1 479 ? -10.286 16.120 38.792 1.00 85.12 479 GLU A O 1
ATOM 3947 N N . ILE A 1 480 ? -10.037 17.465 37.018 1.00 87.75 480 ILE A N 1
ATOM 3948 C CA . ILE A 1 480 ? -9.073 18.353 37.669 1.00 87.75 480 ILE A CA 1
ATOM 3949 C C . ILE A 1 480 ? -9.688 19.733 37.782 1.00 87.75 480 ILE A C 1
ATOM 3951 O O . ILE A 1 480 ? -9.883 20.428 36.782 1.00 87.75 480 ILE A O 1
ATOM 3955 N N . TRP A 1 481 ? -9.958 20.119 39.018 1.00 90.62 481 TRP A N 1
ATOM 3956 C CA . TRP A 1 481 ? -10.454 21.429 39.395 1.00 90.62 481 TRP A CA 1
ATOM 3957 C 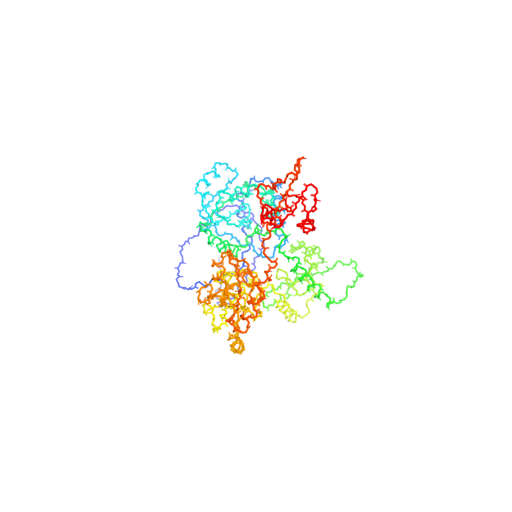C . TRP A 1 481 ? -9.257 22.322 39.682 1.00 90.62 481 TRP A C 1
ATOM 3959 O O . TRP A 1 481 ? -8.395 21.969 40.489 1.00 90.62 481 TRP A O 1
ATOM 3969 N N . VAL A 1 482 ? -9.169 23.457 38.995 1.00 90.12 482 VAL A N 1
ATOM 3970 C CA . VAL A 1 482 ? -8.019 24.356 39.107 1.00 90.12 482 VAL A CA 1
ATOM 3971 C C . VAL A 1 482 ? -8.496 25.709 39.569 1.00 90.12 482 VAL A C 1
ATOM 3973 O O . VAL A 1 482 ? -9.355 26.296 38.929 1.00 90.12 482 VAL A O 1
ATOM 3976 N N . TYR A 1 483 ? -7.951 26.203 40.671 1.00 91.19 483 TYR A N 1
ATOM 3977 C CA . TYR A 1 483 ? -8.358 27.472 41.258 1.00 91.19 483 TYR A CA 1
ATOM 3978 C C . TYR A 1 483 ? -7.196 28.453 41.284 1.00 91.19 483 TYR A C 1
ATOM 3980 O O . TYR A 1 483 ? -6.043 28.056 41.445 1.00 91.19 483 TYR A O 1
ATOM 3988 N N . LYS A 1 484 ? -7.515 29.739 41.185 1.00 91.00 484 LYS A N 1
ATOM 3989 C CA . LYS A 1 484 ? -6.602 30.846 41.459 1.00 91.00 484 LYS A CA 1
ATOM 3990 C C . LYS A 1 484 ? -7.194 31.698 42.572 1.00 91.00 484 LYS A C 1
ATOM 3992 O O . LYS A 1 484 ? -8.387 31.995 42.535 1.00 91.00 484 LYS A O 1
ATOM 3997 N N . ARG A 1 485 ? -6.373 32.074 43.550 1.00 89.19 485 ARG A N 1
ATOM 3998 C CA . ARG A 1 485 ? -6.777 33.047 44.569 1.00 89.19 485 ARG A CA 1
ATOM 3999 C C . ARG A 1 485 ? -6.739 34.453 43.978 1.00 89.19 485 ARG A C 1
ATOM 4001 O O . ARG A 1 485 ? -5.798 34.782 43.253 1.00 89.19 485 ARG A O 1
ATOM 4008 N N . ASP A 1 486 ? -7.778 35.235 44.234 1.00 84.81 486 ASP A N 1
ATOM 4009 C CA . ASP A 1 486 ? -7.745 36.683 44.023 1.00 84.81 486 ASP A CA 1
ATOM 4010 C C . ASP A 1 486 ? -7.046 37.399 45.192 1.00 84.81 486 ASP A C 1
ATOM 4012 O O . ASP A 1 486 ? -6.556 36.760 46.128 1.00 84.81 486 ASP A O 1
ATOM 4016 N N . GLU A 1 487 ? -6.943 38.726 45.095 1.00 81.56 487 GLU A N 1
ATOM 4017 C CA . GLU A 1 487 ? -6.292 39.587 46.093 1.00 81.56 487 GLU A CA 1
ATOM 4018 C C . GLU A 1 487 ? -6.984 39.514 47.467 1.00 81.56 487 GLU A C 1
ATOM 4020 O O . GLU A 1 487 ? -6.321 39.661 48.491 1.00 81.56 487 GLU A O 1
ATOM 4025 N N . ASP A 1 488 ? -8.274 39.160 47.490 1.00 80.19 488 ASP A N 1
ATOM 4026 C CA . ASP A 1 488 ? -9.079 38.948 48.698 1.00 80.19 488 ASP A CA 1
ATOM 4027 C C . ASP A 1 488 ? -9.000 37.496 49.227 1.00 80.19 488 ASP A C 1
ATOM 4029 O O . ASP A 1 488 ? -9.674 37.125 50.190 1.00 80.19 488 ASP A O 1
ATOM 4033 N N . GLY A 1 489 ? -8.183 36.639 48.601 1.00 78.56 489 GLY A N 1
ATOM 4034 C CA . GLY A 1 489 ? -7.982 35.240 48.990 1.00 78.56 489 GLY A CA 1
ATOM 4035 C C . GLY A 1 489 ? -9.105 34.283 48.572 1.00 78.56 489 GLY A C 1
ATOM 4036 O O . GLY A 1 489 ? -9.057 33.092 48.903 1.00 78.56 489 GLY A O 1
ATOM 4037 N N . LYS A 1 490 ? -10.100 34.753 47.817 1.00 83.31 490 LYS A N 1
ATOM 4038 C CA . LYS A 1 490 ? -11.214 33.951 47.312 1.00 83.31 490 LYS A CA 1
ATOM 4039 C C . LYS A 1 490 ? -10.774 33.118 46.106 1.00 83.31 490 LYS A C 1
ATOM 4041 O O . LYS A 1 490 ? -10.019 33.545 45.234 1.00 83.31 490 LYS A O 1
ATOM 4046 N N . MET A 1 491 ? -11.222 31.862 46.081 1.00 83.88 491 MET A N 1
ATOM 4047 C CA . MET A 1 491 ? -10.827 30.893 45.059 1.00 83.88 491 MET A CA 1
ATOM 4048 C C . MET A 1 491 ? -11.739 30.960 43.836 1.00 83.88 491 MET A C 1
ATOM 4050 O O . MET A 1 491 ? -12.914 30.603 43.904 1.00 83.88 491 MET A O 1
ATOM 4054 N N . ASN A 1 492 ? -11.165 31.336 42.697 1.00 84.94 492 ASN A N 1
ATOM 4055 C CA . ASN A 1 492 ? -11.849 31.398 41.410 1.00 84.94 492 ASN A CA 1
ATOM 4056 C C . ASN A 1 492 ? -11.437 30.209 40.533 1.00 84.94 492 ASN A C 1
ATOM 4058 O O . ASN A 1 492 ? -10.246 29.956 40.346 1.00 84.94 492 ASN A O 1
ATOM 4062 N N . LEU A 1 493 ? -12.416 29.465 40.014 1.00 86.50 493 LEU A N 1
ATOM 4063 C CA . LEU A 1 493 ? -12.190 28.274 39.190 1.00 86.50 493 LEU A CA 1
ATOM 4064 C C . LEU A 1 493 ? -11.724 28.661 37.772 1.00 86.50 493 LEU A C 1
ATOM 4066 O O . LEU A 1 493 ? -12.297 29.554 37.151 1.00 86.50 493 LEU A O 1
ATOM 4070 N N . LEU A 1 494 ? -10.701 27.981 37.252 1.00 81.06 494 LEU A N 1
ATOM 4071 C CA . LEU A 1 494 ? -10.072 28.249 35.960 1.00 81.06 494 LEU A CA 1
ATOM 4072 C C . LEU A 1 494 ? -9.878 26.975 35.119 1.00 81.06 494 LEU A C 1
ATOM 4074 O O . LEU A 1 494 ? -9.071 26.120 35.483 1.00 81.06 494 LEU A O 1
ATOM 4078 N N . PRO A 1 495 ? -10.501 26.879 33.930 1.00 75.50 495 PRO A N 1
ATOM 4079 C CA . PRO A 1 495 ? -11.618 27.704 33.446 1.00 75.50 495 PRO A CA 1
ATOM 4080 C C . PRO A 1 495 ? -12.859 27.507 34.339 1.00 75.50 495 PRO A C 1
ATOM 4082 O O . PRO A 1 495 ? -12.809 26.708 35.260 1.00 75.50 495 PRO A O 1
ATOM 4085 N N . ASN A 1 496 ? -13.990 28.170 34.067 1.00 80.06 496 ASN A N 1
ATOM 4086 C CA . ASN A 1 496 ? -15.255 28.039 34.829 1.00 80.06 496 ASN A CA 1
ATOM 4087 C C . ASN A 1 496 ? -15.843 26.597 34.913 1.00 80.06 496 ASN A C 1
ATOM 4089 O O . ASN A 1 496 ? -16.992 26.415 35.305 1.00 80.06 496 ASN A O 1
ATOM 4093 N N . GLN A 1 497 ? -15.086 25.573 34.519 1.00 83.38 497 GLN A N 1
ATOM 4094 C CA . GLN A 1 497 ? -15.383 24.148 34.578 1.00 83.38 497 GLN A CA 1
ATOM 4095 C C . GLN A 1 497 ? -14.082 23.352 34.832 1.00 83.38 497 GLN A C 1
ATOM 4097 O O . GLN A 1 497 ? -13.006 23.802 34.427 1.00 83.38 497 GLN A O 1
ATOM 4102 N N . PRO A 1 498 ? -14.148 22.152 35.434 1.00 88.75 498 PRO A N 1
ATOM 4103 C CA . PRO A 1 498 ? -12.978 21.293 35.597 1.00 88.75 498 PRO A CA 1
ATOM 4104 C C . PRO A 1 498 ? -12.468 20.731 34.261 1.00 88.75 498 PRO A C 1
ATOM 4106 O O . PRO A 1 498 ? -13.218 20.561 33.295 1.00 88.75 498 PRO A O 1
ATOM 4109 N N . PHE A 1 499 ? -11.186 20.368 34.217 1.00 87.94 499 PHE A N 1
ATOM 4110 C CA . PHE A 1 499 ? -10.623 19.603 33.104 1.00 87.94 499 PHE A CA 1
ATOM 4111 C C . PHE A 1 499 ? -11.025 18.135 33.218 1.00 87.94 499 PHE A C 1
ATOM 4113 O O . PHE A 1 499 ? -10.873 17.528 34.276 1.00 87.94 499 PHE A O 1
ATOM 4120 N N . LYS A 1 500 ? -11.451 17.518 32.112 1.00 83.75 500 LYS A N 1
ATOM 4121 C CA . LYS A 1 500 ? -11.957 16.134 32.126 1.00 83.75 500 LYS A CA 1
ATOM 4122 C C . LYS A 1 500 ? -10.848 15.093 32.260 1.00 83.75 500 LYS A C 1
ATOM 4124 O O . LYS A 1 500 ? -11.119 13.934 32.567 1.00 83.75 500 LYS A O 1
ATOM 4129 N N . THR A 1 501 ? -9.604 15.464 31.941 1.00 83.50 501 THR A N 1
ATOM 4130 C CA . THR A 1 501 ? -8.437 14.574 32.026 1.00 83.50 501 THR A CA 1
ATOM 4131 C C . THR A 1 501 ? -7.154 15.335 32.366 1.00 83.50 501 THR A C 1
ATOM 4133 O O . THR A 1 501 ? -6.988 16.493 31.981 1.00 83.50 501 THR A O 1
ATOM 4136 N N . ILE A 1 502 ? -6.169 14.638 32.952 1.00 83.25 502 ILE A N 1
ATOM 4137 C CA . ILE A 1 502 ? -4.804 15.171 33.142 1.00 83.25 502 ILE A CA 1
ATOM 4138 C C . ILE A 1 502 ? -4.204 15.663 31.823 1.00 83.25 502 ILE A C 1
ATOM 4140 O O . ILE A 1 502 ? -3.572 16.710 31.788 1.00 83.25 502 ILE A O 1
ATOM 4144 N N . ARG A 1 503 ? -4.413 14.946 30.714 1.00 82.94 503 ARG A N 1
ATOM 4145 C CA . ARG A 1 503 ? -3.846 15.326 29.411 1.00 82.94 503 ARG A CA 1
ATOM 4146 C C . ARG A 1 503 ? -4.401 16.657 28.901 1.00 82.94 503 ARG A C 1
ATOM 4148 O O . ARG A 1 503 ? -3.670 17.428 28.285 1.00 82.94 503 ARG A O 1
ATOM 4155 N N . GLU A 1 504 ? -5.679 16.914 29.153 1.00 85.06 504 GLU A N 1
ATOM 4156 C CA . GLU A 1 504 ? -6.323 18.181 28.820 1.00 85.06 504 GLU A CA 1
ATOM 4157 C C . GLU A 1 504 ? -5.757 19.327 29.667 1.00 85.06 504 GLU A C 1
ATOM 4159 O O . GLU A 1 504 ? -5.349 20.345 29.106 1.00 85.06 504 GLU A O 1
ATOM 4164 N N . ALA A 1 505 ? -5.627 19.114 30.981 1.00 86.88 505 ALA A N 1
ATOM 4165 C CA . ALA A 1 505 ? -5.014 20.075 31.895 1.00 86.88 505 ALA A CA 1
ATOM 4166 C C . ALA A 1 505 ? -3.550 20.375 31.524 1.00 86.88 505 ALA A C 1
ATOM 4168 O O . ALA A 1 505 ? -3.168 21.536 31.447 1.00 86.88 505 ALA A O 1
ATOM 4169 N N . VAL A 1 506 ? -2.744 19.357 31.192 1.00 88.12 506 VAL A N 1
ATOM 4170 C CA . VAL A 1 506 ? -1.356 19.517 30.705 1.00 88.12 506 VAL A CA 1
ATOM 4171 C C . VAL A 1 506 ? -1.296 20.452 29.496 1.00 88.12 506 VAL A C 1
ATOM 4173 O O . VAL A 1 506 ? -0.435 21.328 29.430 1.00 88.12 506 VAL A O 1
ATOM 4176 N N . ARG A 1 507 ? -2.214 20.270 28.538 1.00 86.94 507 ARG A N 1
ATOM 4177 C CA . ARG A 1 507 ? -2.245 21.043 27.291 1.00 86.94 507 ARG A CA 1
ATOM 4178 C C . ARG A 1 507 ? -2.610 22.508 27.525 1.00 86.94 507 ARG A C 1
ATOM 4180 O O . ARG A 1 507 ? -2.024 23.363 26.878 1.00 86.94 507 ARG A O 1
ATOM 4187 N N . ILE A 1 508 ? -3.586 22.774 28.394 1.00 87.81 508 ILE A N 1
ATOM 4188 C CA . ILE A 1 508 ? -4.140 24.123 28.602 1.00 87.81 508 ILE A CA 1
ATOM 4189 C C . ILE A 1 508 ? -3.325 24.911 29.630 1.00 87.81 508 ILE A C 1
ATOM 4191 O O . ILE A 1 508 ? -3.049 26.087 29.430 1.00 87.81 508 ILE A O 1
ATOM 4195 N N . LEU A 1 509 ? -2.904 24.263 30.715 1.00 87.69 509 LEU A N 1
ATOM 4196 C CA . LEU A 1 509 ? -2.130 24.899 31.784 1.00 87.69 509 LEU A CA 1
ATOM 4197 C C . LEU A 1 509 ? -0.629 24.954 31.479 1.00 87.69 509 LEU A C 1
ATOM 4199 O O . LEU A 1 509 ? 0.132 25.529 32.254 1.00 87.69 509 LEU A O 1
ATOM 4203 N N . HIS A 1 510 ? -0.186 24.308 30.394 1.00 88.25 510 HIS A N 1
ATOM 4204 C CA . HIS A 1 510 ? 1.226 24.148 30.045 1.00 88.25 510 HIS A CA 1
ATOM 4205 C C . HIS A 1 510 ? 2.067 23.574 31.206 1.00 88.25 510 HIS A C 1
ATOM 4207 O O . HIS A 1 510 ? 3.213 23.968 31.434 1.00 88.25 510 HIS A O 1
ATOM 4213 N N . MET A 1 511 ? 1.490 22.631 31.959 1.00 89.06 511 MET A N 1
ATOM 4214 C CA . MET A 1 511 ? 2.144 21.935 33.073 1.00 89.06 511 MET A CA 1
ATOM 4215 C C . MET A 1 511 ? 2.457 20.493 32.692 1.00 89.06 511 MET A C 1
ATOM 4217 O O . MET A 1 511 ? 1.632 19.823 32.083 1.00 89.06 511 MET A O 1
ATOM 4221 N N . HIS A 1 512 ? 3.614 19.967 33.093 1.00 88.69 512 HIS A N 1
ATOM 4222 C CA . HIS A 1 512 ? 3.928 18.555 32.869 1.00 88.69 512 HIS A CA 1
ATOM 4223 C C . HIS A 1 512 ? 3.060 17.637 33.755 1.00 88.69 512 HIS A C 1
ATOM 4225 O O . HIS A 1 512 ? 2.730 17.981 34.889 1.00 88.69 512 HIS A O 1
ATOM 4231 N N . ASN A 1 513 ? 2.732 16.430 33.276 1.00 88.81 513 ASN A N 1
ATOM 4232 C CA . ASN A 1 513 ? 1.879 15.459 33.986 1.00 88.81 513 ASN A CA 1
ATOM 4233 C C . ASN A 1 513 ? 2.386 15.150 35.412 1.00 88.81 513 ASN A C 1
ATOM 4235 O O . ASN A 1 513 ? 1.608 15.089 36.361 1.00 88.81 513 ASN A O 1
ATOM 4239 N N . THR A 1 514 ? 3.704 15.015 35.582 1.00 89.69 514 THR A N 1
ATOM 4240 C CA . THR A 1 514 ? 4.319 14.759 36.898 1.00 89.69 514 THR A CA 1
ATOM 4241 C C . THR A 1 514 ? 4.101 15.898 37.892 1.00 89.69 514 THR A C 1
ATOM 4243 O O . THR A 1 514 ? 3.971 15.638 39.083 1.00 89.69 514 THR A O 1
ATOM 4246 N N . VAL A 1 515 ? 4.017 17.146 37.420 1.00 88.19 515 VAL A N 1
ATOM 4247 C CA . VAL A 1 515 ? 3.749 18.315 38.267 1.00 88.19 515 VAL A CA 1
ATOM 4248 C C . VAL A 1 515 ? 2.305 18.289 38.742 1.00 88.19 515 VAL A C 1
ATOM 4250 O O . VAL A 1 515 ? 2.061 18.388 39.937 1.00 88.19 515 VAL A O 1
ATOM 4253 N N . ILE A 1 516 ? 1.352 18.059 37.838 1.00 87.25 516 ILE A N 1
ATOM 4254 C CA . ILE A 1 516 ? -0.068 17.976 38.204 1.00 87.25 516 ILE A CA 1
ATOM 4255 C C . ILE A 1 516 ? -0.281 16.910 39.284 1.00 87.25 516 ILE A C 1
ATOM 4257 O O . ILE A 1 516 ? -0.869 17.195 40.320 1.00 87.25 516 ILE A O 1
ATOM 4261 N N . LYS A 1 517 ? 0.283 15.710 39.099 1.00 87.19 517 LYS A N 1
ATOM 4262 C CA . LYS A 1 517 ? 0.198 14.632 40.098 1.00 87.19 517 LYS A CA 1
ATOM 4263 C C . LYS A 1 517 ? 0.862 14.968 41.434 1.00 87.19 517 LYS A C 1
ATOM 4265 O O . LYS A 1 517 ? 0.435 14.451 42.456 1.00 87.19 517 LYS A O 1
ATOM 4270 N N . LYS A 1 518 ? 1.914 15.791 41.428 1.00 88.88 518 LYS A N 1
ATOM 4271 C CA . LYS A 1 518 ? 2.638 16.189 42.642 1.00 88.88 518 LYS A CA 1
ATOM 4272 C C . LYS A 1 518 ? 1.859 17.205 43.480 1.00 88.88 518 LYS A C 1
ATOM 4274 O O . LYS A 1 518 ? 2.032 17.218 44.692 1.00 88.88 518 LYS A O 1
ATOM 4279 N N . TYR A 1 519 ? 1.067 18.066 42.843 1.00 88.44 519 TYR A N 1
ATOM 4280 C CA . TYR A 1 519 ? 0.408 19.197 43.504 1.00 88.44 519 TYR A CA 1
ATOM 4281 C C . TYR A 1 519 ? -1.104 19.013 43.695 1.00 88.44 519 TYR A C 1
ATOM 4283 O O . TYR A 1 519 ? -1.692 19.733 44.503 1.00 88.44 519 TYR A O 1
ATOM 4291 N N . ILE A 1 520 ? -1.732 18.047 43.020 1.00 88.94 520 ILE A N 1
ATOM 4292 C CA . ILE A 1 520 ? -3.160 17.757 43.196 1.00 88.94 520 ILE A CA 1
ATOM 4293 C C . ILE A 1 520 ? -3.484 17.356 44.645 1.00 88.94 520 ILE A C 1
ATOM 4295 O O . ILE A 1 520 ? -2.768 16.559 45.244 1.00 88.94 520 ILE A O 1
ATOM 4299 N N . ASP A 1 521 ? -4.539 17.947 45.209 1.00 85.50 521 ASP A N 1
ATOM 4300 C CA . ASP A 1 521 ? -5.035 17.732 46.579 1.00 85.50 521 ASP A CA 1
ATOM 4301 C C . ASP A 1 521 ? -4.031 18.036 47.705 1.00 85.50 521 ASP A C 1
ATOM 4303 O O . ASP A 1 521 ? -4.248 17.670 48.858 1.00 85.50 521 ASP A O 1
ATOM 4307 N N . THR A 1 522 ? -2.935 18.738 47.404 1.00 85.44 522 THR A N 1
ATOM 4308 C CA . THR A 1 522 ? -1.898 19.049 48.403 1.00 85.44 522 THR A CA 1
ATOM 4309 C C . THR A 1 522 ? -2.116 20.364 49.151 1.00 85.44 522 THR A C 1
ATOM 4311 O O . THR A 1 522 ? -1.328 20.682 50.039 1.00 85.44 522 THR A O 1
ATOM 4314 N N . ASN A 1 523 ? -3.127 21.160 48.774 1.00 84.75 523 ASN A N 1
ATOM 4315 C CA . ASN A 1 523 ? -3.312 22.556 49.207 1.00 84.75 523 ASN A CA 1
ATOM 4316 C C . ASN A 1 523 ? -2.101 23.476 48.939 1.00 84.75 523 ASN A C 1
ATOM 4318 O O . ASN A 1 523 ? -2.043 24.587 49.466 1.00 84.75 523 ASN A O 1
ATOM 4322 N N . LYS A 1 524 ? -1.128 23.045 48.125 1.00 88.19 524 LYS A N 1
ATOM 4323 C CA . LYS A 1 524 ? 0.043 23.845 47.751 1.00 88.19 524 LYS A CA 1
ATOM 4324 C C . LYS A 1 524 ? -0.150 24.451 46.373 1.00 88.19 524 LYS A C 1
ATOM 4326 O O . LYS A 1 524 ? -0.541 23.766 45.430 1.00 88.19 524 LYS A O 1
ATOM 4331 N N . GLU A 1 525 ? 0.184 25.727 46.257 1.00 89.31 525 GLU A N 1
ATOM 4332 C CA . GL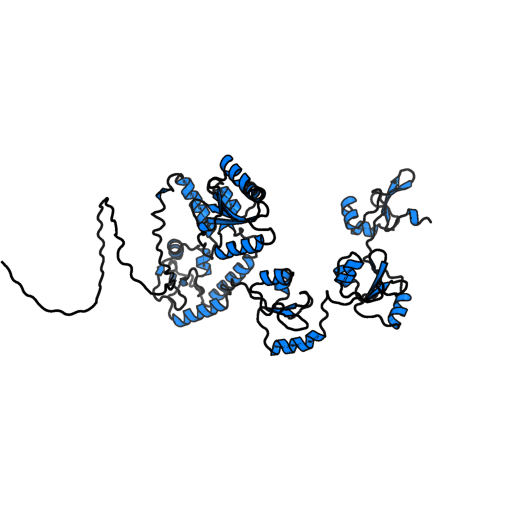U A 1 525 ? 0.118 26.443 44.990 1.00 89.31 525 GLU A CA 1
ATOM 4333 C C . GLU A 1 525 ? 1.294 26.072 44.080 1.00 89.31 525 GLU A C 1
ATOM 4335 O O . GLU A 1 525 ? 2.441 25.941 44.516 1.00 89.31 525 GLU A O 1
ATOM 4340 N N . TYR A 1 526 ? 1.015 25.947 42.784 1.00 89.19 526 TYR A N 1
ATOM 4341 C CA . TYR A 1 526 ? 2.026 25.871 41.737 1.00 89.19 526 TYR A CA 1
ATOM 4342 C C . TYR A 1 526 ? 1.738 26.944 40.690 1.00 89.19 526 TYR A C 1
ATOM 4344 O O . TYR A 1 526 ? 0.702 26.912 40.031 1.00 89.19 526 TYR A O 1
ATOM 4352 N N . LYS A 1 527 ? 2.652 27.913 40.546 1.00 88.69 527 LYS A N 1
ATOM 4353 C CA . LYS A 1 527 ? 2.467 29.101 39.688 1.00 88.69 527 LYS A CA 1
ATOM 4354 C C . LYS A 1 527 ? 1.153 29.858 39.979 1.00 88.69 527 LYS A C 1
ATOM 4356 O O . LYS A 1 527 ? 0.472 30.292 39.055 1.00 88.69 527 LYS A O 1
ATOM 4361 N N . GLY A 1 528 ? 0.791 29.983 41.259 1.00 87.50 528 GLY A N 1
ATOM 4362 C CA . GLY A 1 528 ? -0.437 30.657 41.705 1.00 87.50 528 GLY A CA 1
ATOM 4363 C C . GLY A 1 528 ? -1.729 29.877 41.437 1.00 87.50 528 GLY A C 1
ATOM 4364 O O . GLY A 1 528 ? -2.807 30.464 41.459 1.00 87.50 528 GLY A O 1
ATOM 4365 N N . LEU A 1 529 ? -1.632 28.575 41.142 1.00 91.38 529 LEU A N 1
ATOM 4366 C CA . LEU A 1 529 ? -2.775 27.698 40.895 1.00 91.38 529 LEU A CA 1
ATOM 4367 C C . LEU A 1 529 ? -2.841 26.572 41.931 1.00 91.38 529 LEU A C 1
ATOM 4369 O O . LEU A 1 529 ? -1.826 25.950 42.250 1.00 91.38 529 LEU A O 1
ATOM 4373 N N . LEU A 1 530 ? -4.050 26.287 42.408 1.00 91.00 530 LEU A N 1
ATOM 4374 C CA . LEU A 1 530 ? -4.383 25.153 43.269 1.00 91.00 530 LEU A CA 1
ATOM 4375 C C . LEU A 1 530 ? -5.090 24.084 42.444 1.00 91.00 530 LEU A C 1
ATOM 4377 O O . LEU A 1 530 ? -5.980 24.402 41.660 1.00 91.00 530 LEU A O 1
ATOM 4381 N N . LEU A 1 531 ? -4.701 22.824 42.619 1.00 91.25 531 LEU A N 1
ATOM 4382 C CA . LEU A 1 531 ? -5.194 21.691 41.838 1.00 91.25 531 LEU A CA 1
ATOM 4383 C C . LEU A 1 531 ? -5.921 20.714 42.765 1.00 91.25 531 LEU A C 1
ATOM 4385 O O . LEU A 1 531 ? -5.344 20.290 43.765 1.00 91.25 531 LEU A O 1
ATOM 4389 N N . TYR A 1 532 ? -7.136 20.303 42.410 1.00 87.25 532 TYR A N 1
ATOM 4390 C CA . TYR A 1 532 ? -7.928 19.341 43.181 1.00 87.25 532 TYR A CA 1
ATOM 4391 C C . TYR A 1 532 ? -8.554 18.272 42.293 1.00 87.25 532 TYR A C 1
ATOM 4393 O O . TYR A 1 532 ? -8.884 18.527 41.133 1.00 87.25 532 TYR A O 1
ATOM 4401 N N . SER A 1 533 ? -8.740 17.077 42.851 1.00 84.38 533 SER A N 1
ATOM 4402 C CA . SER A 1 533 ? -9.455 15.972 42.197 1.00 84.38 533 SER A CA 1
ATOM 4403 C C . SER A 1 533 ? -10.981 16.049 42.353 1.00 84.38 533 SER A C 1
ATOM 4405 O O . SER A 1 533 ? -11.706 15.262 41.748 1.00 84.38 533 SER A O 1
ATOM 4407 N N . CYS A 1 534 ? -11.482 17.002 43.148 1.00 81.25 534 CYS A N 1
ATOM 4408 C CA . CYS A 1 534 ? -12.903 17.244 43.402 1.00 81.25 534 CYS A CA 1
ATOM 4409 C C . CYS A 1 534 ? -13.199 18.745 43.590 1.00 81.25 534 CYS A C 1
ATOM 4411 O O . CYS A 1 534 ? -12.284 19.547 43.791 1.00 81.25 534 CYS A O 1
ATOM 4413 N N . ASN A 1 535 ? -14.478 19.130 43.520 1.00 79.75 535 ASN A N 1
ATOM 4414 C CA . ASN A 1 535 ? -14.902 20.515 43.723 1.00 79.75 535 ASN A CA 1
ATOM 4415 C C . ASN A 1 535 ? -14.744 20.914 45.197 1.00 79.75 535 ASN A C 1
ATOM 4417 O O . ASN A 1 535 ? -15.366 20.323 46.080 1.00 79.75 535 ASN A O 1
ATOM 4421 N N . VAL A 1 536 ? -13.950 21.950 45.468 1.00 70.75 536 VAL A N 1
ATOM 4422 C CA . VAL A 1 536 ? -13.648 22.379 46.843 1.00 70.75 536 VAL A CA 1
ATOM 4423 C C . VAL A 1 536 ? -14.877 22.945 47.560 1.00 70.75 536 VAL A C 1
ATOM 4425 O O . VAL A 1 536 ? -14.987 22.798 48.774 1.00 70.75 536 VAL A O 1
ATOM 4428 N N . ASN A 1 537 ? -15.858 23.483 46.827 1.00 63.25 537 ASN A N 1
ATOM 4429 C CA . ASN A 1 537 ? -17.106 23.973 47.422 1.00 63.25 537 ASN A CA 1
ATOM 4430 C C . ASN A 1 537 ? -17.980 22.845 48.006 1.00 63.25 537 ASN A C 1
ATOM 4432 O O . ASN A 1 537 ? -18.890 23.130 48.773 1.00 63.25 537 ASN A O 1
ATOM 4436 N N . GLN A 1 538 ? -17.710 21.577 47.671 1.00 52.03 538 GLN A N 1
ATOM 4437 C CA . GLN A 1 538 ? -18.399 20.412 48.243 1.00 52.03 538 GLN A CA 1
ATOM 4438 C C . GLN A 1 538 ? -17.674 19.806 49.454 1.00 52.03 538 GLN A C 1
ATOM 4440 O O . GLN A 1 538 ? -18.226 18.921 50.090 1.00 52.03 538 GLN A O 1
ATOM 4445 N N . ARG A 1 539 ? -16.448 20.247 49.775 1.00 45.66 539 ARG A N 1
ATOM 4446 C CA . ARG A 1 539 ? -15.667 19.751 50.927 1.00 45.66 539 ARG A CA 1
ATOM 4447 C C . ARG A 1 539 ? -15.860 20.571 52.210 1.00 45.66 539 ARG A C 1
ATOM 4449 O O . ARG A 1 539 ? -15.317 20.195 53.242 1.00 45.66 539 ARG A O 1
ATOM 4456 N N . LEU A 1 540 ? -16.560 21.704 52.121 1.00 39.66 540 LEU A N 1
ATOM 4457 C CA . LEU A 1 540 ? -16.877 22.609 53.237 1.00 39.66 540 LEU A CA 1
ATOM 4458 C C . LEU A 1 540 ? -18.345 22.493 53.706 1.00 39.66 540 LEU A C 1
ATOM 4460 O O . LEU A 1 540 ? -18.791 23.302 54.515 1.00 39.66 540 LEU A O 1
ATOM 4464 N N . LEU A 1 541 ? -19.064 21.485 53.203 1.00 32.66 541 LEU A N 1
ATOM 4465 C CA . LEU A 1 541 ? -20.322 20.944 53.728 1.00 32.66 541 LEU A CA 1
ATOM 4466 C C . LEU A 1 541 ? -20.031 19.534 54.243 1.00 32.66 541 LEU A C 1
ATOM 4468 O O . LEU A 1 541 ? -20.645 19.154 55.261 1.00 32.66 541 LEU A O 1
#

Radius of gyration: 37.05 Å; Cα contacts (8 Å, |Δi|>4): 700; chains: 1; bounding box: 78×77×137 Å

Foldseek 3Di:
DDDDDDDDDDDDDDDDDDDDDDDDDDDDDDDDDDDDDDDDDDDDDDDPDPPPDPPVVPVVPPPVPPDDVVLVVQLVVLVCVLCQPDQDAFAQDDCVLFPDKQLFCVDPVSVVVVCVVQFQFWAKKKKAQQVDRSAIDIATDRGNNVVVVCLVVPPDQFQQSVSCVSNDRRRIMITDRDGDDPVCRVVRSVVCCVVGVHSRHDGDDDPDCPVVLVVVLQVLLVVLVVVDDDPPVPDPFAQKKWKWAADPPFIHLDTDIDRHLVRCCVPVVHDSVRLVSQENRLEDRPRMHIYSDRDPDGVVSVVVNVVVCVVSVPPPPQAQWKFKAQLQPRAGPVNDIHSHLVRVCVVLVHDSVLLVVQEPVLAQQSRQRIRIYSDDDDPVRVVVSNVCSVVDDNQFQQWKFKAQQQPRQGPVNGTDRGLVRVCVVLVHDSVVLVVQEPVLAWEQTNNTGIHIYSDDDDPVSSVVSNVVSPGYDPPPQQWKWKWAQDPVRDTDTVPNGTHRHLVRCCVPVVDDSVVLVVQEPVPDDDPRMHIYSDDVVVVVD

Organism: NCBI:txid1940567

InterPro domains:
  IPR000305 GIY-YIG endonuclease [PF01541] (121-198)
  IPR000305 GIY-YIG endonuclease [PS50164] (120-202)
  IPR000305 GIY-YIG endonuclease [SM00465] (121-206)
  IPR003647 Intron encoded nuclease repeat [SM00497] (238-294)
  IPR003647 Intron encoded nuclease repeat [SM00497] (321-376)
  IPR003647 Intron encoded nuclease repeat [SM00497] (399-456)
  IPR003647 Intron encoded nuclease repeat [SM00497] (479-534)
  IPR010896 Nuclease-associated modular DNA-binding 1 [PF07453] (322-359)
  IPR010896 Nuclease-associated modular DNA-binding 1 [PF07453] (399-437)
  IPR035901 GIY-YIG endonuclease superfamily [G3DSA:3.40.1440.10] (120-206)
  IPR035901 GIY-YIG endonuclease superfamily [SSF82771] (121-201)